Protein AF-A0AAP7DLH6-F1 (afdb_monomer)

Organism: Paenibacillus alvei (NCBI:txid44250)

Foldseek 3Di:
DDDDYDDDDDDDDDDDDDDDDDDDDDDDDDDDDPDPPPVQPEAEAEDADPADPLLRSLVQVVVVVLVCLQCPPFWDKHHWYKYKDPWDDDPWKTKIKIKIKIFIAGADQLCPALQVLLLVVLLVVDDDPVLNVLSVVVSVVLNVALVVRHRDTDTEIFIKMKMWTDPDPCCSVVSNPVPDPTPIWIWGWDCAAPVDIDTHGFDSHHFDCVCSSVNSNVVSVVRSVCVVPPDPQPPWQFQLLQLLVQLVVCLQPWALQAVVLPRFWRFLLSLLVSRVSRGPDADVVLQRAHAPDRSGDGRQQRRFQCQVVPHHVVVSCVVSVVKDWDPALLPDARNKKKAANVDRHIWTWNGGSRGWTFTGGTTNGRDPDGRYTDRDHRIIIMDD

Structure (mmCIF, N/CA/C/O backbone):
data_AF-A0AAP7DLH6-F1
#
_entry.id   AF-A0AAP7DLH6-F1
#
loop_
_atom_site.group_PDB
_atom_site.id
_atom_site.type_symbol
_atom_site.label_atom_id
_atom_site.label_alt_id
_atom_site.label_comp_id
_atom_site.label_asym_id
_atom_site.label_entity_id
_atom_site.label_seq_id
_atom_site.pdbx_PDB_ins_code
_atom_site.Cartn_x
_atom_site.Cartn_y
_atom_site.Cartn_z
_atom_site.occupancy
_atom_site.B_iso_or_equiv
_atom_site.auth_seq_id
_atom_site.auth_comp_id
_atom_site.auth_asym_id
_atom_site.auth_atom_id
_atom_site.pdbx_PDB_model_num
ATOM 1 N N . MET A 1 1 ? -0.389 -74.926 64.031 1.00 37.97 1 MET A N 1
ATOM 2 C CA . MET A 1 1 ? 0.833 -74.123 63.793 1.00 37.97 1 MET A CA 1
ATOM 3 C C . MET A 1 1 ? 0.392 -72.766 63.236 1.00 37.97 1 MET A C 1
ATOM 5 O O . MET A 1 1 ? -0.525 -72.752 62.433 1.00 37.97 1 MET A O 1
ATOM 9 N N . LYS A 1 2 ? 0.959 -71.676 63.780 1.00 36.75 2 LYS A N 1
ATOM 10 C CA . LYS A 1 2 ? 0.882 -70.221 63.450 1.00 36.75 2 LYS A CA 1
ATOM 11 C C . LYS A 1 2 ? 0.456 -69.878 61.999 1.00 36.75 2 LYS A C 1
ATOM 13 O O . LYS A 1 2 ? 0.835 -70.619 61.112 1.00 36.75 2 LYS A O 1
ATOM 18 N N . LYS A 1 3 ? -0.157 -68.747 61.613 1.00 36.59 3 LYS A N 1
ATOM 19 C CA . LYS A 1 3 ? -0.606 -67.446 62.181 1.00 36.59 3 LYS A CA 1
ATOM 20 C C . LYS A 1 3 ? -1.325 -66.735 60.990 1.00 36.59 3 LYS A C 1
ATOM 22 O O . LYS A 1 3 ? -0.835 -66.857 59.880 1.00 36.59 3 LYS A O 1
ATOM 27 N N . ARG A 1 4 ? -2.539 -66.182 61.157 1.00 38.84 4 ARG A N 1
ATOM 28 C CA . ARG A 1 4 ? -2.889 -64.732 61.249 1.00 38.84 4 ARG A CA 1
ATOM 29 C C . ARG A 1 4 ? -2.796 -63.921 59.920 1.00 38.84 4 ARG A C 1
ATOM 31 O O . ARG A 1 4 ? -1.717 -63.867 59.360 1.00 38.84 4 ARG A O 1
ATOM 38 N N . ILE A 1 5 ? -3.925 -63.387 59.392 1.00 40.34 5 ILE A N 1
ATOM 39 C CA . ILE A 1 5 ? -4.466 -61.982 59.537 1.00 40.34 5 ILE A CA 1
ATOM 40 C C . ILE A 1 5 ? -3.870 -61.038 58.456 1.00 40.34 5 ILE A C 1
ATOM 42 O O . ILE A 1 5 ? -2.679 -61.147 58.226 1.00 40.34 5 ILE A O 1
ATOM 46 N N . VAL A 1 6 ? -4.523 -60.077 57.776 1.00 38.41 6 VAL A N 1
ATOM 47 C CA . VAL A 1 6 ? -5.883 -59.486 57.721 1.00 38.41 6 VAL A CA 1
ATOM 48 C C . VAL A 1 6 ? -5.966 -58.563 56.479 1.00 38.41 6 VAL A C 1
ATOM 50 O O . VAL A 1 6 ? -4.964 -57.983 56.081 1.00 38.41 6 VAL A O 1
ATOM 53 N N . SER A 1 7 ? -7.180 -58.495 55.919 1.00 36.81 7 SER A N 1
ATOM 54 C CA . SER A 1 7 ? -7.983 -57.427 55.273 1.00 36.81 7 SER A CA 1
ATOM 55 C C . SER A 1 7 ? -7.402 -56.077 54.808 1.00 36.81 7 SER A C 1
ATOM 57 O O . SER A 1 7 ? -6.606 -55.470 55.511 1.00 36.81 7 SER A O 1
ATOM 59 N N . PHE A 1 8 ? -7.949 -55.537 53.701 1.00 34.91 8 PHE A N 1
ATOM 60 C CA . PHE A 1 8 ? -8.996 -54.472 53.606 1.00 34.91 8 PHE A CA 1
ATOM 61 C C . PHE A 1 8 ? -9.237 -54.166 52.087 1.00 34.91 8 PHE A C 1
ATOM 63 O O . PHE A 1 8 ? -8.260 -53.982 51.375 1.00 34.91 8 PHE A O 1
ATOM 70 N N . VAL A 1 9 ? -10.418 -54.347 51.451 1.00 35.88 9 VAL A N 1
ATOM 71 C CA . VAL A 1 9 ? -11.708 -53.594 51.539 1.00 35.88 9 VAL A CA 1
ATOM 72 C C . VAL A 1 9 ? -11.536 -52.156 50.981 1.00 35.88 9 VAL A C 1
ATOM 74 O O . VAL A 1 9 ? -10.610 -51.491 51.412 1.00 35.88 9 VAL A O 1
ATOM 77 N N . LEU A 1 10 ? -12.305 -51.572 50.043 1.00 31.75 10 LEU A N 1
ATOM 78 C CA . LEU A 1 10 ? -13.688 -51.735 49.563 1.00 31.75 10 LEU A CA 1
ATOM 79 C C . LEU A 1 10 ? -13.858 -51.068 48.165 1.00 31.75 10 LEU A C 1
ATOM 81 O O . LEU A 1 10 ? -13.037 -50.265 47.736 1.00 31.75 10 LEU A O 1
ATOM 85 N N . ALA A 1 11 ? -14.982 -51.398 47.532 1.00 33.66 11 ALA A N 1
ATOM 86 C CA . ALA A 1 11 ? -15.549 -51.016 46.238 1.00 33.66 11 ALA A CA 1
ATOM 87 C C . ALA A 1 11 ? -15.931 -49.533 45.989 1.00 33.66 11 ALA A C 1
ATOM 89 O O . ALA A 1 11 ? -16.233 -48.794 46.920 1.00 33.66 11 ALA A O 1
ATOM 90 N N . ALA A 1 12 ? -16.098 -49.183 44.704 1.00 31.64 12 ALA A N 1
ATOM 91 C CA . ALA A 1 12 ? -17.018 -48.151 44.187 1.00 31.64 12 ALA A CA 1
ATOM 92 C C . ALA A 1 12 ? -17.461 -48.587 42.767 1.00 31.64 12 ALA A C 1
ATOM 94 O O . ALA A 1 12 ? -16.627 -48.690 41.875 1.00 31.64 12 ALA A O 1
ATOM 95 N N . MET A 1 13 ? -18.613 -49.247 42.598 1.00 32.72 13 MET A N 1
ATOM 96 C CA . MET A 1 13 ? -19.979 -48.734 42.361 1.00 32.72 13 MET A CA 1
ATOM 97 C C . MET A 1 13 ? -20.207 -47.975 41.038 1.00 32.72 13 MET A C 1
ATOM 99 O O . MET A 1 13 ? -19.602 -46.945 40.766 1.00 32.72 13 MET A O 1
ATOM 103 N N . LEU A 1 14 ? -21.150 -48.537 40.268 1.00 33.28 14 LEU A N 1
ATOM 104 C CA . LEU A 1 14 ? -21.785 -48.057 39.040 1.00 33.28 14 LEU A CA 1
ATOM 105 C C . LEU A 1 14 ? -22.335 -46.628 39.146 1.00 33.28 14 LEU A C 1
ATOM 107 O O . LEU A 1 14 ? -22.957 -46.300 40.150 1.00 33.28 14 LEU A O 1
ATOM 111 N N . PHE A 1 15 ? -22.334 -45.909 38.019 1.00 32.03 15 PHE A N 1
ATOM 112 C CA . PHE A 1 15 ? -23.494 -45.117 37.595 1.00 32.03 15 PHE A CA 1
ATOM 113 C C . PHE A 1 15 ? -23.606 -45.092 36.059 1.00 32.03 15 PHE A C 1
ATOM 115 O O . PHE A 1 15 ? -22.730 -44.584 35.364 1.00 32.03 15 PHE A O 1
ATOM 122 N N . MET A 1 16 ? -24.698 -45.667 35.541 1.00 31.92 16 MET A N 1
ATOM 123 C CA . MET A 1 16 ? -25.233 -45.385 34.205 1.00 31.92 16 MET A CA 1
ATOM 124 C C . MET A 1 16 ? -25.856 -43.989 34.217 1.00 31.92 16 MET A C 1
ATOM 126 O O . MET A 1 16 ? -26.672 -43.716 35.097 1.00 31.92 16 MET A O 1
ATOM 130 N N . ILE A 1 17 ? -25.584 -43.166 33.203 1.00 34.69 17 ILE A N 1
ATOM 131 C CA . ILE A 1 17 ? -26.472 -42.060 32.827 1.00 34.69 17 ILE A CA 1
ATOM 132 C C . ILE A 1 17 ? -26.652 -42.060 31.306 1.00 34.69 17 ILE A C 1
ATOM 134 O O . ILE A 1 17 ? -25.694 -42.042 30.538 1.00 34.69 17 ILE A O 1
ATOM 138 N N . PHE A 1 18 ? -27.925 -42.121 30.919 1.00 33.03 18 PHE A N 1
ATOM 139 C CA . PHE A 1 18 ? -28.477 -41.951 29.581 1.00 33.03 18 PHE A CA 1
ATOM 140 C C . PHE A 1 18 ? -28.209 -40.547 29.029 1.00 33.03 18 PHE A C 1
ATOM 142 O O . PHE A 1 18 ? -28.460 -39.571 29.730 1.00 33.03 18 PHE A O 1
ATOM 149 N N . ILE A 1 19 ? -27.872 -40.438 27.740 1.00 34.25 19 ILE A N 1
ATOM 150 C CA . ILE A 1 19 ? -28.190 -39.247 26.939 1.00 34.25 19 ILE A CA 1
ATOM 151 C C . ILE A 1 19 ? -28.720 -39.721 25.577 1.00 34.25 19 ILE A C 1
ATOM 153 O O . ILE A 1 19 ? -27.986 -40.297 24.778 1.00 34.25 19 ILE A O 1
ATOM 157 N N . LEU A 1 20 ? -30.019 -39.510 25.350 1.00 31.75 20 LEU A N 1
ATOM 158 C CA . LEU A 1 20 ? -30.674 -39.561 24.037 1.00 31.75 20 LEU A CA 1
ATOM 159 C C . LEU A 1 20 ? -30.690 -38.148 23.411 1.00 31.75 20 LEU A C 1
ATOM 161 O O . LEU A 1 20 ? -30.557 -37.164 24.142 1.00 31.75 20 LEU A O 1
ATOM 165 N N . PRO A 1 21 ? -30.840 -38.033 22.077 1.00 41.50 21 PRO A N 1
ATOM 166 C CA . PRO A 1 21 ? -30.630 -36.799 21.329 1.00 41.50 21 PRO A CA 1
ATOM 167 C C . PRO A 1 21 ? -31.866 -35.893 21.370 1.00 41.50 21 PRO A C 1
ATOM 169 O O . PRO A 1 21 ? -32.996 -36.377 21.348 1.00 41.50 21 PRO A O 1
ATOM 172 N N . VAL A 1 22 ? -31.662 -34.574 21.351 1.00 32.25 22 VAL A N 1
ATOM 173 C CA . VAL A 1 22 ? -32.730 -33.604 21.071 1.00 32.25 22 VAL A CA 1
ATOM 174 C C . VAL A 1 22 ? -32.263 -32.664 19.969 1.00 32.25 22 VAL A C 1
ATOM 176 O O . VAL A 1 22 ? -31.418 -31.796 20.166 1.00 32.25 22 VAL A O 1
ATOM 179 N N . SER A 1 23 ? -32.844 -32.864 18.791 1.00 36.88 23 SER A N 1
ATOM 180 C CA . SER A 1 23 ? -32.992 -31.845 17.762 1.00 36.88 23 SER A CA 1
ATOM 181 C C . SER A 1 23 ? -34.054 -30.835 18.198 1.00 36.88 23 SER A C 1
ATOM 183 O O . SER A 1 23 ? -35.168 -31.238 18.532 1.00 36.88 23 SER A O 1
ATOM 185 N N . ALA A 1 24 ? -33.760 -29.542 18.095 1.00 29.50 24 ALA A N 1
ATOM 186 C CA . ALA A 1 24 ? -34.785 -28.509 18.004 1.00 29.50 24 ALA A CA 1
ATOM 187 C C . ALA A 1 24 ? -34.319 -27.418 17.031 1.00 29.50 24 ALA A C 1
ATOM 189 O O . ALA A 1 24 ? -33.497 -26.566 17.353 1.00 29.50 24 ALA A O 1
ATOM 190 N N . TYR A 1 25 ? -34.850 -27.500 15.813 1.00 30.62 25 TYR A N 1
ATOM 191 C CA . TYR A 1 25 ? -35.038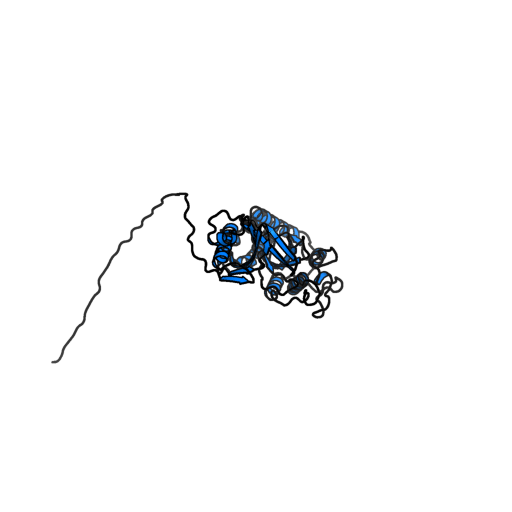 -26.367 14.916 1.00 30.62 25 TYR A CA 1
ATOM 192 C C . TYR A 1 25 ? -36.118 -25.459 15.528 1.00 30.62 25 TYR A C 1
ATOM 194 O O . TYR A 1 25 ? -37.226 -25.931 15.766 1.00 30.62 25 TYR A O 1
ATOM 202 N N . GLN A 1 26 ? -35.813 -24.180 15.741 1.00 27.98 26 GLN A N 1
ATOM 203 C CA . GLN A 1 26 ? -36.764 -23.065 15.895 1.00 27.98 26 GLN A CA 1
ATOM 204 C C . GLN A 1 26 ? -35.954 -21.786 15.638 1.00 27.98 26 GLN A C 1
ATOM 206 O O . GLN A 1 26 ? -34.995 -21.504 16.343 1.00 27.98 26 GLN A O 1
ATOM 211 N N . SER A 1 27 ? -36.039 -21.238 14.426 1.00 25.00 27 SER A N 1
ATOM 212 C CA . SER A 1 27 ? -36.970 -20.189 13.973 1.00 25.00 27 SER A CA 1
ATOM 213 C C . SER A 1 27 ? -36.260 -18.837 13.970 1.00 25.00 27 SER A C 1
ATOM 215 O O . SER A 1 27 ? -35.862 -18.348 15.023 1.00 25.00 27 SER A O 1
ATOM 217 N N . LEU A 1 28 ? -36.092 -18.271 12.768 1.00 35.00 28 LEU A N 1
ATOM 218 C CA . LEU A 1 28 ? -35.684 -16.885 12.558 1.00 35.00 28 LEU A CA 1
ATOM 219 C C . LEU A 1 28 ? -36.540 -15.976 13.441 1.00 35.00 28 LEU A C 1
ATOM 221 O O . LEU A 1 28 ? -37.755 -15.927 13.251 1.00 35.00 28 LEU A O 1
ATOM 225 N N . ASP A 1 29 ? -35.891 -15.223 14.321 1.00 24.08 29 ASP A N 1
ATOM 226 C CA . ASP A 1 29 ? -36.441 -13.967 14.796 1.00 24.08 29 ASP A CA 1
ATOM 227 C C . ASP A 1 29 ? -35.402 -12.865 14.604 1.00 24.08 29 ASP A C 1
ATOM 229 O O . ASP A 1 29 ? -34.219 -13.000 14.926 1.00 24.08 29 ASP A O 1
ATOM 233 N N . ASN A 1 30 ? -35.862 -11.810 13.952 1.00 37.06 30 ASN A N 1
ATOM 234 C CA . ASN A 1 30 ? -35.077 -10.732 13.393 1.00 37.06 30 ASN A CA 1
ATOM 235 C C . ASN A 1 30 ? -35.248 -9.534 14.329 1.00 37.06 30 ASN A C 1
ATOM 237 O O . ASN A 1 30 ? -36.068 -8.660 14.069 1.00 37.06 30 ASN A O 1
ATOM 241 N N . SER A 1 31 ? -34.510 -9.497 15.440 1.00 30.77 31 SER A N 1
ATOM 242 C CA . SER A 1 31 ? -34.380 -8.276 16.241 1.00 30.77 31 SER A CA 1
ATOM 243 C C . SER A 1 31 ? -33.124 -8.296 17.112 1.00 30.77 31 SER A C 1
ATOM 245 O O . SER A 1 31 ? -32.993 -9.128 18.007 1.00 30.77 31 SER A O 1
ATOM 247 N N . THR A 1 32 ? -32.226 -7.342 16.846 1.00 38.25 32 THR A N 1
ATOM 248 C CA . THR A 1 32 ? -31.373 -6.659 17.837 1.00 38.25 32 THR A CA 1
ATOM 249 C C . THR A 1 32 ? -30.845 -7.521 18.988 1.00 38.25 32 THR A C 1
ATOM 251 O O . THR A 1 32 ? -31.302 -7.403 20.124 1.00 38.25 32 THR A O 1
ATOM 254 N N . GLN A 1 33 ? -29.814 -8.323 18.722 1.00 28.09 33 GLN A N 1
ATOM 255 C CA . GLN A 1 33 ? -28.877 -8.704 19.776 1.00 28.09 33 GLN A CA 1
ATOM 256 C C . GLN A 1 33 ? -27.731 -7.683 19.808 1.00 28.09 33 GLN A C 1
ATOM 258 O O . GLN A 1 33 ? -27.094 -7.468 18.772 1.00 28.09 33 GLN A O 1
ATOM 263 N N . PRO A 1 34 ? -27.456 -7.029 20.952 1.00 31.12 34 PRO A N 1
ATOM 264 C CA . PRO A 1 34 ? -26.235 -6.256 21.116 1.00 31.12 34 PRO A CA 1
ATOM 265 C C . PRO A 1 34 ? -25.052 -7.207 20.942 1.00 31.12 34 PRO A C 1
ATOM 267 O O . PRO A 1 34 ? -25.011 -8.264 21.575 1.00 31.12 34 PRO A O 1
ATOM 270 N N . LEU A 1 35 ? -24.100 -6.840 20.083 1.00 33.75 35 LEU A N 1
ATOM 271 C CA . LEU A 1 35 ? -22.796 -7.500 20.037 1.00 33.75 35 LEU A CA 1
ATOM 272 C C . LEU A 1 35 ? -22.245 -7.580 21.472 1.00 33.75 35 LEU A C 1
ATOM 274 O O . LEU A 1 35 ? -22.352 -6.588 22.202 1.00 33.75 35 LEU A O 1
ATOM 278 N N . PRO A 1 36 ? -21.679 -8.721 21.904 1.00 34.12 36 PRO A N 1
ATOM 279 C CA . PRO A 1 36 ? -21.096 -8.816 23.230 1.00 34.12 36 PRO A CA 1
ATOM 280 C C . PRO A 1 36 ? -20.013 -7.743 23.352 1.00 34.12 36 PRO A C 1
ATOM 282 O O . PRO A 1 36 ? -19.057 -7.717 22.578 1.00 34.12 36 PRO A O 1
ATOM 285 N N . HIS A 1 37 ? -20.188 -6.840 24.316 1.00 36.75 37 HIS A N 1
ATOM 286 C CA . HIS A 1 37 ? -19.154 -5.925 24.776 1.00 36.75 37 HIS A CA 1
ATOM 287 C C . HIS A 1 37 ? -18.039 -6.751 25.436 1.00 36.75 37 HIS A C 1
ATOM 289 O O . HIS A 1 37 ? -17.923 -6.780 26.658 1.00 36.75 37 HIS A O 1
ATOM 295 N N . SER A 1 38 ? -17.223 -7.458 24.652 1.00 37.28 38 SER A N 1
ATOM 296 C CA . SER A 1 38 ? -15.858 -7.704 25.094 1.00 37.28 38 SER A CA 1
ATOM 297 C C . SER A 1 38 ? -15.161 -6.356 24.995 1.00 37.28 38 SER A C 1
ATOM 299 O O . SER A 1 38 ? -15.033 -5.811 23.898 1.00 37.28 38 SER A O 1
ATOM 301 N N . GLU A 1 39 ? -14.760 -5.785 26.128 1.00 45.56 39 GLU A N 1
ATOM 302 C CA . GLU A 1 39 ? -13.688 -4.795 26.137 1.00 45.56 39 GLU A CA 1
ATOM 303 C C . GLU A 1 39 ? -12.506 -5.432 25.401 1.00 45.56 39 GLU A C 1
ATOM 305 O O . GLU A 1 39 ? -11.796 -6.275 25.948 1.00 45.56 39 GLU A O 1
ATOM 310 N N . PHE A 1 40 ? -12.343 -5.118 24.116 1.00 52.12 40 PHE A N 1
ATOM 311 C CA . PHE A 1 40 ? -11.126 -5.466 23.407 1.00 52.12 40 PHE A CA 1
ATOM 312 C C . PHE A 1 40 ? -10.010 -4.768 24.173 1.00 52.12 40 PHE A C 1
ATOM 314 O O . PHE A 1 40 ? -10.038 -3.544 24.299 1.00 52.12 40 PHE A O 1
ATOM 321 N N . ALA A 1 41 ? -9.078 -5.533 24.743 1.00 55.03 41 ALA A N 1
ATOM 322 C CA . ALA A 1 41 ? -7.941 -4.974 25.455 1.00 55.03 41 ALA A CA 1
ATOM 323 C C . ALA A 1 41 ? -7.117 -4.143 24.462 1.00 55.03 41 ALA A C 1
ATOM 325 O O . ALA A 1 41 ? -6.308 -4.676 23.706 1.00 55.03 41 ALA A O 1
ATOM 326 N N . SER A 1 42 ? -7.388 -2.841 24.419 1.00 75.25 42 SER A N 1
ATOM 327 C CA . SER A 1 42 ? -6.723 -1.896 23.537 1.00 75.25 42 SER A CA 1
ATOM 328 C C . SER A 1 42 ? -5.689 -1.114 24.323 1.00 75.25 42 SER A C 1
ATOM 330 O O . SER A 1 42 ? -6.006 -0.545 25.369 1.00 75.25 42 SER A O 1
ATOM 332 N N . GLN A 1 43 ? -4.470 -1.030 23.805 1.00 89.94 43 GLN A N 1
ATOM 333 C CA . GLN A 1 43 ? -3.473 -0.116 24.354 1.00 89.94 43 GLN A CA 1
ATOM 334 C C . GLN A 1 43 ? -3.708 1.280 23.779 1.00 89.94 43 GLN A C 1
ATOM 336 O O . GLN A 1 43 ? -3.678 1.446 22.564 1.00 89.94 43 GLN A O 1
ATOM 341 N N . ILE A 1 44 ? -3.933 2.281 24.627 1.00 92.50 44 ILE A N 1
ATOM 342 C CA . ILE A 1 44 ? -4.160 3.665 24.195 1.00 92.50 44 ILE A CA 1
ATOM 343 C C . ILE A 1 44 ? -2.981 4.521 24.642 1.00 92.50 44 ILE A C 1
ATOM 345 O O . ILE A 1 44 ? -2.592 4.497 25.808 1.00 92.50 44 ILE A O 1
ATOM 349 N N . GLN A 1 45 ? -2.424 5.276 23.703 1.00 93.31 45 GLN A N 1
ATOM 350 C CA . GLN A 1 45 ? -1.350 6.230 23.926 1.00 93.31 45 GLN A CA 1
ATOM 351 C C . GLN A 1 45 ? -1.822 7.627 23.527 1.00 93.31 45 GLN A C 1
ATOM 353 O O . GLN A 1 45 ? -2.397 7.824 22.455 1.00 93.31 45 GLN A O 1
ATOM 358 N N . LEU A 1 46 ? -1.558 8.600 24.395 1.00 90.25 46 LEU A N 1
ATOM 359 C CA . LEU A 1 46 ? -1.920 10.001 24.208 1.00 90.25 46 LEU A CA 1
ATOM 360 C C . LEU A 1 46 ? -0.645 10.831 24.096 1.00 90.25 46 LEU A C 1
ATOM 362 O O . LEU A 1 46 ? 0.170 10.850 25.017 1.00 90.25 46 LEU A O 1
ATOM 366 N N . SER A 1 47 ? -0.472 11.519 22.971 1.00 89.81 47 SER A N 1
ATOM 367 C CA . SER A 1 47 ? 0.702 12.349 22.701 1.00 89.81 47 SER A CA 1
ATOM 368 C C . SER A 1 47 ? 0.288 13.794 22.452 1.00 89.81 47 SER A C 1
ATOM 370 O O . SER A 1 47 ? -0.273 14.109 21.406 1.00 89.81 47 SER A O 1
ATOM 372 N N . ASN A 1 48 ? 0.605 14.685 23.399 1.00 82.56 48 ASN A N 1
ATOM 373 C CA . ASN A 1 48 ? 0.354 16.131 23.298 1.00 82.56 48 ASN A CA 1
ATOM 374 C C . ASN A 1 48 ? -1.104 16.479 22.925 1.00 82.56 48 ASN A C 1
ATOM 376 O O . ASN A 1 48 ? -1.348 17.294 22.038 1.00 82.56 48 ASN A O 1
ATOM 380 N N . THR A 1 49 ? -2.067 15.844 23.591 1.00 86.12 49 THR A N 1
ATOM 381 C CA . THR A 1 49 ? -3.510 16.041 23.385 1.00 86.12 49 THR A CA 1
ATOM 382 C C . THR A 1 49 ? -4.195 16.381 24.708 1.00 86.12 49 THR A C 1
ATOM 384 O O . THR A 1 49 ? -3.716 15.999 25.777 1.00 86.12 49 THR A O 1
ATOM 387 N N . SER A 1 50 ? -5.306 17.115 24.633 1.00 86.31 50 SER A N 1
ATOM 388 C CA . SER A 1 50 ? -6.193 17.420 25.756 1.00 86.31 50 SER A CA 1
ATOM 389 C C . SER A 1 50 ? -7.229 16.322 26.033 1.00 86.31 50 SER A C 1
ATOM 391 O O . SER A 1 50 ? -7.984 16.430 27.002 1.00 86.31 50 SER A O 1
ATOM 393 N N . LEU A 1 51 ? -7.269 15.255 25.221 1.00 85.12 51 LEU A N 1
ATOM 394 C CA . LEU A 1 51 ? -8.159 14.122 25.453 1.00 85.12 51 LEU A CA 1
ATOM 395 C C . LEU A 1 51 ? -7.863 13.430 26.788 1.00 85.12 51 LEU A C 1
ATOM 397 O O . LEU A 1 51 ? -6.725 13.132 27.135 1.00 85.12 51 LEU A O 1
ATOM 401 N N . THR A 1 52 ? -8.930 13.095 27.502 1.00 86.69 52 THR A N 1
ATOM 402 C CA . THR A 1 52 ? -8.909 12.168 28.636 1.00 86.69 52 THR A CA 1
ATOM 403 C C . THR A 1 52 ? -8.927 10.720 28.149 1.00 86.69 52 THR A C 1
ATOM 405 O O . THR A 1 52 ? -9.471 10.422 27.081 1.00 86.69 52 THR A O 1
ATOM 408 N N . ASP A 1 53 ? -8.455 9.791 28.982 1.00 86.56 53 ASP A N 1
ATOM 409 C CA . ASP A 1 53 ? -8.479 8.350 28.684 1.00 86.56 53 ASP A CA 1
ATOM 410 C C . ASP A 1 53 ? -9.880 7.844 28.308 1.00 86.56 53 ASP A C 1
ATOM 412 O O . ASP A 1 53 ? -10.037 7.045 27.387 1.00 86.56 53 ASP A O 1
ATOM 416 N N . LYS A 1 54 ? -10.925 8.352 28.978 1.00 84.38 54 LYS A N 1
ATOM 417 C CA . LYS A 1 54 ? -12.320 7.996 28.675 1.00 84.38 54 LYS A CA 1
ATOM 418 C C . LYS A 1 54 ? -12.723 8.432 27.270 1.00 84.38 54 LYS A C 1
ATOM 420 O O . LYS A 1 54 ? -13.328 7.652 26.543 1.00 84.38 54 LYS A O 1
ATOM 425 N N . GLN A 1 55 ? -12.392 9.661 26.881 1.00 85.44 55 GLN A N 1
ATOM 426 C CA . GLN A 1 55 ? -12.708 10.170 25.545 1.00 85.44 55 GLN A CA 1
ATOM 427 C C . GLN A 1 55 ? -11.931 9.405 24.471 1.00 85.44 55 GLN A C 1
ATOM 429 O O . GLN A 1 55 ? -12.503 9.012 23.458 1.00 85.44 55 GLN A O 1
ATOM 434 N N . ALA A 1 56 ? -10.651 9.127 24.716 1.00 88.88 56 ALA A N 1
ATOM 435 C CA . ALA A 1 56 ? -9.827 8.349 23.802 1.00 88.88 56 ALA A CA 1
ATOM 436 C C . ALA A 1 56 ? -10.345 6.912 23.630 1.00 88.88 56 ALA A C 1
ATOM 438 O O . ALA A 1 56 ? -10.423 6.427 22.504 1.00 88.88 56 ALA A O 1
ATOM 439 N N . ALA A 1 57 ? -10.784 6.253 24.709 1.00 88.44 57 ALA A N 1
ATOM 440 C CA . ALA A 1 57 ? -11.396 4.922 24.646 1.00 88.44 57 ALA A CA 1
ATOM 441 C C . ALA A 1 57 ? -12.687 4.909 23.817 1.00 88.44 57 ALA A C 1
ATOM 443 O O . ALA A 1 57 ? -12.940 3.990 23.036 1.00 88.44 57 ALA A O 1
ATOM 444 N N . VAL A 1 58 ? -13.492 5.960 23.948 1.00 85.62 58 VAL A N 1
ATOM 445 C CA . VAL A 1 58 ? -14.717 6.141 23.175 1.00 85.62 58 VAL A CA 1
ATOM 446 C C . VAL A 1 58 ? -14.418 6.304 21.675 1.00 85.62 58 VAL A C 1
ATOM 448 O O . VAL A 1 58 ? -15.032 5.621 20.849 1.00 85.62 58 VAL A O 1
ATOM 451 N N . LEU A 1 59 ? -13.440 7.142 21.313 1.00 89.56 59 LEU A N 1
ATOM 452 C CA . LEU A 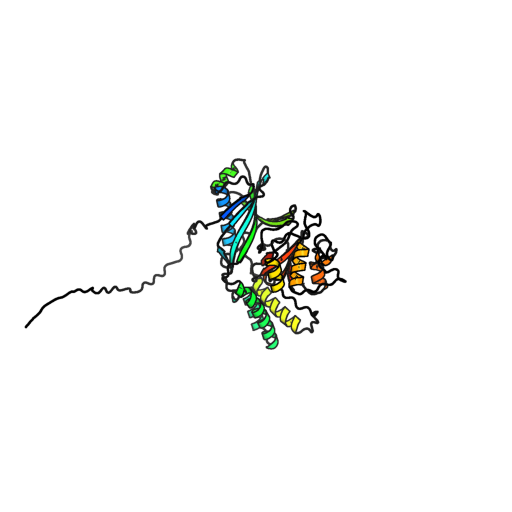1 59 ? -13.002 7.320 19.922 1.00 89.56 59 LEU A CA 1
ATOM 453 C C . LEU A 1 59 ? -12.356 6.047 19.352 1.00 89.56 59 LEU A C 1
ATOM 455 O O . LEU A 1 59 ? -12.637 5.668 18.216 1.00 89.56 59 LEU A O 1
ATOM 459 N N . ALA A 1 60 ? -11.551 5.342 20.148 1.00 92.38 60 ALA A N 1
ATOM 460 C CA . ALA A 1 60 ? -10.954 4.066 19.762 1.00 92.38 60 ALA A CA 1
ATOM 461 C C . ALA A 1 60 ? -12.034 3.025 19.423 1.00 92.38 60 ALA A C 1
ATOM 463 O O . ALA A 1 60 ? -11.985 2.408 18.360 1.00 92.38 60 ALA A O 1
ATOM 464 N N . ASN A 1 61 ? -13.061 2.888 20.269 1.00 89.19 61 ASN A N 1
ATOM 465 C CA . ASN A 1 61 ? -14.190 1.983 20.031 1.00 89.19 61 ASN A CA 1
ATOM 466 C C . ASN A 1 61 ? -14.951 2.342 18.743 1.00 89.19 61 ASN A C 1
ATOM 468 O O . ASN A 1 61 ? -15.300 1.459 17.956 1.00 89.19 61 ASN A O 1
ATOM 472 N N . TYR A 1 62 ? -15.164 3.637 18.480 1.00 89.00 62 TYR A N 1
ATOM 473 C CA . TYR A 1 62 ? -15.752 4.078 17.215 1.00 89.00 62 TYR A CA 1
ATOM 474 C C . TYR A 1 62 ? -14.943 3.564 16.014 1.00 89.00 62 TYR A C 1
ATOM 476 O O . TYR A 1 62 ? -15.511 2.927 15.125 1.00 89.00 62 TYR A O 1
ATOM 484 N N . VAL A 1 63 ? -13.621 3.764 16.010 1.00 92.12 63 VAL A N 1
ATOM 485 C CA . VAL A 1 63 ? -12.752 3.319 14.909 1.00 92.12 63 VAL A CA 1
ATOM 486 C C . VAL A 1 63 ? -12.728 1.790 14.787 1.00 92.12 63 VAL A C 1
ATOM 488 O O . VAL A 1 63 ? -12.827 1.274 13.674 1.00 92.12 63 VAL A O 1
ATOM 491 N N . GLN A 1 64 ? -12.690 1.050 15.902 1.00 92.88 64 GLN A N 1
ATOM 492 C CA . GLN A 1 64 ? -12.787 -0.418 15.891 1.00 92.88 64 GLN A CA 1
ATOM 493 C C . GLN A 1 64 ? -14.065 -0.895 15.203 1.00 92.88 64 GLN A C 1
ATOM 495 O O . GLN A 1 64 ? -14.005 -1.753 14.325 1.00 92.88 64 GLN A O 1
ATOM 500 N N . LYS A 1 65 ? -15.223 -0.322 15.553 1.00 90.06 65 LYS A N 1
ATOM 501 C CA . LYS A 1 65 ? -16.508 -0.681 14.935 1.00 90.06 65 LYS A CA 1
ATOM 502 C C . LYS A 1 65 ? -16.509 -0.437 13.427 1.00 90.06 65 LYS A C 1
ATOM 504 O O . LYS A 1 65 ? -17.012 -1.282 12.686 1.00 90.06 65 LYS A O 1
ATOM 509 N N . GLN A 1 66 ? -15.925 0.674 12.969 1.00 91.00 66 GLN A N 1
ATOM 510 C CA . GLN A 1 66 ? -15.795 0.953 11.534 1.00 91.00 66 GLN A CA 1
ATOM 511 C C . GLN A 1 66 ? -14.926 -0.102 10.835 1.00 91.00 66 GLN A C 1
ATOM 513 O O . GLN A 1 66 ? -15.327 -0.634 9.799 1.00 91.00 66 GLN A O 1
ATOM 518 N N . LEU A 1 67 ? -13.781 -0.465 11.423 1.00 94.06 67 LEU A N 1
ATOM 519 C CA . LEU A 1 67 ? -12.894 -1.499 10.882 1.00 94.06 67 LEU A CA 1
ATOM 520 C C . LEU A 1 67 ? -13.583 -2.871 10.827 1.00 94.06 67 LEU A C 1
ATOM 522 O O . LEU A 1 67 ? -13.602 -3.503 9.771 1.00 94.06 67 LEU A O 1
ATOM 526 N N . PHE A 1 68 ? -14.218 -3.307 11.917 1.00 93.38 68 PHE A N 1
ATOM 527 C CA . PHE A 1 68 ? -14.953 -4.574 11.940 1.00 93.38 68 PHE A CA 1
ATOM 528 C C . PHE A 1 68 ? -16.076 -4.614 10.902 1.00 93.38 68 PHE A C 1
ATOM 530 O O . PHE A 1 68 ? -16.258 -5.640 10.255 1.00 93.38 68 PHE A O 1
ATOM 537 N N . SER A 1 69 ? -16.804 -3.511 10.705 1.00 92.19 69 SER A N 1
ATOM 538 C CA . SER A 1 69 ? -17.860 -3.426 9.690 1.00 92.19 69 SER A CA 1
ATOM 539 C C . SER A 1 69 ? -17.301 -3.533 8.265 1.00 92.19 69 SER A C 1
ATOM 541 O O . SER A 1 69 ? -17.768 -4.359 7.472 1.00 92.19 69 SER A O 1
ATOM 543 N N . LYS A 1 70 ? -16.270 -2.733 7.956 1.00 93.44 70 LYS A N 1
ATOM 544 C CA . LYS A 1 70 ? -15.671 -2.605 6.618 1.00 93.44 70 LYS A CA 1
ATOM 545 C C . LYS A 1 70 ? -15.035 -3.902 6.119 1.00 93.44 70 LYS A C 1
ATOM 547 O O . LYS A 1 70 ? -15.195 -4.255 4.952 1.00 93.44 70 LYS A O 1
ATOM 552 N N . TYR A 1 71 ? -14.355 -4.619 7.012 1.00 95.00 71 TYR A N 1
ATOM 553 C CA . TYR A 1 71 ? -13.572 -5.821 6.701 1.00 95.00 71 TYR A CA 1
ATOM 554 C C . TYR A 1 71 ? -14.263 -7.133 7.127 1.00 95.00 71 TYR A C 1
ATOM 556 O O . TYR A 1 71 ? -13.655 -8.207 7.086 1.00 95.00 71 TYR A O 1
ATOM 564 N N . ALA A 1 72 ? -15.535 -7.058 7.532 1.00 92.81 72 ALA A N 1
ATOM 565 C CA . ALA A 1 72 ? -16.321 -8.190 8.016 1.00 92.81 72 ALA A CA 1
ATOM 566 C C . ALA A 1 72 ? -16.308 -9.387 7.049 1.00 92.81 72 ALA A C 1
ATOM 568 O O . ALA A 1 72 ? -16.591 -9.244 5.861 1.00 92.81 72 ALA A O 1
ATOM 569 N N . GLY A 1 73 ? -16.055 -10.584 7.586 1.00 92.69 73 GLY A N 1
ATOM 570 C CA . GLY A 1 73 ? -16.053 -11.842 6.827 1.00 92.69 73 GLY A CA 1
ATOM 571 C C . GLY A 1 73 ? -14.801 -12.075 5.975 1.00 92.69 73 GLY A C 1
ATOM 572 O O . GLY A 1 73 ? -14.660 -13.148 5.394 1.00 92.69 73 GLY A O 1
ATOM 573 N N . LEU A 1 74 ? -13.893 -11.100 5.919 1.00 95.81 74 LEU A N 1
ATOM 574 C CA . LEU A 1 74 ? -12.644 -11.175 5.163 1.00 95.81 74 LEU A CA 1
ATOM 575 C C . LEU A 1 74 ? -11.438 -11.256 6.096 1.00 95.81 74 LEU A C 1
ATOM 577 O O . LEU A 1 74 ? -10.543 -12.073 5.871 1.00 95.81 74 LEU A O 1
ATOM 581 N N . TYR A 1 75 ? -11.454 -10.460 7.168 1.00 97.56 75 TYR A N 1
ATOM 582 C CA . TYR A 1 75 ? -10.358 -10.375 8.127 1.00 97.56 75 TYR A CA 1
ATOM 583 C C . TYR A 1 75 ? -10.836 -10.506 9.573 1.00 97.56 75 TYR A C 1
ATOM 585 O O . TYR A 1 75 ? -11.952 -10.109 9.915 1.00 97.56 75 TYR A O 1
ATOM 593 N N . ALA A 1 76 ? -9.955 -11.039 10.414 1.00 97.19 76 ALA A N 1
ATOM 594 C CA . ALA A 1 76 ? -10.016 -10.913 11.864 1.00 97.19 76 ALA A CA 1
ATOM 595 C C . ALA A 1 76 ? -9.016 -9.847 12.333 1.00 97.19 76 ALA A C 1
ATOM 597 O O . ALA A 1 76 ? -8.002 -9.608 11.670 1.00 97.19 76 ALA A O 1
ATOM 598 N N . PHE A 1 77 ? -9.315 -9.216 13.468 1.00 96.94 77 PHE A N 1
ATOM 599 C CA . PHE A 1 77 ? -8.477 -8.187 14.073 1.00 96.94 77 PHE A CA 1
ATOM 600 C C . PHE A 1 77 ? -8.192 -8.507 15.534 1.00 96.94 77 PHE A C 1
ATOM 602 O O . PHE A 1 77 ? -9.134 -8.705 16.301 1.00 96.94 77 PHE A O 1
ATOM 609 N N . ASP A 1 78 ? -6.919 -8.456 15.913 1.00 95.31 78 ASP A N 1
ATOM 610 C CA . ASP A 1 78 ? -6.441 -8.706 17.273 1.00 95.31 78 ASP A CA 1
ATOM 611 C C . ASP A 1 78 ? -5.388 -7.664 17.693 1.00 95.31 78 ASP A C 1
ATOM 613 O O . ASP A 1 78 ? -4.830 -6.945 16.863 1.00 95.31 78 ASP A O 1
ATOM 617 N N . HIS A 1 79 ? -5.117 -7.567 19.000 1.00 94.56 79 HIS A N 1
ATOM 618 C CA . HIS A 1 79 ? -4.057 -6.720 19.579 1.00 94.56 79 HIS A CA 1
ATOM 619 C C . HIS A 1 79 ? -4.092 -5.239 19.159 1.00 94.56 79 HIS A C 1
ATOM 621 O O . HIS A 1 79 ? -3.070 -4.647 18.812 1.00 94.56 79 HIS A O 1
ATOM 627 N N . PHE A 1 80 ? -5.268 -4.613 19.214 1.00 96.69 80 PHE A N 1
ATOM 628 C CA . PHE A 1 80 ? -5.395 -3.191 18.902 1.00 96.69 80 PHE A CA 1
ATOM 629 C C . PHE A 1 80 ? -4.539 -2.297 19.814 1.00 96.69 80 PHE A C 1
ATOM 631 O O . PHE A 1 80 ? -4.581 -2.386 21.044 1.00 96.69 80 PHE A O 1
ATOM 638 N N . SER A 1 81 ? -3.864 -1.332 19.200 1.00 96.19 81 SER A N 1
ATOM 639 C CA . SER A 1 81 ? -3.254 -0.186 19.858 1.00 96.19 81 SER A CA 1
ATOM 640 C C . SER A 1 81 ? -3.587 1.104 19.106 1.00 96.19 81 SER A C 1
ATOM 642 O O . SER A 1 81 ? -3.592 1.136 17.876 1.00 96.19 81 SER A O 1
ATOM 644 N N . PHE A 1 82 ? -3.888 2.161 19.856 1.00 96.62 82 PHE A N 1
ATOM 645 C CA . PHE A 1 82 ? -4.258 3.474 19.343 1.00 96.62 82 PHE A CA 1
ATOM 646 C C . PHE A 1 82 ? -3.284 4.525 19.848 1.00 96.62 82 PHE A C 1
ATOM 648 O O . PHE A 1 82 ? -3.078 4.652 21.053 1.00 96.62 82 PHE A O 1
ATOM 655 N N . GLU A 1 83 ? -2.747 5.320 18.934 1.00 96.38 83 GLU A N 1
ATOM 656 C CA . GLU A 1 83 ? -1.930 6.486 19.255 1.00 96.38 83 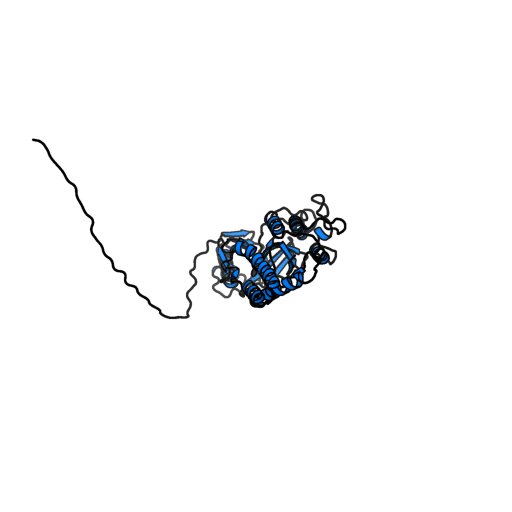GLU A CA 1
ATOM 657 C C . GLU A 1 83 ? -2.671 7.735 18.793 1.00 96.38 83 GLU A C 1
ATOM 659 O O . GLU A 1 83 ? -2.865 7.932 17.592 1.00 96.38 83 GLU A O 1
ATOM 664 N N . PHE A 1 84 ? -3.088 8.568 19.742 1.00 96.12 84 PHE A N 1
ATOM 665 C CA . PHE A 1 84 ? -3.751 9.838 19.465 1.00 96.12 84 PHE A CA 1
ATOM 666 C C . PHE A 1 84 ? -2.765 10.998 19.592 1.00 96.12 84 PHE A C 1
ATOM 668 O O . PHE A 1 84 ? -1.978 11.057 20.542 1.00 96.12 84 PHE A O 1
ATOM 675 N N . GLY A 1 85 ? -2.840 11.949 18.663 1.00 94.19 85 GLY A N 1
ATOM 676 C CA . GLY A 1 85 ? -2.004 13.146 18.691 1.00 94.19 85 GLY A CA 1
ATOM 677 C C . GLY A 1 85 ? -2.383 14.174 17.631 1.00 94.19 85 GLY A C 1
ATOM 678 O O . GLY A 1 85 ? -3.425 14.065 16.987 1.00 94.19 85 GLY A O 1
ATOM 679 N N . ASN A 1 86 ? -1.525 15.185 17.460 1.00 92.56 86 ASN A N 1
ATOM 680 C CA . ASN A 1 86 ? -1.713 16.296 16.513 1.00 92.56 86 ASN A CA 1
ATOM 681 C C . ASN A 1 86 ? -3.092 16.962 16.620 1.00 92.56 86 ASN A C 1
ATOM 683 O O . ASN A 1 86 ? -3.736 17.267 15.615 1.00 92.56 86 ASN A O 1
ATOM 687 N N . GLU A 1 87 ? -3.545 17.165 17.852 1.00 92.44 87 GLU A N 1
ATOM 688 C CA . GLU A 1 87 ? -4.812 17.820 18.130 1.00 92.44 87 GLU A CA 1
ATOM 689 C C . GLU A 1 87 ? -4.846 19.245 17.565 1.00 92.44 87 GLU A C 1
ATOM 691 O O . GLU A 1 87 ? -3.883 20.006 17.691 1.00 92.44 87 GLU A O 1
ATOM 696 N N . LYS A 1 88 ? -5.983 19.619 16.971 1.00 90.81 88 LYS A N 1
ATOM 697 C CA . LYS A 1 88 ? -6.276 20.999 16.579 1.00 90.81 88 LYS A CA 1
ATOM 698 C C . LYS A 1 88 ? -7.681 21.372 17.017 1.00 90.81 88 LYS A C 1
ATOM 700 O O . LYS A 1 88 ? -8.639 20.663 16.708 1.00 90.81 88 LYS A O 1
ATOM 705 N N . ILE A 1 89 ? -7.781 22.508 17.697 1.00 86.69 89 ILE A N 1
ATOM 706 C CA . ILE A 1 89 ? -9.042 23.109 18.119 1.00 86.69 89 ILE A CA 1
ATOM 707 C C . ILE A 1 89 ? -9.236 24.392 17.315 1.00 86.69 89 ILE A C 1
ATOM 709 O O . ILE A 1 89 ? -8.443 25.328 17.414 1.00 86.69 89 ILE A O 1
ATOM 713 N N . GLU A 1 90 ? -10.291 24.411 16.515 1.00 86.38 90 GLU A N 1
ATOM 714 C CA . GLU A 1 90 ? -10.775 25.556 15.751 1.00 86.38 90 GLU A CA 1
ATOM 715 C C . GLU A 1 90 ? -12.122 26.015 16.339 1.00 86.38 90 GLU A C 1
ATOM 717 O O . GLU A 1 90 ? -12.699 25.348 17.200 1.00 86.38 90 GLU A O 1
ATOM 722 N N . THR A 1 91 ? -12.627 27.172 15.903 1.00 79.62 91 THR A N 1
ATOM 723 C CA . THR A 1 91 ? -13.835 27.801 16.475 1.00 79.62 91 THR A CA 1
ATOM 724 C C . THR A 1 91 ? -15.063 26.884 16.460 1.00 79.62 91 THR A C 1
ATOM 726 O O . THR A 1 91 ? -15.881 26.945 17.374 1.00 79.62 91 THR A O 1
ATOM 729 N N . ASP A 1 92 ? -15.191 26.049 15.432 1.00 82.31 92 ASP A N 1
ATOM 730 C CA . ASP A 1 92 ? -16.343 25.193 15.151 1.00 82.31 92 ASP A CA 1
ATOM 731 C C . ASP A 1 92 ? -15.976 23.708 15.001 1.00 82.31 92 ASP A C 1
ATOM 733 O O . ASP A 1 92 ? -16.830 22.886 14.657 1.00 82.31 92 ASP A O 1
ATOM 737 N N . LYS A 1 93 ? -14.714 23.335 15.249 1.00 85.88 93 LYS A N 1
ATOM 738 C CA . LYS A 1 93 ? -14.215 21.990 14.958 1.00 85.88 93 LYS A CA 1
ATOM 739 C C . LYS A 1 93 ? -13.075 21.564 15.874 1.00 85.88 93 LYS A C 1
ATOM 741 O O . LYS A 1 93 ? -12.121 22.299 16.107 1.00 85.88 93 LYS A O 1
ATOM 746 N N . PHE A 1 94 ? -13.149 20.322 16.330 1.00 87.56 94 PHE A N 1
ATOM 747 C CA . PHE A 1 94 ? -12.052 19.590 16.948 1.00 87.56 94 PHE A CA 1
ATOM 748 C C . PHE A 1 94 ? -11.532 18.578 15.933 1.00 87.56 94 PHE A C 1
ATOM 750 O O . PHE A 1 94 ? -12.325 17.853 15.332 1.00 87.56 94 PHE A O 1
ATOM 757 N N . SER A 1 95 ? -10.218 18.487 15.753 1.00 92.31 95 SER A N 1
ATOM 758 C CA . SER A 1 95 ? -9.616 17.417 14.960 1.00 92.31 95 SER A CA 1
ATOM 759 C C . SER A 1 95 ? -8.476 16.745 15.704 1.00 92.31 95 SER A C 1
ATOM 761 O O . SER A 1 95 ? -7.727 17.399 16.430 1.00 92.31 95 SER A O 1
ATOM 763 N N . ILE A 1 96 ? -8.352 15.435 15.516 1.00 94.25 96 ILE A N 1
ATOM 764 C CA . ILE A 1 96 ? -7.279 14.647 16.108 1.00 94.25 96 ILE A CA 1
ATOM 765 C C . ILE A 1 96 ? -6.845 13.529 15.166 1.00 94.25 96 ILE A C 1
ATOM 767 O O . ILE A 1 96 ? -7.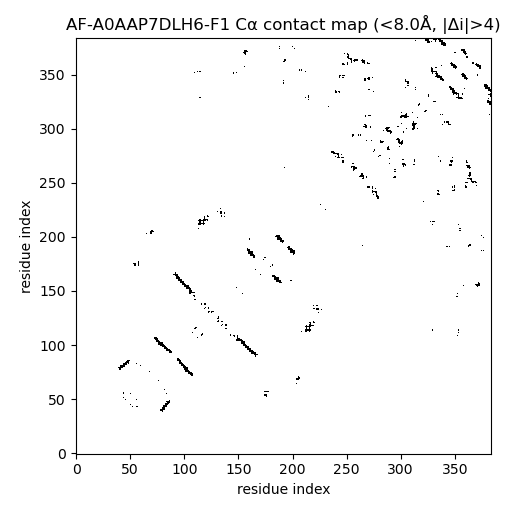668 12.880 14.514 1.00 94.25 96 ILE A O 1
ATOM 771 N N . ASP A 1 97 ? -5.539 13.307 15.099 1.00 95.94 97 ASP A N 1
ATOM 772 C CA . ASP A 1 97 ? -4.951 12.202 14.360 1.00 95.94 97 ASP A CA 1
ATOM 773 C C . ASP A 1 97 ? -4.946 10.942 15.222 1.00 95.94 97 ASP A C 1
ATOM 775 O O . ASP A 1 97 ? -4.660 10.994 16.419 1.00 95.94 97 ASP A O 1
ATOM 779 N N . VAL A 1 98 ? -5.236 9.799 14.600 1.00 96.00 98 VAL A N 1
ATOM 780 C CA . VAL A 1 98 ? -5.122 8.487 15.238 1.00 96.00 98 VAL A CA 1
ATOM 781 C C . VAL A 1 98 ? -4.360 7.517 14.343 1.00 96.00 98 VAL A C 1
ATOM 783 O O . VAL A 1 98 ? -4.689 7.342 13.166 1.00 96.00 98 VAL A O 1
ATOM 786 N N . ASN A 1 99 ? -3.327 6.888 14.901 1.00 96.31 99 ASN A N 1
ATOM 787 C CA . ASN A 1 99 ? -2.700 5.708 14.311 1.00 96.31 99 ASN A CA 1
ATOM 788 C C . ASN A 1 99 ? -3.312 4.479 14.976 1.00 96.31 99 ASN A C 1
ATOM 790 O O . ASN A 1 99 ? -3.316 4.381 16.202 1.00 96.31 99 ASN A O 1
ATOM 794 N N . VAL A 1 100 ? -3.824 3.549 14.176 1.00 97.12 100 VAL A N 1
ATOM 795 C CA . VAL A 1 100 ? -4.365 2.277 14.663 1.00 97.12 100 VAL A CA 1
ATOM 796 C C . VAL A 1 100 ? -3.406 1.172 14.267 1.00 97.12 100 VAL A C 1
ATOM 798 O O . VAL A 1 100 ? -3.324 0.828 13.090 1.00 97.12 100 VAL A O 1
ATOM 801 N N . ASN A 1 101 ? -2.697 0.618 15.239 1.00 97.44 101 ASN A N 1
ATOM 802 C CA . ASN A 1 101 ? -1.852 -0.553 15.062 1.00 97.44 101 ASN A CA 1
ATOM 803 C C . ASN A 1 101 ? -2.651 -1.795 15.465 1.00 97.44 101 ASN A C 1
ATOM 805 O O . ASN A 1 101 ? -3.276 -1.814 16.523 1.00 97.44 101 ASN A O 1
ATOM 809 N N . VAL A 1 102 ? -2.683 -2.811 14.609 1.00 97.25 102 VAL A N 1
ATOM 810 C CA . VAL A 1 102 ? -3.503 -4.011 14.817 1.00 97.25 102 VAL A CA 1
ATOM 811 C C . VAL A 1 102 ? -2.911 -5.199 14.069 1.00 97.25 102 VAL A C 1
ATOM 813 O O . VAL A 1 102 ? -2.321 -5.034 12.998 1.00 97.25 102 VAL A O 1
ATOM 816 N N . ASP A 1 103 ? -3.116 -6.404 14.587 1.00 97.31 103 ASP A N 1
ATOM 817 C CA . ASP A 1 103 ? -2.908 -7.622 13.814 1.00 97.31 103 ASP A CA 1
ATOM 818 C C . ASP A 1 103 ? -4.136 -7.869 12.936 1.00 97.31 103 ASP A C 1
ATOM 820 O O . ASP A 1 103 ? -5.226 -8.139 13.432 1.00 97.31 103 ASP A O 1
ATOM 824 N N . MET A 1 104 ? -3.967 -7.755 11.618 1.00 97.50 104 MET A N 1
ATOM 825 C CA . MET A 1 104 ? -5.022 -7.986 10.628 1.00 97.50 104 MET A CA 1
ATOM 826 C C . MET A 1 104 ? -4.779 -9.324 9.931 1.00 97.50 104 MET A C 1
ATOM 828 O O . MET A 1 104 ? -3.872 -9.439 9.104 1.00 97.50 104 MET A O 1
ATOM 832 N N . THR A 1 105 ? -5.594 -10.324 10.253 1.00 98.00 105 THR A N 1
ATOM 833 C CA . THR A 1 105 ? -5.446 -11.707 9.776 1.00 98.00 105 THR A CA 1
ATOM 834 C C . THR A 1 105 ? -6.444 -11.995 8.662 1.00 98.00 105 THR A C 1
ATOM 836 O O . THR A 1 105 ? -7.646 -11.839 8.869 1.00 98.00 105 THR A O 1
ATOM 839 N N . LEU A 1 106 ? -5.981 -12.443 7.491 1.00 97.75 106 LEU A N 1
ATOM 840 C CA . LEU A 1 106 ? -6.860 -12.903 6.410 1.00 97.75 106 LEU A CA 1
ATOM 841 C C . LEU A 1 106 ? -7.511 -14.237 6.810 1.00 97.75 106 LEU A C 1
ATOM 843 O O . LEU A 1 106 ? -6.811 -15.237 6.963 1.00 97.75 106 LEU A O 1
ATOM 847 N N . ILE A 1 107 ? -8.840 -14.253 6.959 1.00 97.62 107 ILE A N 1
ATOM 848 C CA . ILE A 1 107 ? -9.611 -15.445 7.378 1.00 97.62 107 ILE A CA 1
ATOM 849 C C . ILE A 1 107 ? -10.411 -16.082 6.242 1.00 97.62 107 ILE A C 1
ATOM 851 O O . ILE A 1 107 ? -10.871 -17.219 6.363 1.00 97.62 107 ILE A O 1
ATOM 855 N N . ARG A 1 108 ? -10.573 -15.379 5.118 1.00 95.94 108 ARG A N 1
ATOM 856 C CA . ARG A 1 108 ? -11.092 -15.985 3.892 1.00 95.94 108 ARG A CA 1
ATOM 857 C C . ARG A 1 108 ? -9.970 -16.754 3.205 1.00 95.94 108 ARG A C 1
ATOM 859 O O . ARG A 1 108 ? -8.906 -16.194 2.963 1.00 95.94 108 ARG A O 1
ATOM 866 N N . ASN A 1 109 ? -10.224 -18.012 2.850 1.00 96.38 109 ASN A N 1
ATOM 867 C CA . ASN A 1 109 ? -9.267 -18.797 2.077 1.00 96.38 109 ASN A CA 1
ATOM 868 C C . ASN A 1 109 ? -9.000 -18.104 0.719 1.00 96.38 109 ASN A C 1
ATOM 870 O O . ASN A 1 109 ? -9.966 -17.762 0.029 1.00 96.38 109 ASN A O 1
ATOM 874 N N . PRO A 1 110 ? -7.737 -17.877 0.311 1.00 95.94 110 PRO A N 1
ATOM 875 C CA . PRO A 1 110 ? -7.418 -17.220 -0.958 1.00 95.94 110 PRO A CA 1
ATOM 876 C C . PRO A 1 110 ? -8.079 -17.853 -2.189 1.00 95.94 110 PRO A C 1
ATOM 878 O O . PRO A 1 110 ? -8.516 -17.121 -3.084 1.00 95.94 110 PRO A O 1
ATOM 881 N N . ILE A 1 111 ? -8.244 -19.185 -2.205 1.00 96.19 111 ILE A N 1
ATOM 882 C CA . ILE A 1 111 ? -8.927 -19.911 -3.292 1.00 96.19 111 ILE A CA 1
ATOM 883 C C . ILE A 1 111 ? -10.391 -19.479 -3.454 1.00 96.19 111 ILE A C 1
ATOM 885 O O . ILE A 1 111 ? -10.953 -19.541 -4.546 1.00 96.19 111 ILE A O 1
ATOM 889 N N . ASP A 1 112 ? -11.007 -19.007 -2.367 1.00 95.75 112 ASP A N 1
ATOM 890 C CA . ASP A 1 112 ? -12.397 -18.571 -2.333 1.00 95.75 112 ASP A CA 1
ATOM 891 C C . ASP A 1 112 ? -12.587 -17.107 -2.724 1.00 95.75 112 ASP A C 1
ATOM 893 O O . ASP A 1 112 ? -13.738 -16.666 -2.852 1.00 95.75 112 ASP A O 1
ATOM 897 N N . SER A 1 113 ? -11.498 -16.359 -2.927 1.00 95.19 113 SER A N 1
ATOM 898 C CA . SER A 1 113 ? -11.573 -14.965 -3.354 1.00 95.19 113 SER A CA 1
ATOM 899 C C . SER A 1 113 ? -12.272 -14.843 -4.718 1.00 95.19 113 SER A C 1
ATOM 901 O O . SER A 1 113 ? -12.068 -15.680 -5.607 1.00 95.19 113 SER A O 1
ATOM 903 N N . PRO A 1 114 ? -13.089 -13.795 -4.937 1.00 95.75 114 PRO A N 1
ATOM 904 C CA . PRO A 1 114 ? -13.728 -13.574 -6.231 1.00 95.75 114 PRO A CA 1
ATOM 905 C C . PRO A 1 114 ? -12.715 -13.468 -7.378 1.00 95.75 114 PRO A C 1
ATOM 907 O O . PRO A 1 114 ? -12.976 -13.976 -8.466 1.00 95.75 114 PRO A O 1
ATOM 910 N N . TYR A 1 115 ? -11.539 -12.883 -7.123 1.00 95.88 115 TYR A N 1
ATOM 911 C CA . TYR A 1 115 ? -10.446 -12.792 -8.094 1.00 95.88 115 TYR A CA 1
ATOM 912 C C . TYR A 1 115 ? -9.960 -14.173 -8.557 1.00 95.88 115 TYR A C 1
ATOM 914 O O . TYR A 1 115 ? -9.942 -14.443 -9.759 1.00 95.88 115 TYR A O 1
ATOM 922 N N . VAL A 1 116 ? -9.654 -15.086 -7.626 1.00 96.69 116 VAL A N 1
ATOM 923 C CA . VAL A 1 116 ? -9.212 -16.449 -7.968 1.00 96.69 116 VAL A CA 1
ATOM 924 C C . VAL A 1 116 ? -10.316 -17.247 -8.656 1.00 96.69 116 VAL A C 1
ATOM 926 O O . VAL A 1 116 ? -10.053 -17.896 -9.667 1.00 96.69 116 VAL A O 1
ATOM 929 N N . LYS A 1 117 ? -11.570 -17.122 -8.209 1.00 97.69 117 LYS A N 1
ATOM 930 C CA . LYS A 1 117 ? -12.728 -17.729 -8.893 1.00 97.69 117 LYS A CA 1
ATOM 931 C C . LYS A 1 117 ? -12.867 -17.241 -10.337 1.00 97.69 117 LYS A C 1
ATOM 933 O O . LYS A 1 117 ? -13.164 -18.025 -11.242 1.00 97.69 117 LYS A O 1
ATOM 938 N N . GLY A 1 118 ? -12.605 -15.956 -10.571 1.00 97.62 118 GLY A N 1
ATOM 939 C CA . GLY A 1 118 ? -12.517 -15.367 -11.903 1.00 97.62 118 GLY A CA 1
ATOM 940 C C . GLY A 1 118 ? -11.428 -16.003 -12.765 1.00 97.62 118 GLY A C 1
ATOM 941 O O . GLY A 1 118 ? -11.699 -16.408 -13.896 1.00 97.62 118 GLY A O 1
ATOM 942 N N . MET A 1 119 ? -10.218 -16.148 -12.217 1.00 97.56 119 MET A N 1
ATOM 943 C CA . MET A 1 119 ? -9.102 -16.809 -12.904 1.00 97.56 119 MET A CA 1
ATOM 944 C C . MET A 1 119 ? -9.433 -18.266 -13.260 1.00 97.56 119 MET A C 1
ATOM 946 O O . MET A 1 119 ? -9.291 -18.667 -14.413 1.00 97.56 119 MET A O 1
ATOM 950 N N . GLN A 1 120 ? -9.948 -19.042 -12.303 1.00 98.31 120 GLN A N 1
ATOM 951 C CA . GLN A 1 120 ? -10.348 -20.440 -12.508 1.00 98.31 120 GLN A CA 1
ATOM 952 C C . GLN A 1 120 ? -11.419 -20.582 -13.594 1.00 98.31 120 GLN A C 1
ATOM 954 O O . GLN A 1 120 ? -11.334 -21.476 -14.437 1.00 98.31 120 GLN A O 1
ATOM 959 N N . THR A 1 121 ? -12.397 -19.670 -13.610 1.00 98.38 121 THR A N 1
ATOM 960 C CA . THR A 1 121 ? -13.430 -19.634 -14.653 1.00 98.38 121 THR A CA 1
ATOM 961 C C . THR A 1 121 ? -12.791 -19.462 -16.030 1.00 98.38 121 THR A C 1
ATOM 963 O O . THR A 1 121 ? -13.038 -20.281 -16.913 1.00 98.38 121 THR A O 1
ATOM 966 N N . ALA A 1 122 ? -11.906 -18.473 -16.200 1.00 97.88 122 ALA A N 1
ATOM 967 C CA . ALA A 1 122 ? -11.227 -18.253 -17.476 1.00 97.88 122 ALA A CA 1
ATOM 968 C C . ALA A 1 122 ? -10.380 -19.460 -17.907 1.00 97.88 122 ALA A C 1
ATOM 970 O O . ALA A 1 122 ? -10.453 -19.862 -19.064 1.00 97.88 122 ALA A O 1
ATOM 971 N N . VAL A 1 123 ? -9.640 -20.096 -16.990 1.00 97.88 123 VAL A N 1
ATOM 972 C CA . VAL A 1 123 ? -8.870 -21.315 -17.303 1.00 97.88 123 VAL A CA 1
ATOM 973 C C . VAL A 1 123 ? -9.777 -22.451 -17.783 1.00 97.88 123 VAL A C 1
ATOM 975 O O . VAL A 1 123 ? -9.435 -23.141 -18.743 1.00 97.88 123 VAL A O 1
ATOM 978 N N . SER A 1 124 ? -10.950 -22.630 -17.168 1.00 97.38 124 SER A N 1
ATOM 979 C CA . SER A 1 124 ? -11.908 -23.670 -17.572 1.00 97.38 124 SER A CA 1
ATOM 980 C C . SER A 1 124 ? -12.516 -23.443 -18.965 1.00 97.38 124 SER A C 1
ATOM 982 O O . SER A 1 124 ? -12.897 -24.404 -19.633 1.00 97.38 124 SER A O 1
ATOM 984 N N . GLU A 1 125 ? -12.572 -22.186 -19.418 1.00 96.75 125 GLU A N 1
ATOM 985 C CA . GLU A 1 125 ? -13.099 -21.785 -20.728 1.00 96.75 125 GLU A CA 1
ATOM 986 C C . GLU A 1 125 ? -12.056 -21.914 -21.858 1.00 96.75 125 GLU A C 1
ATOM 988 O O . GLU A 1 125 ? -12.423 -21.977 -23.039 1.00 96.75 125 GLU A O 1
ATOM 993 N N . LEU A 1 126 ? -10.761 -21.996 -21.524 1.00 95.44 126 LEU A N 1
ATOM 994 C CA . LEU A 1 126 ? -9.688 -22.220 -22.495 1.00 95.44 126 LEU A CA 1
ATOM 995 C C . LEU A 1 126 ? -9.798 -23.617 -23.119 1.00 95.44 126 LEU A C 1
ATOM 997 O O . LEU A 1 126 ? -10.053 -24.618 -22.450 1.00 95.44 126 LEU A O 1
ATOM 1001 N N . ARG A 1 127 ? -9.556 -23.704 -24.431 1.00 92.50 127 ARG A N 1
ATOM 1002 C CA . ARG A 1 127 ? -9.618 -24.975 -25.182 1.00 92.50 127 ARG A CA 1
ATOM 1003 C C . ARG A 1 127 ? -8.253 -25.617 -25.397 1.00 92.50 127 ARG A C 1
ATOM 1005 O O . ARG A 1 127 ? -8.176 -26.822 -25.609 1.00 92.50 127 ARG A O 1
ATOM 1012 N N . ASN A 1 128 ? -7.194 -24.816 -25.393 1.00 93.44 128 ASN A N 1
ATOM 1013 C CA . ASN A 1 128 ? -5.834 -25.264 -25.648 1.00 93.44 128 ASN A CA 1
ATOM 1014 C C . ASN A 1 128 ? -5.154 -25.660 -24.326 1.00 93.44 128 ASN A C 1
ATOM 1016 O O . ASN A 1 128 ? -5.090 -24.861 -23.395 1.00 93.44 128 ASN A O 1
ATOM 1020 N N . GLU A 1 129 ? -4.615 -26.879 -24.249 1.00 93.81 129 GLU A N 1
ATOM 1021 C CA . GLU A 1 129 ? -3.978 -27.403 -23.029 1.00 93.81 129 GLU A CA 1
ATOM 1022 C C . GLU A 1 129 ? -2.714 -26.629 -22.612 1.00 93.81 129 GLU A C 1
ATOM 1024 O O . GLU A 1 129 ? -2.452 -26.465 -21.423 1.00 93.81 129 GLU A O 1
ATOM 1029 N N . HIS A 1 130 ? -1.952 -26.084 -23.565 1.00 91.00 130 HIS A N 1
ATOM 1030 C CA . HIS A 1 130 ? -0.812 -25.217 -23.257 1.00 91.00 130 HIS A CA 1
ATOM 1031 C C . HIS A 1 130 ? -1.267 -23.877 -22.658 1.00 91.00 130 HIS A C 1
ATOM 1033 O O . HIS A 1 130 ? -0.651 -23.380 -21.718 1.00 91.00 130 HIS A O 1
ATOM 1039 N N . GLU A 1 131 ? -2.372 -23.307 -23.148 1.00 93.75 131 GLU A N 1
ATOM 1040 C CA . GLU A 1 131 ? -2.953 -22.083 -22.576 1.00 93.75 131 GLU A CA 1
ATOM 1041 C C . GLU A 1 131 ? -3.520 -22.330 -21.175 1.00 93.75 131 GLU A C 1
ATOM 1043 O O . GLU A 1 131 ? -3.299 -21.514 -20.281 1.00 93.75 131 GLU A O 1
ATOM 1048 N N . LYS A 1 132 ? -4.175 -23.479 -20.950 1.00 95.69 132 LYS A N 1
ATOM 1049 C CA . LYS A 1 132 ? -4.609 -23.897 -19.608 1.00 95.69 132 LYS A CA 1
ATOM 1050 C C . LYS A 1 132 ? -3.437 -24.004 -18.645 1.00 95.69 132 LYS A C 1
ATOM 1052 O O . LYS A 1 132 ? -3.531 -23.502 -17.533 1.00 95.69 132 LYS A O 1
ATOM 1057 N N . MET A 1 133 ? -2.327 -24.608 -19.073 1.00 94.25 133 MET A N 1
ATOM 1058 C CA . MET A 1 133 ? -1.111 -24.696 -18.263 1.00 94.25 133 MET A CA 1
ATOM 1059 C C . MET A 1 133 ? -0.547 -23.306 -17.929 1.00 94.25 133 MET A C 1
ATOM 1061 O O . MET A 1 133 ? -0.154 -23.074 -16.790 1.00 94.25 133 MET A O 1
ATOM 1065 N N . ILE A 1 134 ? -0.527 -22.367 -18.884 1.00 92.88 134 ILE A N 1
ATOM 1066 C CA . ILE A 1 134 ? -0.131 -20.974 -18.610 1.00 92.88 134 ILE A CA 1
ATOM 1067 C C . ILE A 1 134 ? -1.048 -20.363 -17.550 1.00 92.88 134 ILE A C 1
ATOM 1069 O O . ILE A 1 134 ? -0.554 -19.841 -16.557 1.00 92.88 134 ILE A O 1
ATOM 1073 N N . GLY A 1 135 ? -2.365 -20.451 -17.741 1.00 95.19 135 GLY A N 1
ATOM 1074 C CA . GLY A 1 135 ? -3.323 -19.878 -16.802 1.00 95.19 135 GLY A CA 1
ATOM 1075 C C . GLY A 1 135 ? -3.264 -20.517 -15.410 1.00 95.19 135 GLY A C 1
ATOM 1076 O O . GLY A 1 135 ? -3.352 -19.808 -14.413 1.00 95.19 135 GLY A O 1
ATOM 1077 N N . GLN A 1 136 ? -3.043 -21.831 -15.325 1.00 96.75 136 GLN A N 1
ATOM 1078 C CA . GLN A 1 136 ? -2.867 -22.524 -14.049 1.00 96.75 136 GLN A CA 1
ATOM 1079 C C . GLN A 1 136 ? -1.607 -22.048 -13.318 1.00 96.75 136 GLN A C 1
ATOM 1081 O O . GLN A 1 136 ? -1.678 -21.767 -12.128 1.00 96.75 136 GLN A O 1
ATOM 1086 N N . ASN A 1 137 ? -0.489 -21.857 -14.027 1.00 93.88 137 ASN A N 1
ATOM 1087 C CA . ASN A 1 137 ? 0.733 -21.322 -13.421 1.00 93.88 137 ASN A CA 1
ATOM 1088 C C . ASN A 1 137 ? 0.530 -19.914 -12.831 1.00 93.88 137 ASN A C 1
ATOM 1090 O O . ASN A 1 137 ? 1.130 -19.595 -11.808 1.00 93.88 137 ASN A O 1
ATOM 1094 N N . GLU A 1 138 ? -0.305 -19.071 -13.449 1.00 92.69 138 GLU A N 1
ATOM 1095 C CA . GLU A 1 138 ? -0.639 -17.745 -12.900 1.00 92.69 138 GLU A CA 1
ATOM 1096 C C . GLU A 1 138 ? -1.476 -17.850 -11.615 1.00 92.69 138 GLU A C 1
ATOM 1098 O O . GLU A 1 138 ? -1.227 -17.120 -10.654 1.00 92.69 138 GLU A O 1
ATOM 1103 N N . ILE A 1 139 ? -2.438 -18.782 -11.568 1.00 95.75 139 ILE A N 1
ATOM 1104 C CA . ILE A 1 139 ? -3.222 -19.067 -10.356 1.00 95.75 139 ILE A CA 1
ATOM 1105 C C . ILE A 1 139 ? -2.300 -19.565 -9.241 1.00 95.75 139 ILE A C 1
ATOM 1107 O O . ILE A 1 139 ? -2.345 -19.033 -8.133 1.00 95.75 139 ILE A O 1
ATOM 1111 N N . ASP A 1 140 ? -1.446 -20.542 -9.541 1.00 95.56 140 ASP A N 1
ATOM 1112 C CA . ASP A 1 140 ? -0.535 -21.147 -8.570 1.00 95.56 140 ASP A CA 1
ATOM 1113 C C . ASP A 1 140 ? 0.453 -20.110 -8.019 1.00 95.56 140 ASP A C 1
ATOM 1115 O O . ASP A 1 140 ? 0.686 -20.060 -6.814 1.00 95.56 140 ASP A O 1
ATOM 1119 N N . ALA A 1 141 ? 0.982 -19.226 -8.872 1.00 89.75 141 ALA A N 1
ATOM 1120 C CA . ALA A 1 141 ? 1.877 -18.150 -8.448 1.00 89.75 141 ALA A CA 1
ATOM 1121 C C . ALA A 1 141 ? 1.184 -17.129 -7.527 1.00 89.75 141 ALA A C 1
ATOM 1123 O O . ALA A 1 141 ? 1.785 -16.662 -6.556 1.00 89.75 141 ALA A O 1
ATOM 1124 N N . PHE A 1 142 ? -0.076 -16.783 -7.809 1.00 92.12 142 PHE A N 1
ATOM 1125 C CA . PHE A 1 142 ? -0.866 -15.903 -6.946 1.00 92.12 142 PHE A CA 1
ATOM 1126 C C . PHE A 1 142 ? -1.186 -16.569 -5.598 1.00 92.12 142 PHE A C 1
ATOM 1128 O O . PHE A 1 142 ? -1.037 -15.951 -4.539 1.00 92.12 142 PHE A O 1
ATOM 1135 N N . LEU A 1 143 ? -1.601 -17.837 -5.616 1.00 95.06 143 LEU A N 1
ATOM 1136 C CA . LEU A 1 143 ? -1.926 -18.591 -4.405 1.00 95.06 143 LEU A CA 1
ATOM 1137 C C . LEU A 1 143 ? -0.696 -18.831 -3.537 1.00 95.06 143 LEU A C 1
ATOM 1139 O O . LEU A 1 143 ? -0.772 -18.624 -2.335 1.00 95.06 143 LEU A O 1
ATOM 1143 N N . GLN A 1 144 ? 0.457 -19.151 -4.125 1.00 92.06 144 GLN A N 1
ATOM 1144 C CA . GLN A 1 144 ? 1.692 -19.373 -3.374 1.00 92.06 144 GLN A CA 1
ATOM 1145 C C . GLN A 1 144 ? 2.049 -18.190 -2.459 1.00 92.06 144 GLN A C 1
ATOM 1147 O O . GLN A 1 144 ? 2.499 -18.390 -1.331 1.00 92.06 144 GLN A O 1
ATOM 1152 N N . GLU A 1 145 ? 1.854 -16.953 -2.921 1.00 89.06 145 GLU A N 1
ATOM 1153 C CA . GLU A 1 145 ? 2.041 -15.780 -2.066 1.00 89.06 145 GLU A CA 1
ATOM 1154 C C . GLU A 1 145 ? 0.876 -15.605 -1.090 1.00 89.06 145 GLU A C 1
ATOM 1156 O O . GLU A 1 145 ? 1.098 -15.439 0.108 1.00 89.06 145 GLU A O 1
ATOM 1161 N N . THR A 1 146 ? -0.362 -15.627 -1.578 1.00 93.44 146 THR A N 1
ATOM 1162 C CA . THR A 1 146 ? -1.525 -15.259 -0.757 1.00 93.44 146 THR A CA 1
ATOM 1163 C C . THR A 1 146 ? -1.871 -16.287 0.319 1.00 93.44 146 THR A C 1
ATOM 1165 O O . THR A 1 146 ? -2.325 -15.913 1.400 1.00 93.44 146 THR A O 1
ATOM 1168 N N . GLU A 1 147 ? -1.578 -17.568 0.100 1.00 94.88 147 GLU A N 1
ATOM 1169 C CA . GLU A 1 147 ? -1.684 -18.624 1.111 1.00 94.88 147 GLU A CA 1
ATOM 1170 C C . GLU A 1 147 ? -0.715 -18.406 2.272 1.00 94.88 147 GLU A C 1
ATOM 1172 O O . GLU A 1 147 ? -1.054 -18.732 3.407 1.00 94.88 147 GLU A O 1
ATOM 1177 N N . SER A 1 148 ? 0.440 -17.767 2.040 1.00 93.75 148 SER A N 1
ATOM 1178 C CA . SER A 1 148 ? 1.352 -17.392 3.131 1.00 93.75 148 SER A CA 1
ATOM 1179 C C . SER A 1 148 ? 0.761 -16.337 4.077 1.00 93.75 148 SER A C 1
ATOM 1181 O O . SER A 1 148 ? 1.251 -16.160 5.190 1.00 93.75 148 SER A O 1
ATOM 1183 N N . TYR A 1 149 ? -0.302 -15.643 3.655 1.00 94.75 149 TYR A N 1
ATOM 1184 C CA . TYR A 1 149 ? -1.027 -14.671 4.474 1.00 94.75 149 TYR A CA 1
ATOM 1185 C C . TYR A 1 149 ? -2.232 -15.275 5.194 1.00 94.75 149 TYR A C 1
ATOM 1187 O O . TYR A 1 149 ? -2.730 -14.698 6.164 1.00 94.75 149 TYR A O 1
ATOM 1195 N N . TYR A 1 150 ? -2.735 -16.405 4.704 1.00 97.06 150 TYR A N 1
ATOM 1196 C CA . TYR A 1 150 ? -3.953 -17.016 5.205 1.00 97.06 150 TYR A CA 1
ATOM 1197 C C . TYR A 1 150 ? -3.760 -17.511 6.642 1.00 97.06 150 TYR A C 1
ATOM 1199 O O . TYR A 1 150 ? -2.787 -18.200 6.947 1.00 97.06 150 TYR A O 1
ATOM 1207 N N . ASN A 1 151 ? -4.673 -17.127 7.541 1.00 97.38 151 ASN A N 1
ATOM 1208 C CA . ASN A 1 151 ? -4.617 -17.420 8.980 1.00 97.38 151 ASN A CA 1
ATOM 1209 C C . ASN A 1 151 ? -3.292 -17.037 9.665 1.00 97.38 151 ASN A C 1
ATOM 1211 O O . ASN A 1 151 ? -2.956 -17.575 10.720 1.00 97.38 151 ASN A O 1
ATOM 1215 N N . THR A 1 152 ? -2.549 -16.094 9.083 1.00 96.94 152 THR A N 1
ATOM 1216 C CA . THR A 1 152 ? -1.288 -15.598 9.631 1.00 96.94 152 THR A CA 1
ATOM 1217 C C . THR A 1 152 ? -1.466 -14.144 10.069 1.00 96.94 152 THR A C 1
ATOM 1219 O O . THR A 1 152 ? -1.743 -13.290 9.219 1.00 96.94 152 THR A O 1
ATOM 1222 N N . PRO A 1 153 ? -1.316 -13.831 11.372 1.00 96.62 153 PRO A N 1
ATOM 1223 C CA . PRO A 1 153 ? -1.380 -12.459 11.859 1.00 96.62 153 PRO A CA 1
ATOM 1224 C C . PRO A 1 153 ? -0.392 -11.547 11.135 1.00 96.62 153 PRO A C 1
ATOM 1226 O O . PRO A 1 153 ? 0.797 -11.848 11.023 1.00 96.62 153 PRO A O 1
ATOM 1229 N N . SER A 1 154 ? -0.896 -10.423 10.630 1.00 95.81 154 SER A N 1
ATOM 1230 C CA . SER A 1 154 ? -0.100 -9.441 9.901 1.00 95.81 154 SER A CA 1
ATOM 1231 C C . SER A 1 154 ? -0.200 -8.078 10.590 1.00 95.81 154 SER A C 1
ATOM 1233 O O . SER A 1 154 ? -1.255 -7.434 10.493 1.00 95.81 154 SER A O 1
ATOM 1235 N N . PRO A 1 155 ? 0.885 -7.605 11.236 1.00 96.19 155 PRO A N 1
ATOM 1236 C CA . PRO A 1 155 ? 0.928 -6.273 11.825 1.00 96.19 155 PRO A CA 1
ATOM 1237 C C . PRO A 1 155 ? 0.617 -5.220 10.769 1.00 96.19 155 PRO A C 1
ATOM 1239 O O . PRO A 1 155 ? 1.234 -5.206 9.697 1.00 96.19 155 PRO A O 1
ATOM 1242 N N . SER A 1 156 ? -0.367 -4.380 11.063 1.00 97.88 156 SER A N 1
ATOM 1243 C CA . SER A 1 156 ? -0.954 -3.422 10.132 1.00 97.88 156 SER A CA 1
ATOM 1244 C C . SER A 1 156 ? -1.197 -2.091 10.819 1.00 97.88 156 SER A C 1
ATOM 1246 O O . SER A 1 156 ? -1.628 -2.054 11.971 1.00 97.88 156 SER A O 1
ATOM 1248 N N . THR A 1 157 ? -0.977 -1.003 10.085 1.00 97.75 157 THR A N 1
ATOM 1249 C CA . THR A 1 157 ? -1.250 0.348 10.577 1.00 97.75 157 THR A CA 1
ATOM 1250 C C . THR A 1 157 ? -2.311 1.018 9.710 1.00 97.75 157 THR A C 1
ATOM 1252 O O . THR A 1 157 ? -2.146 1.136 8.496 1.00 97.75 157 THR A O 1
ATOM 1255 N N . PHE A 1 158 ? -3.384 1.507 10.327 1.00 97.06 158 PHE A N 1
ATOM 1256 C CA . PHE A 1 158 ? -4.318 2.441 9.700 1.00 97.06 158 PHE A CA 1
ATOM 1257 C C . PHE A 1 158 ? -4.030 3.855 10.186 1.00 97.06 158 PHE A C 1
ATOM 1259 O O . PHE A 1 158 ? -3.751 4.068 11.367 1.00 97.06 158 PHE A O 1
ATOM 1266 N N . LEU A 1 159 ? -4.118 4.823 9.280 1.00 95.81 159 LEU A N 1
ATOM 1267 C CA . LEU A 1 159 ? -3.893 6.229 9.584 1.00 95.81 159 LEU A CA 1
ATOM 1268 C C . LEU A 1 159 ? -5.186 6.987 9.334 1.00 95.81 159 LEU A C 1
ATOM 1270 O O . LEU A 1 159 ? -5.661 7.046 8.200 1.00 95.81 159 LEU A O 1
ATOM 1274 N N . TYR A 1 160 ? -5.729 7.582 10.390 1.00 95.94 160 TYR A N 1
ATOM 1275 C CA . TYR A 1 160 ? -6.938 8.382 10.293 1.00 95.94 160 TYR A CA 1
ATOM 1276 C C . TYR A 1 160 ? -6.754 9.768 10.909 1.00 95.94 160 TYR A C 1
ATOM 1278 O O . TYR A 1 160 ? -5.883 9.999 11.755 1.00 95.94 160 TYR A O 1
ATOM 1286 N N . ARG A 1 161 ? -7.625 10.682 10.486 1.00 95.56 161 ARG A N 1
ATOM 1287 C CA . ARG A 1 161 ? -7.977 11.908 11.200 1.00 95.56 161 ARG A CA 1
ATOM 1288 C C . ARG A 1 161 ? -9.462 11.857 11.527 1.00 95.56 161 ARG A C 1
ATOM 1290 O O . ARG A 1 161 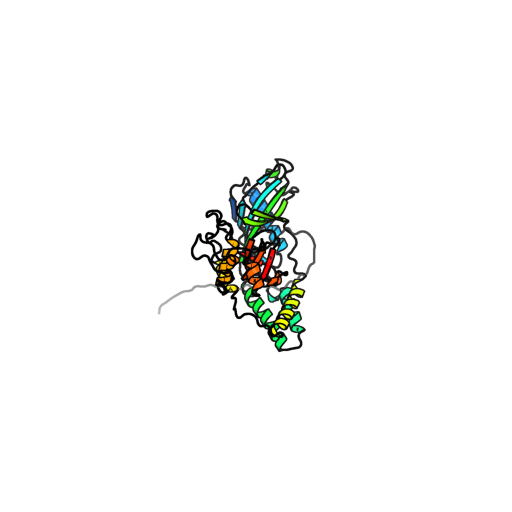? -10.278 11.556 10.660 1.00 95.56 161 ARG A O 1
ATOM 1297 N N . MET A 1 162 ? -9.809 12.145 12.771 1.00 93.25 162 MET A N 1
ATOM 1298 C CA . MET A 1 162 ? -11.193 12.340 13.190 1.00 93.25 162 MET A CA 1
ATOM 1299 C C . MET A 1 162 ? -11.466 13.832 13.288 1.00 93.25 162 MET A C 1
ATOM 1301 O O . MET A 1 162 ? -10.659 14.565 13.857 1.00 93.25 162 MET A O 1
ATOM 1305 N N . GLU A 1 163 ? -12.603 14.264 12.759 1.00 91.88 163 GLU A N 1
ATOM 1306 C CA . GLU A 1 163 ? -13.118 15.617 12.936 1.00 91.88 163 GLU A CA 1
ATOM 1307 C C . GLU A 1 163 ? -14.468 15.564 13.643 1.00 91.88 163 GLU A C 1
ATOM 1309 O O . GLU A 1 163 ? -15.333 14.762 13.293 1.00 91.88 163 GLU A O 1
ATOM 1314 N N . ILE A 1 164 ? -14.635 16.415 14.648 1.00 86.12 164 ILE A N 1
ATOM 1315 C CA . ILE A 1 164 ? -15.833 16.519 15.472 1.00 86.12 164 ILE A CA 1
ATOM 1316 C C . ILE A 1 164 ? -16.301 17.971 15.416 1.00 86.12 164 ILE A C 1
ATOM 1318 O O . ILE A 1 164 ? -15.558 18.876 15.798 1.00 86.12 164 ILE A O 1
ATOM 1322 N N . GLY A 1 165 ? -17.528 18.200 14.945 1.00 78.44 165 GLY A N 1
ATOM 1323 C CA . GLY A 1 165 ? -18.123 19.539 14.941 1.00 78.44 165 GLY A CA 1
ATOM 1324 C C . GLY A 1 165 ? -18.355 20.060 16.364 1.00 78.44 165 GLY A C 1
ATOM 1325 O O . GLY A 1 165 ? -18.994 19.388 17.173 1.00 78.44 165 GLY A O 1
ATOM 1326 N N . ILE A 1 166 ? -17.859 21.261 16.667 1.00 69.69 166 ILE A N 1
ATOM 1327 C CA . ILE A 1 166 ? -18.046 21.955 17.945 1.00 69.69 166 ILE A CA 1
ATOM 1328 C C . ILE A 1 166 ? -19.061 23.084 17.741 1.00 69.69 166 ILE A C 1
ATOM 1330 O O . ILE A 1 166 ? -18.717 24.173 17.300 1.00 69.69 166 ILE A O 1
ATOM 1334 N N . SER A 1 167 ? -20.324 22.869 18.098 1.00 59.47 167 SER A N 1
ATOM 1335 C CA . SER A 1 167 ? -21.327 23.947 18.120 1.00 59.47 167 SER A CA 1
ATOM 1336 C C . SER A 1 167 ? -21.361 24.721 19.452 1.00 59.47 167 SER A C 1
ATOM 1338 O O . SER A 1 167 ? -22.049 25.733 19.557 1.00 59.47 167 SER A O 1
ATOM 1340 N N . SER A 1 168 ? -20.607 24.283 20.473 1.00 52.06 168 SER A N 1
ATOM 1341 C CA . SER A 1 168 ? -20.433 24.962 21.769 1.00 52.06 168 SER A CA 1
ATOM 1342 C C . SER A 1 168 ? -19.221 24.391 22.534 1.00 52.06 168 SER A C 1
ATOM 1344 O O . SER A 1 168 ? -18.990 23.184 22.445 1.00 52.06 168 SER A O 1
ATOM 1346 N N . PRO A 1 169 ? -18.476 25.178 23.345 1.00 52.72 169 PRO A N 1
ATOM 1347 C CA . PRO A 1 169 ? -17.332 24.701 24.145 1.00 52.72 169 PRO A CA 1
ATOM 1348 C C . PRO A 1 169 ? -17.645 23.566 25.148 1.00 52.72 169 PRO A C 1
ATOM 1350 O O . PRO A 1 169 ? -16.729 22.973 25.707 1.00 52.72 169 PRO A O 1
ATOM 1353 N N . ILE A 1 170 ? -18.921 23.217 25.343 1.00 52.56 170 ILE A N 1
ATOM 1354 C CA . ILE A 1 170 ? -19.402 22.116 26.200 1.00 52.56 170 ILE A CA 1
ATOM 1355 C C . ILE A 1 170 ? -19.190 20.725 25.540 1.00 52.56 170 ILE A C 1
ATOM 1357 O O . ILE A 1 170 ? -19.326 19.687 26.186 1.00 52.56 170 ILE A O 1
ATOM 1361 N N . LEU A 1 171 ? -18.814 20.657 24.254 1.00 54.78 171 LEU A N 1
ATOM 1362 C CA . LEU A 1 171 ? -18.770 19.393 23.500 1.00 54.78 171 LEU A CA 1
ATOM 1363 C C . LEU A 1 171 ? -17.622 18.441 23.876 1.00 54.78 171 LEU A C 1
ATOM 1365 O O . LEU A 1 171 ? -17.780 17.232 23.718 1.00 54.78 171 LEU A O 1
ATOM 1369 N N . LEU A 1 172 ? -16.505 18.919 24.431 1.00 56.94 172 LEU A N 1
ATOM 1370 C CA . LEU A 1 172 ? -15.451 18.011 24.908 1.00 56.94 172 LEU A CA 1
ATOM 1371 C C . LEU A 1 172 ? -15.994 17.096 26.021 1.00 56.94 172 LEU A C 1
ATOM 1373 O O . LEU A 1 172 ? -15.793 15.884 25.970 1.00 56.94 172 LEU A O 1
ATOM 1377 N N . GLU A 1 173 ? -16.798 17.616 26.951 1.00 57.78 173 GLU A N 1
ATOM 1378 C CA . GLU A 1 173 ? -17.468 16.792 27.970 1.00 57.78 173 GLU A CA 1
ATOM 1379 C C . GLU A 1 173 ? -18.453 15.781 27.351 1.00 57.78 173 GLU A C 1
ATOM 1381 O O . GLU A 1 173 ? -18.600 14.670 27.859 1.00 57.78 173 GLU A O 1
ATOM 1386 N N . SER A 1 174 ? -19.061 16.098 26.202 1.00 55.50 174 SER A N 1
ATOM 1387 C CA . SER A 1 174 ? -20.026 15.218 25.521 1.00 55.50 174 SER A CA 1
ATOM 1388 C C . SER A 1 174 ? -19.407 13.966 24.878 1.00 55.50 174 SER A C 1
ATOM 1390 O O . SER A 1 174 ? -20.080 12.933 24.783 1.00 55.50 174 SER A O 1
ATOM 1392 N N . ILE A 1 175 ? -18.106 13.994 24.541 1.00 60.62 175 ILE A N 1
ATOM 1393 C CA . ILE A 1 175 ? -17.374 12.811 24.048 1.00 60.62 175 ILE A CA 1
ATOM 1394 C C . ILE A 1 175 ? -17.405 11.680 25.095 1.00 60.62 175 ILE A C 1
ATOM 1396 O O . ILE A 1 175 ? -17.345 10.511 24.736 1.00 60.62 175 ILE A O 1
ATOM 1400 N N . GLN A 1 176 ? -17.585 11.986 26.386 1.00 57.09 176 GLN A N 1
ATOM 1401 C CA . GLN A 1 176 ? -17.577 10.987 27.462 1.00 57.09 176 GLN A CA 1
ATOM 1402 C C . GLN A 1 176 ? -18.711 9.951 27.391 1.00 57.09 176 GLN A C 1
ATOM 1404 O O . GLN A 1 176 ? -18.609 8.921 28.054 1.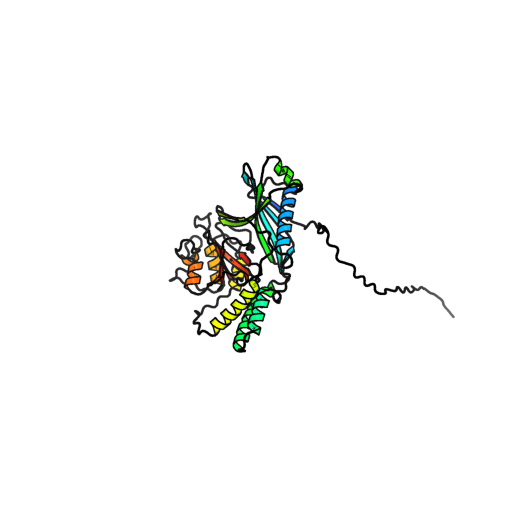00 57.09 176 GLN A O 1
ATOM 1409 N N . SER A 1 177 ? -19.782 10.195 26.625 1.00 53.97 177 SER A N 1
ATOM 1410 C CA . SER A 1 177 ? -20.929 9.275 26.565 1.00 53.97 177 SER A CA 1
ATOM 1411 C C . SER A 1 177 ? -21.279 8.754 25.170 1.00 53.97 177 SER A C 1
ATOM 1413 O O . SER A 1 177 ? -22.024 7.781 25.096 1.00 53.97 177 SER A O 1
ATOM 1415 N N . LEU A 1 178 ? -20.797 9.381 24.083 1.00 54.78 178 LEU A N 1
ATOM 1416 C CA . LEU A 1 178 ? -21.272 9.171 22.695 1.00 54.78 178 LEU A CA 1
ATOM 1417 C C . LEU A 1 178 ? -22.806 9.006 22.560 1.00 54.78 178 LEU A C 1
ATOM 1419 O O . LEU A 1 178 ? -23.289 8.446 21.580 1.00 54.78 178 LEU A O 1
ATOM 1423 N N . ASN A 1 179 ? -23.586 9.498 23.528 1.00 49.53 179 ASN A N 1
ATOM 1424 C CA . ASN A 1 179 ? -25.022 9.231 23.622 1.00 49.53 179 ASN A CA 1
ATOM 1425 C C . ASN A 1 179 ? -25.874 10.368 23.041 1.00 49.53 179 ASN A C 1
ATOM 1427 O O . ASN A 1 179 ? -27.082 10.400 23.245 1.00 49.53 179 ASN A O 1
ATOM 1431 N N . TYR A 1 180 ? -25.249 11.297 22.318 1.00 41.78 180 TYR A N 1
ATOM 1432 C CA . TYR A 1 180 ? -25.911 12.386 21.611 1.00 41.78 180 TYR A CA 1
ATOM 1433 C C . TYR A 1 180 ? -25.143 12.673 20.329 1.00 41.78 180 TYR A C 1
ATOM 1435 O O . TYR A 1 180 ? -23.994 13.078 20.436 1.00 41.78 180 TYR A O 1
ATOM 1443 N N . ASP A 1 181 ? -25.761 12.425 19.170 1.00 51.97 181 ASP A N 1
ATOM 1444 C CA . ASP A 1 181 ? -25.498 12.985 17.828 1.00 51.97 181 ASP A CA 1
ATOM 1445 C C . ASP A 1 181 ? -24.160 13.731 17.611 1.00 51.97 181 ASP A C 1
ATOM 1447 O O . ASP A 1 181 ? -24.130 14.866 17.128 1.00 51.97 181 ASP A O 1
ATOM 1451 N N . ILE A 1 182 ? -23.022 13.111 17.945 1.00 59.56 182 ILE A N 1
ATOM 1452 C CA . ILE A 1 182 ? -21.714 13.687 17.642 1.00 59.56 182 ILE A CA 1
ATOM 1453 C C . ILE A 1 182 ? -21.534 13.526 16.136 1.00 59.56 182 ILE A C 1
ATOM 1455 O O . ILE A 1 182 ? -21.421 12.405 15.637 1.00 59.56 182 ILE A O 1
ATOM 1459 N N . GLN A 1 183 ? -21.499 14.646 15.411 1.00 70.94 183 GLN A N 1
ATOM 1460 C CA . GLN A 1 183 ? -21.088 14.677 14.008 1.00 70.94 183 GLN A CA 1
ATOM 1461 C C . GLN A 1 183 ? -19.581 14.408 13.933 1.00 70.94 183 GLN A C 1
ATOM 1463 O O . GLN A 1 183 ? -18.772 15.324 13.796 1.00 70.94 183 GLN A O 1
ATOM 1468 N N . LEU A 1 184 ? -19.212 13.139 14.107 1.00 83.81 184 LEU A N 1
ATOM 1469 C CA . LEU A 1 184 ? -17.858 12.640 13.934 1.00 83.81 184 LEU A CA 1
ATOM 1470 C C . LEU A 1 184 ? -17.700 12.195 12.483 1.00 83.81 184 LEU A C 1
ATOM 1472 O O . LEU A 1 184 ? -18.406 11.301 12.015 1.00 83.81 184 LEU A O 1
ATOM 1476 N N . THR A 1 185 ? -16.748 12.809 11.789 1.00 89.00 185 THR A N 1
ATOM 1477 C CA . THR A 1 185 ? -16.338 12.411 10.442 1.00 89.00 185 THR A CA 1
ATOM 1478 C C . THR A 1 185 ? -14.939 11.811 10.496 1.00 89.00 185 THR A C 1
ATOM 1480 O O . THR A 1 185 ? -14.029 12.385 11.095 1.00 89.00 185 THR A O 1
ATOM 1483 N N . LEU A 1 186 ? -14.770 10.640 9.885 1.00 91.75 186 LEU A N 1
ATOM 1484 C CA . LEU A 1 186 ? -13.484 9.961 9.776 1.00 91.75 186 LEU A CA 1
ATOM 1485 C C . LEU A 1 186 ? -12.865 10.258 8.407 1.00 91.75 186 LEU A C 1
ATOM 1487 O O . LEU A 1 186 ? -13.547 10.198 7.385 1.00 91.75 186 LEU A O 1
ATOM 1491 N N . PHE A 1 187 ? -11.570 10.544 8.386 1.00 93.94 187 PHE A N 1
ATOM 1492 C CA . PHE A 1 187 ? -10.789 10.768 7.177 1.00 93.94 187 PHE A CA 1
ATOM 1493 C C . PHE A 1 187 ? -9.609 9.805 7.141 1.00 93.94 187 PHE A C 1
ATOM 1495 O O . PHE A 1 187 ? -8.882 9.685 8.125 1.00 93.94 187 PHE A O 1
ATOM 1502 N N . ASP A 1 188 ? -9.389 9.167 5.998 1.00 93.62 188 ASP A N 1
ATOM 1503 C CA . ASP A 1 188 ? -8.136 8.498 5.674 1.00 93.62 188 ASP A CA 1
ATOM 1504 C C . ASP A 1 188 ? -7.009 9.523 5.631 1.00 93.62 188 ASP A C 1
ATOM 1506 O O . ASP A 1 188 ? -7.157 10.594 5.034 1.00 93.62 188 ASP A O 1
ATOM 1510 N N . ARG A 1 189 ? -5.879 9.190 6.253 1.00 93.38 189 ARG A N 1
ATOM 1511 C CA . ARG A 1 189 ? -4.728 10.082 6.384 1.00 93.38 189 ARG A CA 1
ATOM 1512 C C . ARG A 1 189 ? -3.504 9.497 5.687 1.00 93.38 189 ARG A C 1
ATOM 1514 O O . ARG A 1 189 ? -3.243 8.299 5.756 1.00 93.38 189 ARG A O 1
ATOM 1521 N N . ALA A 1 190 ? -2.722 10.350 5.039 1.00 92.50 190 ALA A N 1
ATOM 1522 C CA . ALA A 1 190 ? -1.397 10.008 4.538 1.00 92.50 190 ALA A CA 1
ATOM 1523 C C . ALA A 1 190 ? -0.401 11.096 4.936 1.00 92.50 190 ALA A C 1
ATOM 1525 O O . ALA A 1 190 ? -0.571 12.248 4.534 1.00 92.50 190 ALA A O 1
ATOM 1526 N N . ASP A 1 191 ? 0.634 10.732 5.694 1.00 92.00 191 ASP A N 1
ATOM 1527 C CA . ASP A 1 191 ? 1.676 11.679 6.101 1.00 92.00 191 ASP A CA 1
ATOM 1528 C C . ASP A 1 191 ? 2.829 11.595 5.101 1.00 92.00 191 ASP A C 1
ATOM 1530 O O . ASP A 1 191 ? 3.564 10.609 5.065 1.00 92.00 191 ASP A O 1
ATOM 1534 N N . ILE A 1 192 ? 2.949 12.617 4.257 1.00 91.94 192 ILE A N 1
ATOM 1535 C CA . ILE A 1 192 ? 3.893 12.640 3.137 1.00 91.94 192 ILE A CA 1
ATOM 1536 C C . ILE A 1 192 ? 5.238 13.181 3.596 1.00 91.94 192 ILE A C 1
ATOM 1538 O O . ILE A 1 192 ? 6.288 12.588 3.340 1.00 91.94 192 ILE A O 1
ATOM 1542 N N . THR A 1 193 ? 5.189 14.301 4.311 1.00 91.88 193 THR A N 1
ATOM 1543 C CA . THR A 1 193 ? 6.322 14.959 4.960 1.00 91.88 193 THR A CA 1
ATOM 1544 C C . THR A 1 193 ? 5.896 15.473 6.332 1.00 91.88 193 THR A C 1
ATOM 1546 O O . THR A 1 193 ? 4.723 15.405 6.694 1.00 91.88 193 THR A O 1
ATOM 1549 N N . THR A 1 194 ? 6.834 16.038 7.089 1.00 88.44 194 THR A N 1
ATOM 1550 C CA . THR A 1 194 ? 6.539 16.787 8.324 1.00 88.44 194 THR A CA 1
ATOM 1551 C C . THR A 1 194 ? 5.532 17.930 8.145 1.00 88.44 194 THR A C 1
ATOM 1553 O O . THR A 1 194 ? 4.928 18.356 9.124 1.00 88.44 194 THR A O 1
ATOM 1556 N N . GLU A 1 195 ? 5.367 18.452 6.926 1.00 88.31 195 GLU A N 1
ATOM 1557 C CA . GLU A 1 195 ? 4.539 19.632 6.628 1.00 88.31 195 GLU A CA 1
ATOM 1558 C C . GLU A 1 195 ? 3.325 19.304 5.746 1.00 88.31 195 GLU A C 1
ATOM 1560 O O . GLU A 1 195 ? 2.392 20.100 5.649 1.00 88.31 195 GLU A O 1
ATOM 1565 N N . GLU A 1 196 ? 3.320 18.135 5.107 1.00 90.75 196 GLU A N 1
ATOM 1566 C CA . GLU A 1 196 ? 2.315 17.747 4.124 1.00 90.75 196 GLU A CA 1
ATOM 1567 C C . GLU A 1 196 ? 1.591 16.474 4.566 1.00 90.75 196 GLU A C 1
ATOM 1569 O O . GLU A 1 196 ? 2.158 15.377 4.600 1.00 90.75 196 GLU A O 1
ATOM 1574 N N . THR A 1 197 ? 0.302 16.629 4.859 1.00 91.62 197 THR A N 1
ATOM 1575 C CA . THR A 1 197 ? -0.619 15.536 5.171 1.00 91.62 197 THR A CA 1
ATOM 1576 C C . THR A 1 197 ? -1.816 15.618 4.240 1.00 91.62 197 THR A C 1
ATOM 1578 O O . THR A 1 197 ? -2.450 16.669 4.130 1.00 91.62 197 THR A O 1
ATOM 1581 N N . ILE A 1 198 ? -2.170 14.498 3.618 1.00 90.88 198 ILE A N 1
ATOM 1582 C CA . ILE A 1 198 ? -3.395 14.378 2.828 1.00 90.88 198 ILE A CA 1
ATOM 1583 C C . ILE A 1 198 ? -4.466 13.746 3.704 1.00 90.88 198 ILE A C 1
ATOM 1585 O O . ILE A 1 198 ? -4.227 12.717 4.336 1.00 90.88 198 ILE A O 1
ATOM 1589 N N . VAL A 1 199 ? -5.652 14.352 3.711 1.00 91.88 199 VAL A N 1
ATOM 1590 C CA . VAL A 1 199 ? -6.854 13.792 4.330 1.00 91.88 199 VAL A CA 1
ATOM 1591 C C . VAL A 1 199 ? -7.930 13.602 3.270 1.00 91.88 199 VAL A C 1
ATOM 1593 O O . VAL A 1 199 ? -8.149 14.470 2.428 1.00 91.88 199 VAL A O 1
ATOM 1596 N N . THR A 1 200 ? -8.573 12.441 3.260 1.00 91.38 200 THR A N 1
ATOM 1597 C CA . THR A 1 200 ? -9.662 12.105 2.330 1.00 91.38 200 THR A CA 1
ATOM 1598 C C . THR A 1 200 ? -10.805 11.493 3.132 1.00 91.38 200 THR A C 1
ATOM 1600 O O . THR A 1 200 ? -10.511 10.699 4.018 1.00 91.38 200 THR A O 1
ATOM 1603 N N . PRO A 1 201 ? -12.081 11.844 2.888 1.00 91.06 201 PRO A N 1
ATOM 1604 C CA . PRO A 1 201 ? -13.194 11.247 3.624 1.00 91.06 201 PRO A CA 1
ATOM 1605 C C . PRO A 1 201 ? -13.122 9.718 3.595 1.00 91.06 201 PRO A C 1
ATOM 1607 O O . PRO A 1 201 ? -13.031 9.129 2.517 1.00 91.06 201 PRO A O 1
ATOM 1610 N N . ALA A 1 202 ? -13.141 9.093 4.772 1.00 89.44 202 ALA A N 1
ATOM 1611 C CA . ALA A 1 202 ? -13.102 7.645 4.879 1.00 89.44 202 ALA A CA 1
ATOM 1612 C C . ALA A 1 202 ? -14.474 7.068 4.523 1.00 89.44 202 ALA A C 1
ATOM 1614 O O . ALA A 1 202 ? -15.515 7.592 4.925 1.00 89.44 202 ALA A O 1
ATOM 1615 N N . THR A 1 203 ? -14.482 5.950 3.804 1.00 82.50 203 THR A N 1
ATOM 1616 C CA . THR A 1 203 ? -15.714 5.203 3.535 1.00 82.50 203 THR A CA 1
ATOM 1617 C C . THR A 1 203 ? -15.942 4.156 4.623 1.00 82.50 203 THR A C 1
ATOM 1619 O O . THR A 1 203 ? -15.042 3.369 4.938 1.00 82.50 203 THR A O 1
ATOM 1622 N N . SER A 1 204 ? -17.153 4.132 5.184 1.00 71.56 204 SER A N 1
ATOM 1623 C CA . SER A 1 204 ? -17.636 3.067 6.080 1.00 71.56 204 SER A CA 1
ATOM 1624 C C . SER A 1 204 ? -18.223 1.875 5.317 1.00 71.56 204 SER A C 1
ATOM 1626 O O . SER A 1 204 ? -18.609 0.870 5.918 1.00 71.56 204 SER A O 1
ATOM 1628 N N . GLU A 1 205 ? -18.294 1.985 3.989 1.00 83.00 205 GLU A N 1
ATOM 1629 C CA . GLU A 1 205 ? -18.747 0.923 3.105 1.00 83.00 205 GLU A CA 1
ATOM 1630 C C . GLU A 1 205 ? -17.830 -0.293 3.205 1.00 83.00 205 GLU A C 1
ATOM 1632 O O . GLU A 1 205 ? -16.613 -0.184 3.395 1.00 83.00 205 GLU A O 1
ATOM 1637 N N . ARG A 1 206 ? -18.441 -1.471 3.065 1.00 87.31 206 ARG A N 1
ATOM 1638 C CA . ARG A 1 206 ? -17.701 -2.720 2.922 1.00 87.31 206 ARG A CA 1
ATOM 1639 C C . ARG A 1 206 ? -16.782 -2.650 1.713 1.00 87.31 206 ARG A C 1
ATOM 1641 O O . ARG A 1 206 ? -17.072 -1.954 0.744 1.00 87.31 206 ARG A O 1
ATOM 1648 N N . LEU A 1 207 ? -15.691 -3.407 1.778 1.00 88.38 207 LEU A N 1
ATOM 1649 C CA . LEU A 1 207 ? -14.806 -3.572 0.632 1.00 88.38 207 LEU A CA 1
ATOM 1650 C C . LEU A 1 207 ? -15.602 -4.046 -0.592 1.00 88.38 207 LEU A C 1
ATOM 1652 O O . LEU A 1 207 ? -16.319 -5.046 -0.529 1.00 88.38 207 LEU A O 1
ATOM 1656 N N . ASP A 1 208 ? -15.475 -3.304 -1.689 1.00 86.31 208 ASP A N 1
ATOM 1657 C CA . ASP A 1 208 ? -16.119 -3.625 -2.957 1.00 86.31 208 ASP A CA 1
ATOM 1658 C C . ASP A 1 208 ? -15.224 -4.558 -3.782 1.00 86.31 208 ASP A C 1
ATOM 1660 O O . ASP A 1 208 ? -14.176 -4.166 -4.294 1.00 86.31 208 ASP A O 1
ATOM 1664 N N . GLU A 1 209 ? -15.663 -5.808 -3.916 1.00 89.62 209 GLU A N 1
ATOM 1665 C CA . GLU A 1 209 ? -15.023 -6.829 -4.749 1.00 89.62 209 GLU A CA 1
ATOM 1666 C C . GLU A 1 209 ? -15.870 -7.197 -5.978 1.00 89.62 209 GLU A C 1
ATOM 1668 O O . GLU A 1 209 ? -15.623 -8.221 -6.618 1.00 89.62 209 GLU A O 1
ATOM 1673 N N . SER A 1 210 ? -16.871 -6.382 -6.330 1.00 90.00 210 SER A N 1
ATOM 1674 C CA . SER A 1 210 ? -17.818 -6.676 -7.417 1.00 90.00 210 SER A CA 1
ATOM 1675 C C . SER A 1 210 ? -17.130 -6.953 -8.758 1.00 90.00 210 SER A C 1
ATOM 1677 O O . SER A 1 210 ? -17.538 -7.849 -9.494 1.00 90.00 210 SER A O 1
ATOM 1679 N N . MET A 1 211 ? -16.034 -6.246 -9.041 1.00 91.31 211 MET A N 1
ATOM 1680 C CA . MET A 1 211 ? -15.258 -6.385 -10.277 1.00 91.31 211 MET A CA 1
ATOM 1681 C C . MET A 1 211 ? -14.125 -7.419 -10.193 1.00 91.31 211 MET A C 1
ATOM 1683 O O . MET A 1 211 ? -13.502 -7.736 -11.209 1.00 91.31 211 MET A O 1
ATOM 1687 N N . ALA A 1 212 ? -13.824 -7.957 -9.006 1.00 93.44 212 ALA A N 1
ATOM 1688 C CA . ALA A 1 212 ? -12.642 -8.792 -8.793 1.00 93.44 212 ALA A CA 1
ATOM 1689 C C . ALA A 1 212 ? -12.655 -10.066 -9.656 1.00 93.44 212 ALA A C 1
ATOM 1691 O O . ALA A 1 212 ? -11.626 -10.422 -10.230 1.00 93.44 212 ALA A O 1
ATOM 1692 N N . ALA A 1 213 ? -13.815 -10.704 -9.843 1.00 95.81 213 ALA A N 1
ATOM 1693 C CA . ALA A 1 213 ? -13.934 -11.881 -10.707 1.00 95.81 213 ALA A CA 1
ATOM 1694 C C . ALA A 1 213 ? -13.640 -11.575 -12.187 1.00 95.81 213 ALA A C 1
ATOM 1696 O O . ALA A 1 213 ? -12.900 -12.314 -12.840 1.00 95.81 213 ALA A O 1
ATOM 1697 N N . ASP A 1 214 ? -14.151 -10.464 -12.716 1.00 95.12 214 ASP A N 1
ATOM 1698 C CA . ASP A 1 214 ? -13.876 -10.056 -14.099 1.00 95.12 214 ASP A CA 1
ATOM 1699 C C . ASP A 1 214 ? -12.399 -9.718 -14.299 1.00 95.12 214 ASP A C 1
ATOM 1701 O O . ASP A 1 214 ? -11.802 -10.038 -15.333 1.00 95.12 214 ASP A O 1
ATOM 1705 N N . TYR A 1 215 ? -11.767 -9.139 -13.282 1.00 92.88 215 TYR A N 1
ATOM 1706 C CA . TYR A 1 215 ? -10.334 -8.907 -13.312 1.00 92.88 215 TYR A CA 1
ATOM 1707 C C . TYR A 1 215 ? -9.511 -10.193 -13.273 1.00 92.88 215 TYR A C 1
ATOM 1709 O O . TYR A 1 215 ? -8.504 -10.268 -13.978 1.00 92.88 215 TYR A O 1
ATOM 1717 N N . GLY A 1 216 ? -9.943 -11.201 -12.512 1.00 95.19 216 GLY A N 1
ATOM 1718 C CA . GLY A 1 216 ? -9.332 -12.529 -12.530 1.00 95.19 216 GLY A CA 1
ATOM 1719 C C . GLY A 1 216 ? -9.375 -13.140 -13.929 1.00 95.19 216 GLY A C 1
ATOM 1720 O O . GLY A 1 216 ? -8.352 -13.575 -14.457 1.00 95.19 216 GLY A O 1
ATOM 1721 N N . LYS A 1 217 ? -10.530 -13.064 -14.601 1.00 96.06 217 LYS A N 1
ATOM 1722 C CA . LYS A 1 217 ? -10.654 -13.523 -15.994 1.00 96.06 217 LYS A CA 1
ATOM 1723 C C . LYS A 1 217 ? -9.696 -12.784 -16.928 1.00 96.06 217 LYS A C 1
ATOM 1725 O O . LYS A 1 217 ? -9.012 -13.395 -17.749 1.00 96.06 217 LYS A O 1
ATOM 1730 N N . LYS A 1 218 ? -9.628 -11.456 -16.795 1.00 93.31 218 LYS A N 1
ATOM 1731 C CA . LYS A 1 218 ? -8.757 -10.614 -17.621 1.00 93.31 218 LYS A CA 1
ATOM 1732 C C . LYS A 1 218 ? -7.277 -10.953 -17.431 1.00 93.31 218 LYS A C 1
ATOM 1734 O O . LYS A 1 218 ? -6.555 -10.996 -18.423 1.00 93.31 218 LYS A O 1
ATOM 1739 N N . ALA A 1 219 ? -6.838 -11.219 -16.200 1.00 92.19 219 ALA A N 1
ATOM 1740 C CA . ALA A 1 219 ? -5.450 -11.568 -15.903 1.00 92.19 219 ALA A CA 1
ATOM 1741 C C . ALA A 1 219 ? -4.994 -12.831 -16.655 1.00 92.19 219 ALA A C 1
ATOM 1743 O O . ALA A 1 219 ? -3.932 -12.821 -17.276 1.00 92.19 219 ALA A O 1
ATOM 1744 N N . ILE A 1 220 ? -5.832 -13.873 -16.695 1.00 94.94 220 ILE A N 1
ATOM 1745 C CA . ILE A 1 220 ? -5.540 -15.109 -17.440 1.00 94.94 220 ILE A CA 1
ATOM 1746 C C . ILE A 1 220 ? -5.446 -14.848 -18.946 1.00 94.94 220 ILE A C 1
ATOM 1748 O O . ILE A 1 220 ? -4.483 -15.265 -19.591 1.00 94.94 220 ILE A O 1
ATOM 1752 N N . ASN A 1 221 ? -6.396 -14.098 -19.506 1.00 92.19 221 ASN A N 1
ATOM 1753 C CA . ASN A 1 221 ? -6.380 -13.752 -20.930 1.00 92.19 221 ASN A CA 1
ATOM 1754 C C . ASN A 1 221 ? -5.130 -12.939 -21.318 1.00 92.19 221 ASN A C 1
ATOM 1756 O O . ASN A 1 221 ? -4.533 -13.172 -22.374 1.00 92.19 221 ASN A O 1
ATOM 1760 N N . GLU A 1 222 ? -4.710 -12.000 -20.462 1.00 89.12 222 GLU A N 1
ATOM 1761 C CA . GLU A 1 222 ? -3.484 -11.214 -20.642 1.00 89.12 222 GLU A CA 1
ATOM 1762 C C . GLU A 1 222 ? -2.231 -12.105 -20.601 1.00 89.12 222 GLU A C 1
ATOM 1764 O O . GLU A 1 222 ? -1.375 -11.985 -21.481 1.00 89.12 222 GLU A O 1
ATOM 1769 N N . ALA A 1 223 ? -2.136 -13.029 -19.640 1.00 88.38 223 ALA A N 1
ATOM 1770 C CA . ALA A 1 223 ? -0.999 -13.939 -19.501 1.00 88.38 223 ALA A CA 1
ATOM 1771 C C . ALA A 1 223 ? -0.842 -14.875 -20.711 1.00 88.38 223 ALA A C 1
ATOM 1773 O O . ALA A 1 223 ? 0.255 -15.004 -21.266 1.00 88.38 223 ALA A O 1
ATOM 1774 N N . VAL A 1 224 ? -1.947 -15.466 -21.177 1.00 89.62 224 VAL A N 1
ATOM 1775 C CA . VAL A 1 224 ? -1.973 -16.319 -22.375 1.00 89.62 224 VAL A CA 1
ATOM 1776 C C . VAL A 1 224 ? -1.560 -15.528 -23.619 1.00 89.62 224 VAL A C 1
ATOM 1778 O O . VAL A 1 224 ? -0.689 -15.963 -24.373 1.00 89.62 224 VAL A O 1
ATOM 1781 N N . THR A 1 225 ? -2.106 -14.322 -23.804 1.00 86.88 225 THR A N 1
ATOM 1782 C CA . THR A 1 225 ? -1.770 -13.461 -24.952 1.00 86.88 225 THR A CA 1
ATOM 1783 C C . THR A 1 225 ? -0.291 -13.066 -24.950 1.00 86.88 225 THR A C 1
ATOM 1785 O O . THR A 1 225 ? 0.372 -13.143 -25.985 1.00 86.88 225 THR A O 1
ATOM 1788 N N . LYS A 1 226 ? 0.251 -12.682 -23.786 1.00 80.19 226 LYS A N 1
ATOM 1789 C CA . LYS A 1 226 ? 1.655 -12.273 -23.624 1.00 80.19 226 LYS A CA 1
ATOM 1790 C C . LYS A 1 226 ? 2.631 -13.412 -23.927 1.00 80.19 226 LYS A C 1
ATOM 1792 O O . LYS A 1 226 ? 3.686 -13.158 -24.495 1.00 80.19 226 LYS A O 1
ATOM 1797 N N . ARG A 1 227 ? 2.285 -14.649 -23.555 1.00 74.06 227 ARG A N 1
ATOM 1798 C CA . ARG A 1 227 ? 3.088 -15.858 -23.816 1.00 74.06 227 ARG A CA 1
ATOM 1799 C C . ARG A 1 227 ? 3.002 -16.337 -25.268 1.00 74.06 227 ARG A C 1
ATOM 1801 O O . ARG A 1 227 ? 3.981 -16.879 -25.770 1.00 74.06 227 ARG A O 1
ATOM 1808 N N . ASN A 1 228 ? 1.855 -16.150 -25.924 1.00 68.38 228 ASN A N 1
ATOM 1809 C CA . ASN A 1 228 ? 1.650 -16.536 -27.325 1.00 68.38 228 ASN A CA 1
ATOM 1810 C C . ASN A 1 228 ? 2.227 -15.505 -28.314 1.00 68.38 228 ASN A C 1
ATOM 1812 O O . ASN A 1 228 ? 2.631 -15.865 -29.420 1.00 68.38 228 ASN A O 1
ATOM 1816 N N . GLY A 1 229 ? 2.295 -14.227 -27.933 1.00 58.88 229 GLY A N 1
ATOM 1817 C CA . GLY A 1 229 ? 3.119 -13.243 -28.631 1.00 58.88 229 GLY A CA 1
ATOM 1818 C C . GLY A 1 229 ? 4.599 -13.499 -28.344 1.00 58.88 229 GLY A C 1
ATOM 1819 O O . GLY A 1 229 ? 4.968 -13.739 -27.200 1.00 58.88 229 GLY A O 1
ATOM 1820 N N . ILE A 1 230 ? 5.472 -13.436 -29.357 1.00 51.88 230 ILE A N 1
ATOM 1821 C CA . ILE A 1 230 ? 6.934 -13.449 -29.163 1.00 51.88 230 ILE A CA 1
ATOM 1822 C C . ILE A 1 230 ? 7.315 -12.152 -28.437 1.00 51.88 230 ILE A C 1
ATOM 1824 O O . ILE A 1 230 ? 7.696 -11.157 -29.051 1.00 51.88 230 ILE A O 1
ATOM 1828 N N . ALA A 1 231 ? 7.141 -12.116 -27.123 1.00 47.09 231 ALA A N 1
ATOM 1829 C CA . ALA A 1 231 ? 7.490 -10.963 -26.328 1.00 47.09 231 ALA A CA 1
ATOM 1830 C C . ALA A 1 231 ? 8.972 -11.075 -25.963 1.00 47.09 231 ALA A C 1
ATOM 1832 O O . ALA A 1 231 ? 9.351 -11.754 -25.010 1.00 47.09 231 ALA A O 1
ATOM 1833 N N . ASN A 1 232 ? 9.810 -10.385 -26.742 1.00 44.00 232 ASN A N 1
ATOM 1834 C CA . ASN A 1 232 ? 11.134 -9.940 -26.311 1.00 44.00 232 ASN A CA 1
ATOM 1835 C C . ASN A 1 232 ? 10.962 -9.047 -25.070 1.00 44.00 232 ASN A C 1
ATOM 1837 O O . ASN A 1 232 ? 10.970 -7.821 -25.169 1.00 44.00 232 ASN A O 1
ATOM 1841 N N . HIS A 1 233 ? 10.771 -9.646 -23.898 1.00 48.12 233 HIS A N 1
ATOM 1842 C CA . HIS A 1 233 ? 10.953 -8.934 -22.645 1.00 48.12 233 HIS A CA 1
ATOM 1843 C C . HIS A 1 233 ? 12.443 -8.913 -22.323 1.00 48.12 233 HIS A C 1
ATOM 1845 O O . HIS A 1 233 ? 13.131 -9.931 -22.382 1.00 48.12 233 HIS A O 1
ATOM 1851 N N . LEU A 1 234 ? 12.941 -7.710 -22.042 1.00 51.78 234 LEU A N 1
ATOM 1852 C CA . LEU A 1 234 ? 14.305 -7.468 -21.590 1.00 51.78 234 LEU A CA 1
ATOM 1853 C C . LEU A 1 234 ? 14.655 -8.434 -20.447 1.00 51.78 234 LEU A C 1
ATOM 1855 O O . LEU A 1 234 ? 13.866 -8.626 -19.526 1.00 51.78 234 LEU A O 1
ATOM 1859 N N . ALA A 1 235 ? 15.842 -9.033 -20.538 1.00 55.25 235 ALA A N 1
ATOM 1860 C CA . ALA A 1 235 ? 16.353 -10.115 -19.698 1.00 55.25 235 ALA A CA 1
ATOM 1861 C C . ALA A 1 235 ? 16.705 -9.676 -18.261 1.00 55.25 235 ALA A C 1
ATOM 1863 O O . ALA A 1 235 ? 17.849 -9.815 -17.830 1.00 55.25 235 ALA A O 1
ATOM 1864 N N . ILE A 1 236 ? 15.754 -9.107 -17.521 1.00 68.00 236 ILE A N 1
ATOM 1865 C CA . ILE A 1 236 ? 15.933 -8.802 -16.099 1.00 68.00 236 ILE A CA 1
ATOM 1866 C C . ILE A 1 236 ? 14.910 -9.601 -15.303 1.00 68.00 236 ILE A C 1
ATOM 1868 O O . ILE A 1 236 ? 13.704 -9.438 -15.468 1.00 68.00 236 ILE A O 1
ATOM 1872 N N . SER A 1 237 ? 15.424 -10.475 -14.441 1.00 82.62 237 SER A N 1
ATOM 1873 C CA . SER A 1 237 ? 14.639 -11.175 -13.431 1.00 82.62 237 SER A CA 1
ATOM 1874 C C . SER A 1 237 ? 14.469 -10.242 -12.237 1.00 82.62 237 SER A C 1
ATOM 1876 O O . SER A 1 237 ? 15.454 -9.922 -11.575 1.00 82.62 237 SER A O 1
ATOM 1878 N N . TYR A 1 238 ? 13.243 -9.787 -11.987 1.00 92.31 238 TYR A N 1
ATOM 1879 C CA . TYR A 1 238 ? 12.903 -8.999 -10.805 1.00 92.31 238 TYR A CA 1
ATOM 1880 C C . TYR A 1 238 ? 12.296 -9.908 -9.730 1.00 92.31 238 TYR A C 1
ATOM 1882 O O . TYR A 1 238 ? 11.212 -10.462 -9.914 1.00 92.31 238 TYR A O 1
ATOM 1890 N N . ASP A 1 239 ? 13.000 -10.059 -8.612 1.00 94.50 239 ASP A N 1
ATOM 1891 C CA . ASP A 1 239 ? 12.509 -10.723 -7.410 1.00 94.50 239 ASP A CA 1
ATOM 1892 C C . ASP A 1 239 ? 11.751 -9.718 -6.533 1.00 94.50 239 ASP A C 1
ATOM 1894 O O . ASP A 1 239 ? 12.301 -8.964 -5.724 1.00 94.50 239 ASP A O 1
ATOM 1898 N N . ARG A 1 240 ? 10.435 -9.718 -6.715 1.00 93.81 240 ARG A N 1
ATOM 1899 C CA . ARG A 1 240 ? 9.512 -8.845 -5.990 1.00 93.81 240 ARG A CA 1
ATOM 1900 C C . ARG A 1 240 ? 9.454 -9.132 -4.482 1.00 93.81 240 ARG A C 1
ATOM 1902 O O . ARG A 1 240 ? 9.154 -8.221 -3.709 1.00 93.81 240 ARG A O 1
ATOM 1909 N N . LEU A 1 241 ? 9.745 -10.364 -4.052 1.00 94.25 241 LEU A N 1
ATOM 1910 C CA . LEU A 1 241 ? 9.732 -10.735 -2.636 1.00 94.25 241 LEU A CA 1
ATOM 1911 C C . LEU A 1 241 ? 11.011 -10.258 -1.947 1.00 94.25 241 LEU A C 1
ATOM 1913 O O . LEU A 1 241 ? 10.927 -9.700 -0.858 1.00 94.25 241 LEU A O 1
ATOM 1917 N N . ALA A 1 242 ? 12.162 -10.338 -2.618 1.00 97.50 242 ALA A N 1
ATOM 1918 C CA . ALA A 1 242 ? 13.393 -9.720 -2.126 1.00 97.50 242 ALA A CA 1
ATOM 1919 C C . ALA A 1 242 ? 13.249 -8.192 -1.971 1.00 97.50 242 ALA A C 1
ATOM 1921 O O . ALA A 1 242 ? 13.707 -7.619 -0.980 1.00 97.50 242 ALA A O 1
ATOM 1922 N N . ALA A 1 243 ? 12.553 -7.523 -2.899 1.00 98.38 243 ALA A N 1
ATOM 1923 C CA . ALA A 1 243 ? 12.241 -6.099 -2.763 1.00 98.38 243 ALA A CA 1
ATOM 1924 C C . ALA A 1 243 ? 11.321 -5.802 -1.564 1.00 98.38 243 ALA A C 1
ATOM 1926 O O . ALA A 1 243 ? 11.577 -4.861 -0.810 1.00 98.38 243 ALA A O 1
ATOM 1927 N N . ARG A 1 244 ? 10.269 -6.610 -1.362 1.00 97.38 244 ARG A N 1
ATOM 1928 C CA . ARG A 1 244 ? 9.397 -6.532 -0.177 1.00 97.38 244 ARG A CA 1
ATOM 1929 C C . ARG A 1 244 ? 10.206 -6.680 1.107 1.00 97.38 244 ARG A C 1
ATOM 1931 O O . ARG A 1 244 ? 10.058 -5.864 2.014 1.00 97.38 244 ARG A O 1
ATOM 1938 N N . ASP A 1 245 ? 11.035 -7.713 1.185 1.00 98.00 245 ASP A N 1
ATOM 1939 C CA . ASP A 1 245 ? 11.795 -8.046 2.388 1.00 98.00 245 ASP A CA 1
ATOM 1940 C C . ASP A 1 245 ? 12.792 -6.936 2.725 1.00 98.00 245 ASP A C 1
ATOM 1942 O O . ASP A 1 245 ? 12.897 -6.540 3.887 1.00 98.00 245 ASP A O 1
ATOM 1946 N N . TYR A 1 246 ? 13.426 -6.345 1.706 1.00 98.62 246 TYR A N 1
ATOM 1947 C CA . TYR A 1 246 ? 14.229 -5.137 1.871 1.00 98.62 246 TYR A CA 1
ATOM 1948 C C . TYR A 1 246 ? 13.409 -3.995 2.485 1.00 98.62 246 TYR A C 1
ATOM 1950 O O . TYR A 1 246 ? 13.802 -3.431 3.505 1.00 98.62 246 TYR A O 1
ATOM 1958 N N . ALA A 1 247 ? 12.248 -3.665 1.911 1.00 98.50 247 ALA A N 1
ATOM 1959 C CA . ALA A 1 247 ? 11.420 -2.579 2.430 1.00 98.50 247 ALA A CA 1
ATOM 1960 C C . ALA A 1 247 ? 10.970 -2.823 3.879 1.00 98.50 247 ALA A C 1
ATOM 1962 O O . ALA A 1 247 ? 10.982 -1.903 4.691 1.00 98.50 247 ALA A O 1
ATOM 1963 N N . LEU A 1 248 ? 10.617 -4.060 4.236 1.00 97.75 248 LEU A N 1
ATOM 1964 C CA . LEU A 1 248 ? 10.209 -4.410 5.598 1.00 97.75 248 LEU A CA 1
ATOM 1965 C C . LEU A 1 248 ? 11.357 -4.346 6.612 1.00 97.75 248 LEU A C 1
ATOM 1967 O O . LEU A 1 248 ? 11.106 -4.002 7.774 1.00 97.75 248 LEU A O 1
ATOM 1971 N N . ALA A 1 249 ? 12.573 -4.708 6.195 1.00 98.31 249 ALA A N 1
ATOM 1972 C CA . ALA A 1 249 ? 13.773 -4.680 7.027 1.00 98.31 249 ALA A CA 1
ATOM 1973 C C . ALA A 1 249 ? 14.279 -3.252 7.263 1.00 98.31 249 ALA A C 1
ATOM 1975 O O . ALA A 1 249 ? 14.727 -2.941 8.363 1.00 98.31 249 ALA A O 1
ATOM 1976 N N . HIS A 1 250 ? 14.149 -2.388 6.256 1.00 97.81 250 HIS A N 1
ATOM 1977 C CA . HIS A 1 250 ? 14.672 -1.022 6.264 1.00 97.81 250 HIS A CA 1
ATOM 1978 C C . HIS A 1 250 ? 13.614 0.048 6.564 1.00 97.81 250 HIS A C 1
ATOM 1980 O O . HIS A 1 250 ? 13.913 1.229 6.483 1.00 97.81 250 HIS A O 1
ATOM 1986 N N . ALA A 1 251 ? 12.388 -0.343 6.927 1.00 97.19 251 ALA A N 1
ATOM 1987 C CA . ALA A 1 251 ? 11.249 0.564 7.103 1.00 97.19 251 ALA A CA 1
ATOM 1988 C C . ALA A 1 251 ? 11.471 1.716 8.100 1.00 97.19 251 ALA A C 1
ATOM 1990 O O . ALA A 1 251 ? 10.813 2.745 8.003 1.00 97.19 251 ALA A O 1
ATOM 1991 N N . PHE A 1 252 ? 12.335 1.510 9.097 1.00 97.31 252 PHE A N 1
ATOM 1992 C CA . PHE A 1 252 ? 12.590 2.460 10.187 1.00 97.31 252 PHE A CA 1
ATOM 1993 C C . PHE A 1 252 ? 13.985 3.080 10.107 1.00 97.31 252 PHE A C 1
ATOM 1995 O O . PHE A 1 252 ? 14.444 3.709 11.065 1.00 97.31 252 PHE A O 1
ATOM 2002 N N . ASP A 1 253 ? 14.685 2.875 8.992 1.00 96.12 253 ASP A N 1
ATOM 2003 C CA . ASP A 1 253 ? 16.002 3.454 8.802 1.00 96.12 253 ASP A CA 1
ATOM 2004 C C . ASP A 1 253 ? 15.909 4.980 8.786 1.00 96.12 253 ASP A C 1
ATOM 2006 O O . ASP A 1 253 ? 14.938 5.586 8.326 1.00 96.12 253 ASP A O 1
ATOM 2010 N N . VAL A 1 254 ? 16.963 5.630 9.277 1.00 94.06 254 VAL A N 1
ATOM 2011 C CA . VAL A 1 254 ? 17.050 7.086 9.191 1.00 94.06 254 VAL A CA 1
ATOM 2012 C C . VAL A 1 254 ? 17.134 7.479 7.710 1.00 94.06 254 VAL A C 1
ATOM 2014 O O . VAL A 1 254 ? 18.062 7.022 7.035 1.00 94.06 254 VAL A O 1
ATOM 2017 N N . PRO A 1 255 ? 16.247 8.363 7.215 1.00 93.69 255 PRO A N 1
ATOM 2018 C CA . PRO A 1 255 ? 16.246 8.767 5.816 1.00 93.69 255 PRO A CA 1
ATOM 2019 C C . PRO A 1 255 ? 17.608 9.321 5.378 1.00 93.69 255 PRO A C 1
ATOM 2021 O O . PRO A 1 255 ? 18.242 10.114 6.091 1.00 93.69 255 PRO A O 1
ATOM 2024 N N . GLU A 1 256 ? 18.077 8.918 4.196 1.00 93.38 256 GLU A N 1
ATOM 2025 C CA . GLU A 1 256 ? 19.293 9.497 3.615 1.00 93.38 256 GLU A CA 1
ATOM 2026 C C . GLU A 1 256 ? 19.030 10.891 3.056 1.00 93.38 256 GLU A C 1
ATOM 2028 O O . GLU A 1 256 ? 19.900 11.757 3.162 1.00 93.38 256 GLU A O 1
ATOM 2033 N N . PHE A 1 257 ? 17.827 11.112 2.523 1.00 92.12 257 PHE A N 1
ATOM 2034 C CA . PHE A 1 257 ? 17.325 12.415 2.104 1.00 92.12 257 PHE A CA 1
ATOM 2035 C C . PHE A 1 257 ? 16.246 12.897 3.083 1.00 92.12 257 PHE A C 1
ATOM 2037 O O . PHE A 1 257 ? 15.176 12.311 3.190 1.00 92.12 257 PHE A O 1
ATOM 2044 N N . SER A 1 258 ? 16.529 13.949 3.847 1.00 92.62 258 SER A N 1
ATOM 2045 C CA . SER A 1 258 ? 15.672 14.370 4.961 1.00 92.62 258 SER A CA 1
ATOM 2046 C C . SER A 1 258 ? 15.540 15.887 5.052 1.00 92.62 258 SER A C 1
ATOM 2048 O O . SER A 1 258 ? 16.331 16.638 4.472 1.00 92.62 258 SER A O 1
ATOM 2050 N N . ALA A 1 259 ? 14.589 16.352 5.863 1.00 91.19 259 ALA A N 1
ATOM 2051 C CA . ALA A 1 259 ? 14.538 17.755 6.262 1.00 91.19 259 ALA A CA 1
ATOM 2052 C C . ALA A 1 259 ? 15.798 18.151 7.050 1.00 91.19 259 ALA A C 1
ATOM 2054 O O . ALA A 1 259 ? 16.371 19.211 6.813 1.00 91.19 259 ALA A O 1
ATOM 2055 N N . ALA A 1 260 ? 16.281 17.265 7.930 1.00 89.62 260 ALA A N 1
ATOM 2056 C CA . ALA A 1 260 ? 17.417 17.526 8.814 1.00 89.62 260 ALA A CA 1
ATOM 2057 C C . ALA A 1 260 ? 18.739 17.789 8.070 1.00 89.62 260 ALA A C 1
ATOM 2059 O O . ALA A 1 260 ? 19.593 18.510 8.579 1.00 89.62 260 ALA A O 1
ATOM 2060 N N . ASN A 1 261 ? 18.912 17.225 6.872 1.00 89.12 261 ASN A N 1
ATOM 2061 C CA . ASN A 1 261 ? 20.074 17.481 6.016 1.00 89.12 261 ASN A CA 1
ATOM 2062 C C . ASN A 1 261 ? 19.756 18.344 4.783 1.00 89.12 261 ASN A C 1
ATOM 2064 O O . ASN A 1 261 ? 20.613 18.488 3.914 1.00 89.12 261 ASN A O 1
ATOM 2068 N N . GLY A 1 262 ? 18.553 18.925 4.705 1.00 87.88 262 GLY A N 1
ATOM 2069 C CA . GLY A 1 262 ? 18.154 19.840 3.634 1.00 87.88 262 GLY A CA 1
ATOM 2070 C C . GLY A 1 262 ? 18.025 19.198 2.249 1.00 87.88 262 GLY A C 1
ATOM 2071 O O . GLY A 1 262 ? 18.075 19.912 1.251 1.00 87.88 262 GLY A O 1
ATOM 2072 N N . MET A 1 263 ? 17.878 17.870 2.162 1.00 86.88 263 MET A N 1
ATOM 2073 C CA . MET A 1 263 ? 17.850 17.147 0.881 1.00 86.88 263 MET A CA 1
ATOM 2074 C C . MET A 1 263 ? 16.453 16.672 0.450 1.00 86.88 263 MET A C 1
ATOM 2076 O O . MET A 1 263 ? 16.328 15.925 -0.519 1.00 86.88 263 MET A O 1
ATOM 2080 N N . GLY A 1 264 ? 15.397 17.106 1.140 1.00 87.50 264 GLY A N 1
ATOM 2081 C CA . GLY A 1 264 ? 14.015 16.768 0.797 1.00 87.50 264 GLY A CA 1
ATOM 2082 C C . GLY A 1 264 ? 13.536 15.476 1.460 1.00 87.50 264 GLY A C 1
ATOM 2083 O O . GLY A 1 264 ? 13.705 15.315 2.664 1.00 87.50 264 GLY A O 1
ATOM 2084 N N . SER A 1 265 ? 12.892 14.593 0.689 1.00 91.75 265 SER A N 1
ATOM 2085 C CA . SER A 1 265 ? 12.258 13.355 1.172 1.00 91.75 265 SER A CA 1
ATOM 2086 C C . SER A 1 265 ? 12.906 12.110 0.563 1.00 91.75 265 SER A C 1
ATOM 2088 O O . SER A 1 265 ? 13.290 12.111 -0.608 1.00 91.75 265 SER A O 1
ATOM 2090 N N . ASP A 1 266 ? 12.996 11.036 1.345 1.00 95.25 266 ASP A N 1
ATOM 2091 C CA . ASP A 1 266 ? 13.681 9.791 0.980 1.00 95.25 266 ASP A CA 1
ATOM 2092 C C . ASP A 1 266 ? 12.777 8.768 0.287 1.00 95.25 266 ASP A C 1
ATOM 2094 O O . ASP A 1 266 ? 13.253 7.706 -0.106 1.00 95.25 266 ASP A O 1
ATOM 2098 N N . CYS A 1 267 ? 11.491 9.077 0.090 1.00 97.06 267 CYS A N 1
ATOM 2099 C CA . CYS A 1 267 ? 10.499 8.137 -0.440 1.00 97.06 267 CYS A CA 1
ATOM 2100 C C . CYS A 1 267 ? 10.961 7.426 -1.728 1.00 97.06 267 CYS A C 1
ATOM 2102 O O . CYS A 1 267 ? 10.947 6.197 -1.815 1.00 97.06 267 CYS A O 1
ATOM 2104 N N . ALA A 1 268 ? 11.468 8.179 -2.709 1.00 97.50 268 ALA A N 1
ATOM 2105 C CA . ALA A 1 268 ? 11.971 7.617 -3.961 1.00 97.50 268 ALA A CA 1
ATOM 2106 C C . ALA A 1 268 ? 13.279 6.833 -3.789 1.00 97.50 268 ALA A C 1
ATOM 2108 O O . ALA A 1 268 ? 13.453 5.805 -4.440 1.00 97.50 268 ALA A O 1
ATOM 2109 N N . ASN A 1 269 ? 14.181 7.273 -2.908 1.00 97.25 269 ASN A N 1
ATOM 2110 C CA . ASN A 1 269 ? 15.427 6.556 -2.627 1.00 97.25 269 ASN A CA 1
ATOM 2111 C C . ASN A 1 269 ? 15.153 5.200 -1.978 1.00 97.25 269 ASN A C 1
ATOM 2113 O O . ASN A 1 269 ? 15.714 4.193 -2.407 1.00 97.25 269 ASN A O 1
ATOM 2117 N N . PHE A 1 270 ? 14.251 5.173 -0.997 1.00 98.06 270 PHE A N 1
ATOM 2118 C CA . PHE A 1 270 ? 13.805 3.961 -0.325 1.00 98.06 270 PHE A CA 1
ATOM 2119 C C . PHE A 1 270 ? 13.215 2.950 -1.313 1.00 98.06 270 PHE A C 1
ATOM 2121 O O . PHE A 1 270 ? 13.686 1.814 -1.390 1.00 98.06 270 PHE A O 1
ATOM 2128 N N . VAL A 1 271 ? 12.255 3.380 -2.142 1.00 98.62 271 VAL A N 1
ATOM 2129 C CA . VAL A 1 271 ? 11.675 2.517 -3.183 1.00 98.62 271 VAL A CA 1
ATOM 2130 C C . VAL A 1 271 ? 12.757 2.047 -4.155 1.00 98.62 271 VAL A C 1
ATOM 2132 O O . VAL A 1 271 ? 12.834 0.861 -4.454 1.00 98.62 271 VAL A O 1
ATOM 2135 N N . SER A 1 272 ? 13.648 2.928 -4.607 1.00 98.56 272 SER A N 1
ATOM 2136 C CA . SER A 1 272 ? 14.706 2.566 -5.558 1.00 98.56 272 SER A CA 1
ATOM 2137 C C . SER A 1 272 ? 15.692 1.538 -5.014 1.00 98.56 272 SER A C 1
ATOM 2139 O O . SER A 1 272 ? 16.070 0.614 -5.737 1.00 98.56 272 SER A O 1
ATOM 2141 N N . LYS A 1 273 ? 16.061 1.648 -3.735 1.00 98.25 273 LYS A N 1
ATOM 2142 C CA . LYS A 1 273 ? 16.879 0.650 -3.042 1.00 98.25 273 LYS A CA 1
ATOM 2143 C C . LYS A 1 273 ? 16.166 -0.693 -2.942 1.00 98.25 273 LYS A C 1
ATOM 2145 O O . LYS A 1 273 ? 16.780 -1.710 -3.251 1.00 98.25 273 LYS A O 1
ATOM 2150 N N . ALA A 1 274 ? 14.877 -0.696 -2.610 1.00 98.69 274 ALA A N 1
ATOM 2151 C CA . ALA A 1 274 ? 14.089 -1.922 -2.572 1.00 98.69 274 ALA A CA 1
ATOM 2152 C C . ALA A 1 274 ? 13.990 -2.588 -3.954 1.00 98.69 274 ALA A C 1
ATOM 2154 O O . ALA A 1 274 ? 14.228 -3.786 -4.090 1.00 98.69 274 ALA A O 1
ATOM 2155 N N . LEU A 1 275 ? 13.723 -1.814 -5.011 1.00 98.56 275 LEU A N 1
ATOM 2156 C CA . LEU A 1 275 ? 13.690 -2.327 -6.385 1.00 98.56 275 LEU A CA 1
ATOM 2157 C C . LEU A 1 275 ? 15.055 -2.878 -6.828 1.00 98.56 275 LEU A C 1
ATOM 2159 O O . LEU A 1 275 ? 15.119 -3.900 -7.512 1.00 98.56 275 LEU A O 1
ATOM 2163 N N . ASN A 1 276 ? 16.153 -2.231 -6.428 1.00 98.06 276 ASN A N 1
ATOM 2164 C CA . ASN A 1 276 ? 17.502 -2.718 -6.701 1.00 98.06 276 ASN A CA 1
ATOM 2165 C C . ASN A 1 276 ? 17.838 -3.997 -5.918 1.00 98.06 276 ASN A C 1
ATOM 2167 O O . ASN A 1 276 ? 18.448 -4.895 -6.494 1.00 98.06 276 ASN A O 1
ATOM 2171 N N . ALA A 1 277 ? 17.396 -4.116 -4.662 1.00 98.19 277 ALA A N 1
ATOM 2172 C CA . ALA A 1 277 ? 17.504 -5.346 -3.876 1.00 98.19 277 ALA A CA 1
ATOM 2173 C C . ALA A 1 277 ? 16.710 -6.503 -4.506 1.00 98.19 277 ALA A C 1
ATOM 2175 O O . ALA A 1 277 ? 17.167 -7.640 -4.490 1.00 98.19 277 ALA A O 1
ATOM 2176 N N . GLY A 1 278 ? 15.582 -6.195 -5.155 1.00 97.31 278 GLY A N 1
ATOM 2177 C CA . GLY A 1 278 ? 14.848 -7.132 -6.009 1.00 97.31 278 GLY A CA 1
ATOM 2178 C C . GLY A 1 278 ? 15.503 -7.423 -7.364 1.00 97.31 278 GLY A C 1
ATOM 2179 O O . GLY A 1 278 ? 14.916 -8.114 -8.187 1.00 97.31 278 GLY A O 1
ATOM 2180 N N . GLY A 1 279 ? 16.699 -6.902 -7.647 1.00 96.00 279 GLY A N 1
ATOM 2181 C CA . GLY A 1 279 ? 17.474 -7.264 -8.836 1.00 96.00 279 GLY A CA 1
ATOM 2182 C C . GLY A 1 279 ? 17.371 -6.307 -10.026 1.00 96.00 279 GLY A C 1
ATOM 2183 O O . GLY A 1 279 ? 17.983 -6.580 -11.059 1.00 96.00 279 GLY A O 1
ATOM 2184 N N . ILE A 1 280 ? 16.681 -5.160 -9.918 1.00 95.81 280 ILE A N 1
ATOM 2185 C CA . ILE A 1 280 ? 16.742 -4.134 -10.976 1.00 95.81 280 ILE A CA 1
ATOM 2186 C C . ILE A 1 280 ? 18.155 -3.522 -11.008 1.00 95.81 280 ILE A C 1
ATOM 2188 O O . ILE A 1 280 ? 18.556 -2.868 -10.039 1.00 95.81 280 ILE A O 1
ATOM 2192 N N . PRO A 1 281 ? 18.932 -3.674 -12.099 1.00 94.19 281 PRO A N 1
ATOM 2193 C CA . PRO A 1 281 ? 20.338 -3.296 -12.111 1.00 94.19 281 PRO A CA 1
ATOM 2194 C C . PRO A 1 281 ? 20.534 -1.778 -12.129 1.00 94.19 281 PRO A C 1
ATOM 2196 O O . PRO A 1 281 ? 19.779 -1.023 -12.751 1.00 94.19 281 PRO A O 1
ATOM 2199 N N . VAL A 1 282 ? 21.622 -1.338 -11.498 1.00 96.25 282 VAL A N 1
ATOM 2200 C CA . VAL A 1 282 ? 22.112 0.038 -11.598 1.00 96.25 282 VAL A CA 1
ATOM 2201 C C . VAL A 1 282 ? 22.424 0.378 -13.059 1.00 96.25 282 VAL A C 1
ATOM 2203 O O . VAL A 1 282 ? 23.078 -0.378 -13.773 1.00 96.25 282 VAL A O 1
ATOM 2206 N N . ASN A 1 283 ? 22.001 1.560 -13.494 1.00 95.50 283 ASN A N 1
ATOM 2207 C CA . ASN A 1 283 ? 22.233 2.089 -14.828 1.00 95.50 283 ASN A CA 1
ATOM 2208 C C . ASN A 1 283 ? 22.678 3.555 -14.745 1.00 95.50 283 ASN A C 1
ATOM 2210 O O . ASN A 1 283 ? 21.865 4.482 -14.681 1.00 95.50 283 ASN A O 1
ATOM 2214 N N . ARG A 1 284 ? 23.997 3.767 -14.800 1.00 95.19 284 ARG A N 1
ATOM 2215 C CA . ARG A 1 284 ? 24.600 5.107 -14.739 1.00 95.19 284 ARG A CA 1
ATOM 2216 C C . ARG A 1 284 ? 24.199 5.995 -15.916 1.00 95.19 284 ARG A C 1
ATOM 2218 O O . ARG A 1 284 ? 23.841 7.148 -15.697 1.00 95.19 284 ARG A O 1
ATOM 2225 N N . ALA A 1 285 ? 24.179 5.452 -17.134 1.00 94.94 285 ALA A N 1
ATOM 2226 C CA . ALA A 1 285 ? 23.787 6.199 -18.333 1.00 94.94 285 ALA A CA 1
ATOM 2227 C C . ALA A 1 285 ? 22.318 6.655 -18.275 1.00 94.94 285 ALA A C 1
ATOM 2229 O O . ALA A 1 285 ? 21.989 7.767 -18.670 1.00 94.94 285 ALA A O 1
ATOM 2230 N N . GLY A 1 286 ? 21.441 5.815 -17.720 1.00 95.44 286 GLY A N 1
ATOM 2231 C CA . GLY A 1 286 ? 20.033 6.132 -17.482 1.00 95.44 286 GLY A CA 1
ATOM 2232 C C . GLY A 1 286 ? 19.768 6.916 -16.200 1.00 95.44 286 GLY A C 1
ATOM 2233 O O . GLY A 1 286 ? 18.609 7.031 -15.818 1.00 95.44 286 GLY A O 1
ATOM 2234 N N . LYS A 1 287 ? 20.803 7.415 -15.511 1.00 97.31 287 LYS A N 1
ATOM 2235 C CA . LYS A 1 287 ? 20.691 8.143 -14.236 1.00 97.31 287 LYS A CA 1
ATOM 2236 C C . LYS A 1 287 ? 19.900 7.392 -13.150 1.00 97.31 287 LYS A C 1
ATOM 2238 O O . LYS A 1 287 ? 19.225 8.015 -12.335 1.00 97.31 287 LYS A O 1
ATOM 2243 N N . TRP A 1 288 ? 19.985 6.064 -13.146 1.00 97.56 288 TRP A N 1
ATOM 2244 C CA . TRP A 1 288 ? 19.401 5.171 -12.144 1.00 97.56 288 TRP A CA 1
ATOM 2245 C C .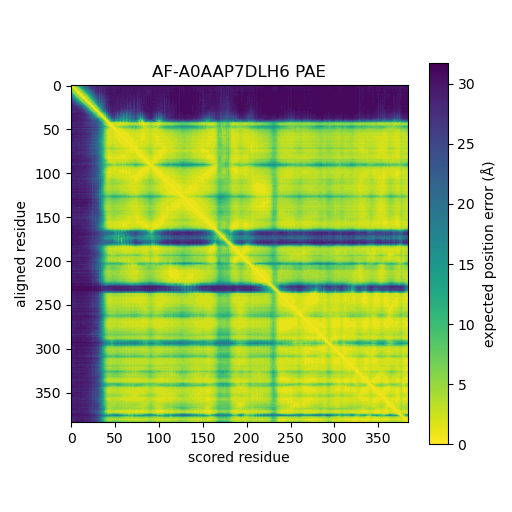 TRP A 1 288 ? 20.531 4.515 -11.348 1.00 97.56 288 TRP A C 1
ATOM 2247 O O . TRP A 1 288 ? 21.066 3.482 -11.742 1.00 97.56 288 TRP A O 1
ATOM 2257 N N . TYR A 1 289 ? 20.976 5.159 -10.275 1.00 97.19 289 TYR A N 1
ATOM 2258 C CA . TYR A 1 289 ? 22.052 4.656 -9.419 1.00 97.19 289 TYR A CA 1
ATOM 2259 C C . TYR A 1 289 ? 21.955 5.285 -8.025 1.00 97.19 289 TYR A C 1
ATOM 2261 O O . TYR A 1 289 ? 21.543 6.446 -7.941 1.00 97.19 289 TYR A O 1
ATOM 2269 N N . PRO A 1 290 ? 22.347 4.566 -6.958 1.00 95.69 290 PRO A N 1
ATOM 2270 C CA . PRO A 1 290 ? 22.333 5.100 -5.603 1.00 95.69 290 PRO A CA 1
ATOM 2271 C C . PRO A 1 290 ? 23.358 6.217 -5.438 1.00 95.69 290 PRO A C 1
ATOM 2273 O O . PRO A 1 290 ? 24.327 6.323 -6.196 1.00 95.69 290 PRO A O 1
ATOM 2276 N N . SER A 1 291 ? 23.173 7.024 -4.400 1.00 90.69 291 SER A N 1
ATOM 2277 C CA . SER A 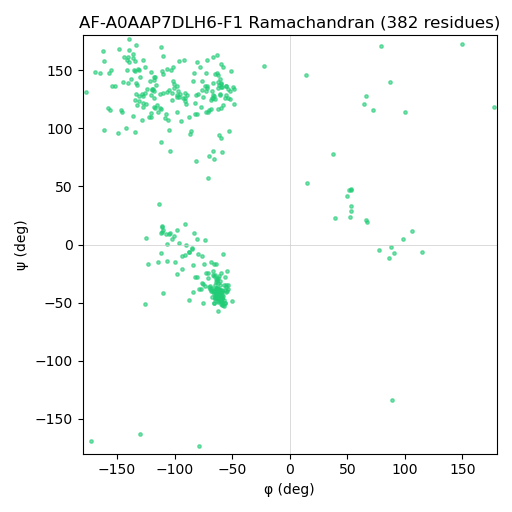1 291 ? 24.198 7.971 -3.981 1.00 90.69 291 SER A CA 1
ATOM 2278 C C . SER A 1 291 ? 25.498 7.238 -3.604 1.00 90.69 291 SER A C 1
ATOM 2280 O O . SER A 1 291 ? 25.432 6.183 -2.972 1.00 90.69 291 SER A O 1
ATOM 2282 N N . PRO A 1 292 ? 26.688 7.751 -3.976 1.00 84.88 292 PRO A N 1
ATOM 2283 C CA . PRO A 1 292 ? 27.958 7.114 -3.621 1.00 84.88 292 PRO A CA 1
ATOM 2284 C C . PRO A 1 292 ? 28.247 7.150 -2.114 1.00 84.88 292 PRO A C 1
ATOM 2286 O O . PRO A 1 292 ? 29.030 6.340 -1.624 1.00 84.88 292 PRO A O 1
ATOM 2289 N N . SER A 1 293 ? 27.644 8.089 -1.384 1.00 80.50 293 SER A N 1
ATOM 2290 C CA . SER A 1 293 ? 27.707 8.172 0.073 1.00 80.50 293 SER A CA 1
ATOM 2291 C C . SER A 1 293 ? 26.579 9.052 0.613 1.00 80.50 293 SER A C 1
ATOM 2293 O O . SER A 1 293 ? 26.038 9.903 -0.093 1.00 80.50 293 SER A O 1
ATOM 2295 N N . ARG A 1 294 ? 26.227 8.869 1.888 1.00 75.19 294 ARG A N 1
ATOM 2296 C CA . ARG A 1 294 ? 25.193 9.668 2.558 1.00 75.19 294 ARG A CA 1
ATOM 2297 C C . ARG A 1 294 ? 25.491 11.169 2.431 1.00 75.19 294 ARG A C 1
ATOM 2299 O O . ARG A 1 294 ? 26.618 11.593 2.668 1.00 75.19 294 ARG A O 1
ATOM 2306 N N . GLY A 1 295 ? 24.479 11.961 2.076 1.00 71.19 295 GLY A N 1
ATOM 2307 C CA . GLY A 1 295 ? 24.614 13.408 1.862 1.00 71.19 295 GLY A CA 1
ATOM 2308 C C . GLY A 1 295 ? 24.953 13.821 0.424 1.00 71.19 295 GLY A C 1
ATOM 2309 O O . GLY A 1 295 ? 24.914 15.008 0.113 1.00 71.19 295 GLY A O 1
ATOM 2310 N N . ASN A 1 296 ? 25.251 12.872 -0.471 1.00 81.69 296 ASN A N 1
ATOM 2311 C CA . ASN A 1 296 ? 25.414 13.142 -1.900 1.00 81.69 296 ASN A CA 1
ATOM 2312 C C . ASN A 1 296 ? 24.133 12.852 -2.686 1.00 81.69 296 ASN A C 1
ATOM 2314 O O . ASN A 1 296 ? 23.291 12.053 -2.273 1.00 81.69 296 ASN A O 1
ATOM 2318 N N . TYR A 1 297 ? 24.017 13.466 -3.859 1.00 83.38 297 TYR A N 1
ATOM 2319 C CA . TYR A 1 297 ? 22.930 13.192 -4.791 1.00 83.38 297 TYR A CA 1
ATOM 2320 C C . TYR A 1 297 ? 23.105 11.827 -5.476 1.00 83.38 297 TYR A C 1
ATOM 2322 O O . TYR A 1 297 ? 24.191 11.469 -5.937 1.00 83.38 297 TYR A O 1
ATOM 2330 N N . ALA A 1 298 ? 22.007 11.078 -5.563 1.00 93.25 298 ALA A N 1
ATOM 2331 C CA . ALA A 1 298 ? 21.893 9.875 -6.379 1.00 93.25 298 ALA A CA 1
ATOM 2332 C C . ALA A 1 298 ? 21.671 10.238 -7.863 1.00 93.25 298 ALA A C 1
ATOM 2334 O O . ALA A 1 298 ? 21.720 11.404 -8.261 1.00 93.25 298 ALA A O 1
ATOM 2335 N N . GLY A 1 299 ? 21.417 9.247 -8.716 1.00 96.12 299 GLY A N 1
ATOM 2336 C CA . GLY A 1 299 ? 20.905 9.511 -10.060 1.00 96.12 299 GLY A CA 1
ATOM 2337 C C . GLY A 1 299 ? 19.499 10.130 -10.016 1.00 96.12 299 GLY A C 1
ATOM 2338 O O . GLY A 1 299 ? 18.700 9.809 -9.140 1.00 96.12 299 GLY A O 1
ATOM 2339 N N . GLU A 1 300 ? 19.162 11.010 -10.964 1.00 95.94 300 GLU A N 1
ATOM 2340 C CA . GLU A 1 300 ? 17.859 11.702 -10.977 1.00 95.94 300 GLU A CA 1
ATOM 2341 C C . GLU A 1 300 ? 16.667 10.740 -10.972 1.00 95.94 300 GLU A C 1
ATOM 2343 O O . GLU A 1 300 ? 15.689 10.982 -10.271 1.00 95.94 300 GLU A O 1
ATOM 2348 N N . ASN A 1 301 ? 16.764 9.628 -11.706 1.00 97.69 301 ASN A N 1
ATOM 2349 C CA . ASN A 1 301 ? 15.696 8.637 -11.746 1.00 97.69 301 ASN A CA 1
ATOM 2350 C C . ASN A 1 301 ? 15.617 7.805 -10.463 1.00 97.69 301 ASN A C 1
ATOM 2352 O O . ASN A 1 301 ? 14.591 7.188 -10.240 1.00 97.69 301 ASN A O 1
ATOM 2356 N N . TRP A 1 302 ? 16.657 7.799 -9.625 1.00 97.56 302 TRP A N 1
ATOM 2357 C CA . TRP A 1 302 ? 16.704 7.059 -8.360 1.00 97.56 302 TRP A CA 1
ATOM 2358 C C . TRP A 1 302 ? 16.047 7.820 -7.200 1.00 97.56 302 TRP A C 1
ATOM 2360 O O . TRP A 1 302 ? 15.359 7.247 -6.368 1.00 97.56 302 TRP A O 1
ATOM 2370 N N . MET A 1 303 ? 16.260 9.132 -7.117 1.00 94.88 303 MET A N 1
ATOM 2371 C CA . MET A 1 303 ? 15.824 9.932 -5.958 1.00 94.88 303 MET A CA 1
ATOM 2372 C C . MET A 1 303 ? 14.615 10.832 -6.227 1.00 94.88 303 MET A C 1
ATOM 2374 O O . MET A 1 303 ? 14.186 11.553 -5.333 1.00 94.88 303 MET A O 1
ATOM 2378 N N . ARG A 1 304 ? 14.059 10.825 -7.443 1.00 95.62 304 ARG A N 1
ATOM 2379 C CA . ARG A 1 304 ? 12.816 11.543 -7.768 1.00 95.62 304 ARG A CA 1
ATOM 2380 C C . ARG A 1 304 ? 11.666 10.562 -7.936 1.00 95.62 304 ARG A C 1
ATOM 2382 O O . ARG A 1 304 ? 11.861 9.436 -8.381 1.00 95.62 304 ARG A O 1
ATOM 2389 N N . THR A 1 305 ? 10.452 11.009 -7.643 1.00 95.88 305 THR A N 1
ATOM 2390 C CA . THR A 1 305 ? 9.229 10.211 -7.822 1.00 95.88 305 THR A CA 1
ATOM 2391 C C . THR A 1 305 ? 8.793 10.140 -9.287 1.00 95.88 305 THR A C 1
ATOM 2393 O O . THR A 1 305 ? 8.376 9.087 -9.762 1.00 95.88 305 THR A O 1
ATOM 2396 N N . GLY A 1 306 ? 8.944 11.252 -10.016 1.00 94.44 306 GLY A N 1
ATOM 2397 C CA . GLY A 1 306 ? 8.363 11.470 -11.345 1.00 94.44 306 GLY A CA 1
ATOM 2398 C C . GLY A 1 306 ? 7.313 12.585 -11.394 1.00 94.44 306 GLY A C 1
ATOM 2399 O O . GLY A 1 306 ? 6.901 12.962 -12.485 1.00 94.44 306 GLY A O 1
ATOM 2400 N N . TYR A 1 307 ? 6.924 13.150 -10.243 1.00 94.06 307 TYR A N 1
ATOM 2401 C CA . TYR A 1 307 ? 5.812 14.105 -10.114 1.00 94.06 307 TYR A CA 1
ATOM 2402 C C . TYR A 1 307 ? 5.909 15.348 -11.003 1.00 94.06 307 TYR A C 1
ATOM 2404 O O . TYR A 1 307 ? 4.927 15.738 -11.627 1.00 94.06 307 TYR A O 1
ATOM 2412 N N . TYR A 1 308 ? 7.098 15.932 -11.142 1.00 90.94 308 TYR A N 1
ATOM 2413 C CA . TYR A 1 308 ? 7.303 17.137 -11.953 1.00 90.94 308 TYR A CA 1
ATOM 2414 C C . TYR A 1 308 ? 7.686 16.844 -13.413 1.00 90.94 308 TYR A C 1
ATOM 2416 O O . TYR A 1 308 ? 8.236 17.714 -14.085 1.00 90.94 308 TYR A O 1
ATOM 2424 N N . ASN A 1 309 ? 7.452 15.622 -13.910 1.00 89.25 309 ASN A N 1
ATOM 2425 C CA . ASN A 1 309 ? 7.843 15.186 -15.259 1.00 89.25 309 ASN A CA 1
ATOM 2426 C C . ASN A 1 309 ? 9.341 15.401 -15.579 1.00 89.25 309 ASN A C 1
ATOM 2428 O O . ASN A 1 309 ? 9.729 15.576 -16.732 1.00 89.25 309 ASN A O 1
ATOM 2432 N N . ASN A 1 310 ? 10.204 15.371 -14.563 1.00 90.50 310 ASN A N 1
ATOM 2433 C CA . ASN A 1 310 ? 11.640 15.656 -14.651 1.00 90.50 310 ASN A CA 1
ATOM 2434 C C . ASN A 1 310 ? 12.503 14.413 -14.357 1.00 90.50 310 ASN A C 1
ATOM 2436 O O . ASN A 1 310 ? 13.578 14.507 -13.755 1.00 90.50 310 ASN A O 1
ATOM 2440 N N . GLY A 1 311 ? 12.011 13.244 -14.774 1.00 93.75 311 GLY A N 1
ATOM 2441 C CA . GLY A 1 311 ? 12.566 11.942 -14.405 1.00 93.75 311 GLY A CA 1
ATOM 2442 C C . GLY A 1 311 ? 12.134 11.486 -13.008 1.00 93.75 311 GLY A C 1
ATOM 2443 O O . GLY A 1 311 ? 11.512 12.227 -12.250 1.00 93.75 311 GLY A O 1
ATOM 2444 N N . GLY A 1 312 ? 12.439 10.236 -12.680 1.00 97.00 312 GLY A N 1
ATOM 2445 C CA . GLY A 1 312 ? 12.080 9.612 -11.411 1.00 97.00 312 GLY A CA 1
ATOM 2446 C C . GLY A 1 312 ? 11.864 8.111 -11.524 1.00 97.00 312 GLY A C 1
ATOM 2447 O O . GLY A 1 312 ? 11.849 7.558 -12.625 1.00 97.00 312 GLY A O 1
ATOM 2448 N N . VAL A 1 313 ? 11.679 7.464 -10.378 1.00 97.88 313 VAL A N 1
ATOM 2449 C CA . VAL A 1 313 ? 11.590 6.007 -10.282 1.00 97.88 313 VAL A CA 1
ATOM 2450 C C . VAL A 1 313 ? 10.427 5.469 -11.103 1.00 97.88 313 VAL A C 1
ATOM 2452 O O . VAL A 1 313 ? 10.629 4.589 -11.934 1.00 97.88 313 VAL A O 1
ATOM 2455 N N . VAL A 1 314 ? 9.235 6.058 -10.976 1.00 97.25 314 VAL A N 1
ATOM 2456 C CA . VAL A 1 314 ? 8.042 5.605 -11.707 1.00 97.25 314 VAL A CA 1
ATOM 2457 C C . VAL A 1 314 ? 8.215 5.736 -13.226 1.00 97.25 314 VAL A C 1
ATOM 2459 O O . VAL A 1 314 ? 8.133 4.712 -13.911 1.00 97.25 314 VAL A O 1
ATOM 2462 N N . PRO A 1 315 ? 8.501 6.926 -13.803 1.00 96.81 315 PRO A N 1
ATOM 2463 C CA . PRO A 1 315 ? 8.674 7.038 -15.249 1.00 96.81 315 PRO A CA 1
ATOM 2464 C C . PRO A 1 315 ? 9.863 6.218 -15.764 1.00 96.81 315 PRO A C 1
ATOM 2466 O O . PRO A 1 315 ? 9.795 5.699 -16.875 1.00 96.81 315 PRO A O 1
ATOM 2469 N N . TYR A 1 316 ? 10.932 6.042 -14.981 1.00 97.12 316 TYR A N 1
ATOM 2470 C CA . TYR A 1 316 ? 12.052 5.188 -15.377 1.00 97.12 316 TYR A CA 1
ATOM 2471 C C . TYR A 1 316 ? 11.641 3.715 -15.503 1.00 97.12 316 TYR A C 1
ATOM 2473 O O . TYR A 1 316 ? 11.941 3.095 -16.525 1.00 97.12 316 TYR A O 1
ATOM 2481 N N . MET A 1 317 ? 10.920 3.171 -14.515 1.00 96.62 317 MET A N 1
ATOM 2482 C CA . MET A 1 317 ? 10.444 1.782 -14.547 1.00 96.62 317 MET A CA 1
ATOM 2483 C C . MET A 1 317 ? 9.466 1.529 -15.701 1.00 96.62 317 MET A C 1
ATOM 2485 O O . MET A 1 317 ? 9.559 0.499 -16.372 1.00 96.62 317 MET A O 1
ATOM 2489 N N . LEU A 1 318 ? 8.590 2.497 -15.988 1.00 94.38 318 LEU A N 1
ATOM 2490 C CA . LEU A 1 318 ? 7.677 2.450 -17.133 1.00 94.38 318 LEU A CA 1
ATOM 2491 C C . LEU A 1 318 ? 8.424 2.491 -18.471 1.00 94.38 318 LEU A C 1
ATOM 2493 O O . LEU A 1 318 ? 8.211 1.638 -19.328 1.00 94.38 318 LEU A O 1
ATOM 2497 N N . ASN A 1 319 ? 9.333 3.454 -18.651 1.00 93.88 319 ASN A N 1
ATOM 2498 C CA . ASN A 1 319 ? 10.062 3.645 -19.911 1.00 93.88 319 ASN A CA 1
ATOM 2499 C C . ASN A 1 319 ? 10.994 2.474 -20.236 1.00 93.88 319 ASN A C 1
ATOM 2501 O O . ASN A 1 319 ? 11.298 2.220 -21.400 1.00 93.88 319 ASN A O 1
ATOM 2505 N N . LYS A 1 320 ? 11.465 1.760 -19.211 1.00 91.56 320 LYS A N 1
ATOM 2506 C CA . LYS A 1 320 ? 12.230 0.523 -19.373 1.00 91.56 320 LYS A CA 1
ATOM 2507 C C . LYS A 1 320 ? 11.362 -0.703 -19.655 1.00 91.56 320 LYS A C 1
ATOM 2509 O O . LYS A 1 320 ? 11.914 -1.753 -19.964 1.00 91.56 320 LYS A O 1
ATOM 2514 N N . GLY A 1 321 ? 10.038 -0.578 -19.567 1.00 90.19 321 GLY A N 1
ATOM 2515 C CA . GLY A 1 321 ? 9.111 -1.698 -19.691 1.00 90.19 321 GLY A CA 1
ATOM 2516 C C . GLY A 1 321 ? 9.236 -2.704 -18.547 1.00 90.19 321 GLY A C 1
ATOM 2517 O O . GLY A 1 321 ? 8.867 -3.859 -18.729 1.00 90.19 321 GLY A O 1
ATOM 2518 N N . TYR A 1 322 ? 9.797 -2.286 -17.406 1.00 92.31 322 TYR A N 1
ATOM 2519 C CA . TYR A 1 322 ? 9.936 -3.136 -16.223 1.00 92.31 322 TYR A CA 1
ATOM 2520 C C . TYR A 1 322 ? 8.657 -3.179 -15.408 1.00 92.31 322 TYR A C 1
ATOM 2522 O O . TYR A 1 322 ? 8.456 -4.145 -14.699 1.00 92.31 322 TYR A O 1
ATOM 2530 N N . PHE A 1 323 ? 7.855 -2.114 -15.462 1.00 94.31 323 PHE A N 1
ATOM 2531 C CA . PHE A 1 323 ? 6.597 -2.002 -14.740 1.00 94.31 323 PHE A CA 1
ATOM 2532 C C . PHE A 1 323 ? 5.506 -1.466 -15.666 1.00 94.31 323 PHE A C 1
ATOM 2534 O O . PHE A 1 323 ? 5.776 -0.775 -16.652 1.00 94.31 323 PHE A O 1
ATOM 2541 N N . SER A 1 324 ? 4.256 -1.732 -15.306 1.00 93.00 324 SER A N 1
ATOM 2542 C CA . SER A 1 324 ? 3.058 -1.226 -15.968 1.00 93.00 324 SER A CA 1
ATOM 2543 C C . SER A 1 324 ? 2.052 -0.708 -14.942 1.00 93.00 324 SER A C 1
ATOM 2545 O O . SER A 1 324 ? 1.993 -1.181 -13.808 1.00 93.00 324 SER A O 1
ATOM 2547 N N . ARG A 1 325 ? 1.266 0.305 -15.322 1.00 93.94 325 ARG A N 1
ATOM 2548 C CA . ARG A 1 325 ? 0.231 0.868 -14.445 1.00 93.94 325 ARG A CA 1
ATOM 2549 C C . ARG A 1 325 ? -0.890 -0.151 -14.229 1.00 93.94 325 ARG A C 1
ATOM 2551 O O . ARG A 1 325 ? -1.437 -0.665 -15.203 1.00 93.94 325 ARG A O 1
ATOM 2558 N N . GLN A 1 326 ? -1.289 -0.355 -12.977 1.00 90.06 326 GLN A N 1
ATOM 2559 C CA . GLN A 1 326 ? -2.477 -1.118 -12.609 1.00 90.06 326 GLN A CA 1
ATOM 2560 C C . GLN A 1 326 ? -3.589 -0.197 -12.121 1.00 90.06 326 GLN A C 1
ATOM 2562 O O . GLN A 1 326 ? -3.390 0.650 -11.253 1.00 90.06 326 GLN A O 1
ATOM 2567 N N . ASN A 1 327 ? -4.781 -0.415 -12.670 1.00 84.38 327 ASN A N 1
ATOM 2568 C CA . ASN A 1 327 ? -6.014 0.252 -12.244 1.00 84.38 327 ASN A CA 1
ATOM 2569 C C . ASN A 1 327 ? -6.886 -0.651 -11.366 1.00 84.38 327 ASN A C 1
ATOM 2571 O O . ASN A 1 327 ? -8.011 -0.288 -11.049 1.00 84.38 327 ASN A O 1
ATOM 2575 N N . ASN A 1 328 ? -6.396 -1.843 -11.031 1.00 85.88 328 ASN A N 1
ATOM 2576 C CA . ASN A 1 328 ? -7.131 -2.814 -10.246 1.00 85.88 328 ASN A CA 1
ATOM 2577 C C . ASN A 1 328 ? -6.293 -3.263 -9.054 1.00 85.88 328 ASN A C 1
ATOM 2579 O O . ASN A 1 328 ? -5.223 -3.842 -9.243 1.00 85.88 328 ASN A O 1
ATOM 2583 N N . ILE A 1 329 ? -6.835 -3.056 -7.857 1.00 87.75 329 ILE A N 1
ATOM 2584 C CA . ILE A 1 329 ? -6.206 -3.441 -6.599 1.00 87.75 329 ILE A CA 1
ATOM 2585 C C . ILE A 1 329 ? -5.975 -4.954 -6.506 1.00 87.75 329 ILE A C 1
ATOM 2587 O O . ILE A 1 329 ? -4.952 -5.367 -5.974 1.00 87.75 329 ILE A O 1
ATOM 2591 N N . SER A 1 330 ? -6.834 -5.788 -7.113 1.00 88.88 330 SER A N 1
ATOM 2592 C CA . SER A 1 330 ? -6.664 -7.245 -7.043 1.00 88.88 330 SER A CA 1
ATOM 2593 C C . SER A 1 330 ? -5.447 -7.765 -7.808 1.00 88.88 330 SER A C 1
ATOM 2595 O O . SER A 1 330 ? -5.029 -8.899 -7.605 1.00 88.88 330 SER A O 1
ATOM 2597 N N . LYS A 1 331 ? -4.873 -6.937 -8.689 1.00 88.12 331 LYS A N 1
ATOM 2598 C CA . LYS A 1 331 ? -3.635 -7.234 -9.421 1.00 88.12 331 LYS A CA 1
ATOM 2599 C C . LYS A 1 331 ? -2.397 -6.632 -8.759 1.00 88.12 331 LYS A C 1
ATOM 2601 O O . LYS A 1 331 ? -1.312 -6.742 -9.316 1.00 88.12 331 LYS A O 1
ATOM 2606 N N . VAL A 1 332 ? -2.545 -5.958 -7.622 1.00 93.06 332 VAL A N 1
ATOM 2607 C CA . VAL A 1 332 ? -1.436 -5.334 -6.901 1.00 93.06 332 VAL A CA 1
ATOM 2608 C C . VAL A 1 332 ? -0.902 -6.320 -5.869 1.00 93.06 332 VAL A C 1
ATOM 2610 O O . VAL A 1 332 ? -1.648 -6.816 -5.031 1.00 93.06 332 VAL A O 1
ATOM 2613 N N . TYR A 1 333 ? 0.399 -6.582 -5.924 1.00 91.75 333 TYR A N 1
ATOM 2614 C CA . TYR A 1 333 ? 1.090 -7.555 -5.073 1.00 91.75 333 TYR A CA 1
ATOM 2615 C C . TYR A 1 333 ? 2.387 -6.979 -4.498 1.00 91.75 333 TYR A C 1
ATOM 2617 O O . TYR A 1 333 ? 2.834 -5.894 -4.888 1.00 91.75 333 TYR A O 1
ATOM 2625 N N . SER A 1 334 ? 3.014 -7.706 -3.574 1.00 95.56 334 SER A N 1
ATOM 2626 C CA . SER A 1 334 ? 4.277 -7.292 -2.955 1.00 95.56 334 SER A CA 1
ATOM 2627 C C . SER A 1 334 ? 5.360 -7.013 -4.001 1.00 95.56 334 SER A C 1
ATOM 2629 O O . SER A 1 334 ? 5.506 -7.780 -4.954 1.00 95.56 334 SER A O 1
ATOM 2631 N N . GLY A 1 335 ? 6.110 -5.922 -3.822 1.00 96.88 335 GLY A N 1
ATOM 2632 C CA . GLY A 1 335 ? 7.102 -5.411 -4.778 1.00 96.88 335 GLY A CA 1
ATOM 2633 C C . GLY A 1 335 ? 6.535 -4.445 -5.829 1.00 96.88 335 GLY A C 1
ATOM 2634 O O . GLY A 1 335 ? 7.284 -3.887 -6.626 1.00 96.88 335 GLY A O 1
ATOM 2635 N N . SER A 1 336 ? 5.224 -4.195 -5.822 1.00 97.81 336 SER A N 1
ATOM 2636 C CA . SER A 1 336 ? 4.624 -3.119 -6.621 1.00 97.81 336 SER A CA 1
ATOM 2637 C C . SER A 1 336 ? 4.969 -1.742 -6.049 1.00 97.81 336 SER A C 1
ATOM 2639 O O . SER A 1 336 ? 5.262 -1.596 -4.862 1.00 97.81 336 SER A O 1
ATOM 2641 N N . ILE A 1 337 ? 4.877 -0.705 -6.878 1.00 98.44 337 ILE A N 1
ATOM 2642 C CA . ILE A 1 337 ? 5.040 0.689 -6.452 1.00 98.44 337 ILE A CA 1
ATOM 2643 C C . ILE A 1 337 ? 3.655 1.298 -6.246 1.00 98.44 337 ILE A C 1
ATOM 2645 O O . ILE A 1 337 ? 2.827 1.276 -7.158 1.00 98.44 337 ILE A O 1
ATOM 2649 N N . LEU A 1 338 ? 3.424 1.887 -5.074 1.00 97.50 338 LEU A N 1
ATOM 2650 C CA . LEU A 1 338 ? 2.349 2.851 -4.856 1.00 97.50 338 LEU A CA 1
ATOM 2651 C C . LEU A 1 338 ? 2.905 4.240 -5.167 1.00 97.50 338 LEU A C 1
ATOM 2653 O O . LEU A 1 338 ? 3.947 4.628 -4.646 1.00 97.50 338 LEU A O 1
ATOM 2657 N N . TYR A 1 339 ? 2.209 5.001 -6.002 1.00 96.12 339 TYR A N 1
ATOM 2658 C CA . TYR A 1 339 ? 2.574 6.368 -6.356 1.00 96.12 339 TYR A CA 1
ATOM 2659 C C . TYR A 1 339 ? 1.389 7.298 -6.139 1.00 96.12 339 TYR A C 1
ATOM 2661 O O . TYR A 1 339 ? 0.352 7.154 -6.788 1.00 96.12 339 TYR A O 1
ATOM 2669 N N . ARG A 1 340 ? 1.538 8.268 -5.241 1.00 91.19 340 ARG A N 1
ATOM 2670 C CA . ARG A 1 340 ? 0.525 9.306 -5.056 1.00 91.19 340 ARG A CA 1
ATOM 2671 C C . ARG A 1 340 ? 0.624 10.301 -6.201 1.00 91.19 340 ARG A C 1
ATOM 2673 O O . ARG A 1 340 ? 1.714 10.708 -6.580 1.00 91.19 340 ARG A O 1
ATOM 2680 N N . THR A 1 341 ? -0.510 10.642 -6.798 1.00 81.94 341 THR A N 1
ATOM 2681 C CA . THR A 1 341 ? -0.540 11.492 -8.003 1.00 81.94 341 THR A CA 1
ATOM 2682 C C . THR A 1 341 ? -0.870 12.944 -7.713 1.00 81.94 341 THR A C 1
ATOM 2684 O O . THR A 1 341 ? -0.703 13.791 -8.580 1.00 81.94 341 THR A O 1
ATOM 2687 N N . ASP A 1 342 ? -1.384 13.224 -6.522 1.00 84.88 342 ASP A N 1
ATOM 2688 C CA . ASP A 1 342 ? -1.696 14.556 -6.008 1.00 84.88 342 ASP A CA 1
ATOM 2689 C C . ASP A 1 342 ? -0.551 15.162 -5.185 1.00 84.88 342 ASP A C 1
ATOM 2691 O O . ASP A 1 342 ? -0.577 16.350 -4.884 1.00 84.88 342 ASP A O 1
ATOM 2695 N N . THR A 1 343 ? 0.472 14.364 -4.876 1.00 87.94 343 THR A N 1
ATOM 2696 C CA . THR A 1 343 ? 1.690 14.782 -4.181 1.00 87.94 343 THR A CA 1
ATOM 2697 C C . THR A 1 343 ? 2.908 14.026 -4.715 1.00 87.94 343 THR A C 1
ATOM 2699 O O . THR A 1 343 ? 2.789 12.965 -5.327 1.00 87.94 343 THR A O 1
ATOM 2702 N N . SER A 1 344 ? 4.115 14.539 -4.477 1.00 92.56 344 SER A N 1
ATOM 2703 C CA . SER A 1 344 ? 5.357 13.880 -4.885 1.00 92.56 344 SER A CA 1
ATOM 2704 C C . SER A 1 344 ? 5.764 12.780 -3.895 1.00 92.56 344 SER A C 1
ATOM 2706 O O . SER A 1 344 ? 6.771 12.919 -3.197 1.00 92.56 344 SER A O 1
ATOM 2708 N N . HIS A 1 345 ? 5.039 11.654 -3.886 1.00 95.50 345 HIS A N 1
ATOM 2709 C CA . HIS A 1 345 ? 5.310 10.549 -2.956 1.00 95.50 345 HIS A CA 1
ATOM 2710 C C . HIS A 1 345 ? 5.173 9.154 -3.561 1.00 95.50 345 HIS A C 1
ATOM 2712 O O . HIS A 1 345 ? 4.226 8.875 -4.295 1.00 95.50 345 HIS A O 1
ATOM 2718 N N . VAL A 1 346 ? 6.095 8.259 -3.207 1.00 97.44 346 VAL A N 1
ATOM 2719 C CA . VAL A 1 346 ? 6.074 6.841 -3.595 1.00 97.44 346 VAL A CA 1
ATOM 2720 C C . VAL A 1 346 ? 6.320 5.943 -2.389 1.00 97.44 346 VAL A C 1
ATOM 2722 O O . VAL A 1 346 ? 7.038 6.312 -1.464 1.00 97.44 346 VAL A O 1
ATOM 2725 N N . ALA A 1 347 ? 5.762 4.741 -2.434 1.00 97.81 347 ALA A N 1
ATOM 2726 C CA . ALA A 1 347 ? 5.947 3.704 -1.432 1.00 97.81 347 ALA A CA 1
ATOM 2727 C C . ALA A 1 347 ? 6.075 2.333 -2.105 1.00 97.81 347 ALA A C 1
ATOM 2729 O O . ALA A 1 347 ? 5.668 2.159 -3.259 1.00 97.81 347 ALA A O 1
ATOM 2730 N N . LEU A 1 348 ? 6.622 1.351 -1.386 1.00 98.62 348 LEU A N 1
ATOM 2731 C CA . LEU A 1 348 ? 6.659 -0.029 -1.861 1.00 98.62 348 LEU A CA 1
ATOM 2732 C C . LEU A 1 348 ? 5.504 -0.817 -1.244 1.00 98.62 348 LEU A C 1
ATOM 2734 O O . LEU A 1 348 ? 5.334 -0.835 -0.025 1.00 98.62 348 LEU A O 1
ATOM 2738 N N . VAL A 1 349 ? 4.735 -1.503 -2.082 1.00 98.38 349 VAL A N 1
ATOM 2739 C CA . VAL A 1 349 ? 3.727 -2.465 -1.639 1.00 98.38 349 VAL A CA 1
ATOM 2740 C C . VAL A 1 349 ? 4.426 -3.663 -1.004 1.00 98.38 349 VAL A C 1
ATOM 2742 O O . VAL A 1 349 ? 5.285 -4.292 -1.623 1.00 98.38 349 VAL A O 1
ATOM 2745 N N . THR A 1 350 ? 4.043 -3.991 0.228 1.00 97.50 350 THR A N 1
ATOM 2746 C CA . THR A 1 350 ? 4.608 -5.103 1.005 1.00 97.50 350 THR A CA 1
ATOM 2747 C C . THR A 1 350 ? 3.627 -6.247 1.237 1.00 97.50 350 THR A C 1
ATOM 2749 O O . THR A 1 350 ? 4.018 -7.291 1.756 1.00 97.50 350 THR A O 1
ATOM 2752 N N . TYR A 1 351 ? 2.366 -6.048 0.859 1.00 96.94 351 TYR A N 1
ATOM 2753 C CA . TYR A 1 351 ? 1.291 -7.020 0.990 1.00 96.94 351 TYR A CA 1
ATOM 2754 C C . TYR A 1 351 ? 0.225 -6.739 -0.068 1.00 96.94 351 TYR A C 1
ATOM 2756 O O . TYR A 1 351 ? -0.177 -5.585 -0.239 1.00 96.94 351 TYR A O 1
ATOM 2764 N N . GLY A 1 352 ? -0.270 -7.784 -0.724 1.00 95.06 352 GLY A N 1
ATOM 2765 C CA . GLY A 1 352 ? -1.427 -7.713 -1.610 1.00 95.06 352 GLY A CA 1
ATOM 2766 C C . GLY A 1 352 ? -2.077 -9.083 -1.735 1.00 95.06 352 GLY A C 1
ATOM 2767 O O . GLY A 1 352 ? -1.445 -10.011 -2.227 1.00 95.06 352 GLY A O 1
ATOM 2768 N N . ASP A 1 353 ? -3.320 -9.220 -1.276 1.00 93.75 353 ASP A N 1
ATOM 2769 C CA . ASP A 1 353 ? -4.050 -10.500 -1.243 1.00 93.75 353 ASP A CA 1
ATOM 2770 C C . ASP A 1 353 ? -5.225 -10.563 -2.233 1.00 93.75 353 ASP A C 1
ATOM 2772 O O . ASP A 1 353 ? -6.129 -11.391 -2.117 1.00 93.75 353 ASP A O 1
ATOM 2776 N N . GLY A 1 354 ? -5.245 -9.647 -3.201 1.00 90.00 354 GLY A N 1
ATOM 2777 C CA . GLY A 1 354 ? -6.357 -9.484 -4.133 1.00 90.00 354 GLY A CA 1
ATOM 2778 C C . GLY A 1 354 ? -7.478 -8.569 -3.621 1.00 90.00 354 GLY A C 1
ATOM 2779 O O . GLY A 1 354 ? -8.334 -8.168 -4.410 1.00 90.00 354 GLY A O 1
ATOM 2780 N N . THR A 1 355 ? -7.466 -8.214 -2.334 1.00 91.12 355 THR A N 1
ATOM 2781 C CA . THR A 1 355 ? -8.536 -7.457 -1.664 1.00 91.12 355 THR A CA 1
ATOM 2782 C C . THR A 1 355 ? -7.992 -6.203 -0.984 1.00 91.12 355 THR A C 1
ATOM 2784 O O . THR A 1 355 ? -8.479 -5.098 -1.213 1.00 91.12 355 THR A O 1
ATOM 2787 N N . THR A 1 356 ? -6.949 -6.372 -0.175 1.00 93.81 356 THR A N 1
ATOM 2788 C CA . THR A 1 356 ? -6.281 -5.318 0.582 1.00 93.81 356 THR A CA 1
ATOM 2789 C C . THR A 1 356 ? -4.832 -5.205 0.137 1.00 93.81 356 THR A C 1
ATOM 2791 O O . THR A 1 356 ? -4.156 -6.198 -0.133 1.00 93.81 356 THR A O 1
ATOM 2794 N N . VAL A 1 357 ? -4.333 -3.972 0.119 1.00 95.88 357 VAL A N 1
ATOM 2795 C CA . VAL A 1 357 ? -2.924 -3.661 -0.113 1.00 95.88 357 VAL A CA 1
ATOM 2796 C C . VAL A 1 357 ? -2.346 -3.003 1.128 1.00 95.88 357 VAL A C 1
ATOM 2798 O O . VAL A 1 357 ? -2.972 -2.118 1.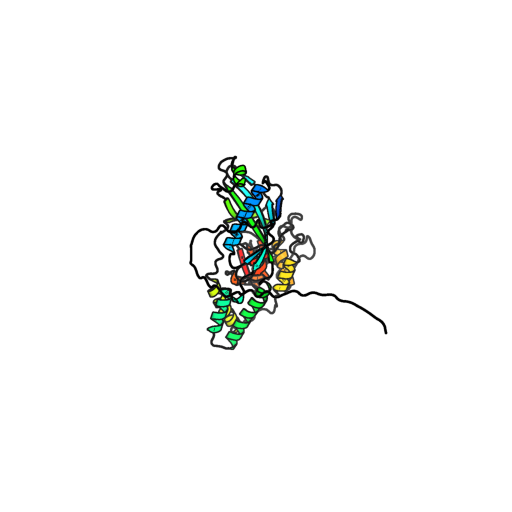714 1.00 95.88 357 VAL A O 1
ATOM 2801 N N . LYS A 1 358 ? -1.133 -3.407 1.507 1.00 97.62 358 LYS A N 1
ATOM 2802 C CA . LYS A 1 358 ? -0.335 -2.710 2.523 1.00 97.62 358 LYS A CA 1
ATOM 2803 C C . LYS A 1 358 ? 0.982 -2.266 1.915 1.00 97.62 358 LYS A C 1
ATOM 2805 O O . LYS A 1 358 ? 1.517 -2.923 1.020 1.00 97.62 358 LYS A O 1
ATOM 2810 N N . PHE A 1 359 ? 1.505 -1.149 2.392 1.00 97.94 359 PHE A N 1
ATOM 2811 C CA . PHE A 1 359 ? 2.745 -0.583 1.884 1.00 97.94 359 PHE A CA 1
ATOM 2812 C C . PHE A 1 359 ? 3.656 -0.106 3.009 1.00 97.94 359 PHE A C 1
ATOM 2814 O O . PHE A 1 359 ? 3.239 0.122 4.144 1.00 97.94 359 PHE A O 1
ATOM 2821 N N . THR A 1 360 ? 4.929 0.035 2.670 1.00 97.81 360 THR A N 1
ATOM 2822 C CA . THR A 1 360 ? 5.947 0.655 3.513 1.00 97.81 360 THR A CA 1
ATOM 2823 C C . THR A 1 360 ? 6.553 1.827 2.758 1.00 97.81 360 THR A C 1
ATOM 2825 O O . THR A 1 360 ? 6.751 1.766 1.542 1.00 97.81 360 THR A O 1
ATOM 2828 N N . GLU A 1 361 ? 6.821 2.910 3.474 1.00 96.69 361 GLU A N 1
ATOM 2829 C CA . GLU A 1 361 ? 7.267 4.176 2.908 1.00 96.69 361 GLU A CA 1
ATOM 2830 C C . GLU A 1 361 ? 8.350 4.803 3.777 1.00 96.69 361 GLU A C 1
ATOM 2832 O O . GLU A 1 361 ? 8.411 4.552 4.976 1.00 96.69 361 GLU A O 1
ATOM 2837 N N . HIS A 1 362 ? 9.155 5.667 3.170 1.00 96.94 362 HIS A N 1
ATOM 2838 C CA . HIS A 1 362 ? 9.980 6.638 3.880 1.00 96.94 362 HIS A CA 1
ATOM 2839 C C . HIS A 1 362 ? 9.447 8.045 3.635 1.00 96.94 362 HIS A C 1
ATOM 2841 O O . HIS A 1 362 ? 8.734 8.284 2.662 1.00 96.94 362 HIS A O 1
ATOM 2847 N N . SER A 1 363 ? 9.847 8.982 4.489 1.00 95.38 363 SER A N 1
ATOM 2848 C CA . SER A 1 363 ? 9.514 10.402 4.385 1.00 95.38 363 SER A CA 1
ATOM 2849 C C . SER A 1 363 ? 10.784 11.263 4.509 1.00 95.38 363 SER A C 1
ATOM 2851 O O . SER A 1 363 ? 11.903 10.768 4.367 1.00 95.38 363 SER A O 1
ATOM 2853 N N . ASN A 1 364 ? 10.633 12.560 4.779 1.00 94.69 364 ASN A N 1
ATOM 2854 C CA . ASN A 1 364 ? 11.725 13.467 5.131 1.00 94.69 364 ASN A CA 1
ATOM 2855 C C . ASN A 1 364 ? 12.144 13.368 6.617 1.00 94.69 364 ASN A C 1
ATOM 2857 O O . ASN A 1 364 ? 13.006 14.134 7.055 1.00 94.69 364 ASN A O 1
ATOM 2861 N N . TYR A 1 365 ? 11.561 12.432 7.375 1.00 94.38 365 TYR A N 1
ATOM 2862 C CA . TYR A 1 365 ? 11.869 12.087 8.768 1.00 94.38 365 TYR A CA 1
ATOM 2863 C C . TYR A 1 365 ? 11.791 10.559 8.984 1.00 94.38 365 TYR A C 1
ATOM 2865 O O . TYR A 1 365 ? 11.160 9.874 8.171 1.00 94.38 365 TYR A O 1
ATOM 2873 N N . PRO A 1 366 ? 12.430 10.001 10.036 1.00 94.00 366 PRO A N 1
ATOM 2874 C CA . PRO A 1 366 ? 12.306 8.581 10.363 1.00 94.00 366 PRO A CA 1
ATOM 2875 C C . PRO A 1 366 ? 10.858 8.234 10.702 1.00 94.00 366 PRO A C 1
ATOM 2877 O O . PRO A 1 366 ? 10.299 8.748 11.672 1.00 94.00 366 PRO A O 1
ATOM 2880 N N . VAL A 1 367 ? 10.247 7.368 9.899 1.00 94.25 367 VAL A N 1
ATOM 2881 C CA . VAL A 1 367 ? 8.900 6.872 10.179 1.00 94.25 367 VAL A CA 1
ATOM 2882 C C . VAL A 1 367 ? 8.960 5.793 11.260 1.00 94.25 367 VAL A C 1
ATOM 2884 O O . VAL A 1 367 ? 9.956 5.092 11.411 1.00 94.25 367 VAL A O 1
ATOM 2887 N N . THR A 1 368 ? 7.876 5.640 12.014 1.00 91.00 368 THR A N 1
ATOM 2888 C CA . THR A 1 368 ? 7.758 4.657 13.109 1.00 91.00 368 THR A CA 1
ATOM 2889 C C . THR A 1 368 ? 6.767 3.539 12.791 1.00 91.00 368 THR A C 1
ATOM 2891 O O . THR A 1 368 ? 6.403 2.751 13.658 1.00 91.00 368 THR A O 1
ATOM 2894 N N . ARG A 1 369 ? 6.313 3.470 11.538 1.00 92.19 369 ARG A N 1
ATOM 2895 C CA . ARG A 1 369 ? 5.238 2.586 11.071 1.00 92.19 369 ARG A CA 1
ATOM 2896 C C . ARG A 1 369 ? 5.607 1.909 9.753 1.00 92.19 369 ARG A C 1
ATOM 2898 O O . ARG A 1 369 ? 6.339 2.472 8.944 1.00 92.19 369 ARG A O 1
ATOM 2905 N N . LYS A 1 370 ? 5.085 0.705 9.540 1.00 94.81 370 LYS A N 1
ATOM 2906 C CA . LYS A 1 370 ? 5.206 -0.069 8.295 1.00 94.81 370 LYS A CA 1
ATOM 2907 C C . LYS A 1 370 ? 3.951 -0.912 8.099 1.00 94.81 370 LYS A C 1
ATOM 2909 O O . LYS A 1 370 ? 3.165 -1.029 9.031 1.00 94.81 370 LYS A O 1
ATOM 2914 N N . ASN A 1 371 ? 3.764 -1.496 6.914 1.00 96.88 371 ASN A N 1
ATOM 2915 C CA . ASN A 1 371 ? 2.508 -2.171 6.547 1.00 96.88 371 ASN A CA 1
ATOM 2916 C C . ASN A 1 371 ? 1.278 -1.270 6.751 1.00 96.88 371 ASN A C 1
ATOM 2918 O O . ASN A 1 371 ? 0.268 -1.669 7.336 1.00 96.88 371 ASN A O 1
ATOM 2922 N N . ILE A 1 372 ? 1.376 -0.040 6.256 1.00 97.56 372 ILE A N 1
ATOM 2923 C CA . ILE A 1 372 ? 0.263 0.900 6.239 1.00 97.56 372 ILE A CA 1
ATOM 2924 C C . ILE A 1 372 ? -0.794 0.348 5.287 1.00 97.56 372 ILE A C 1
ATOM 2926 O O . ILE A 1 372 ? -0.484 0.036 4.135 1.00 97.56 372 ILE A O 1
ATOM 2930 N N . VAL A 1 373 ? -2.029 0.209 5.760 1.00 96.81 373 VAL A N 1
ATOM 2931 C CA . VAL A 1 373 ? -3.136 -0.290 4.943 1.00 96.81 373 VAL A CA 1
ATOM 2932 C C . VAL A 1 373 ? -3.583 0.807 3.984 1.00 96.81 373 VAL A C 1
ATOM 2934 O O . VAL A 1 373 ? -3.877 1.930 4.391 1.00 96.81 373 VAL A O 1
ATOM 2937 N N . TYR A 1 374 ? -3.638 0.491 2.693 1.00 93.31 374 TYR A N 1
ATOM 2938 C CA . TYR A 1 374 ? -4.175 1.400 1.693 1.00 93.31 374 TYR A CA 1
ATOM 2939 C C . TYR A 1 374 ? -5.704 1.404 1.749 1.00 93.31 374 TYR A C 1
ATOM 2941 O O . TYR A 1 374 ? -6.346 0.389 1.493 1.00 93.31 374 TYR A O 1
ATOM 2949 N N . THR A 1 375 ? -6.288 2.564 2.041 1.00 86.00 375 THR A N 1
ATOM 2950 C CA . THR A 1 375 ? -7.734 2.724 2.250 1.00 86.00 375 THR A CA 1
ATOM 2951 C C . THR A 1 375 ? -8.457 3.500 1.142 1.00 86.00 375 THR A C 1
ATOM 2953 O O . THR A 1 375 ? -9.628 3.828 1.300 1.00 86.00 375 THR A O 1
ATOM 2956 N N . GLY A 1 376 ? -7.814 3.734 -0.014 1.00 71.75 376 GLY A N 1
ATOM 2957 C CA . GLY A 1 376 ? -8.468 4.346 -1.189 1.00 71.75 376 GLY A CA 1
ATOM 2958 C C . GLY A 1 376 ? -8.099 5.806 -1.484 1.00 71.75 376 GLY A C 1
ATOM 2959 O O . GLY A 1 376 ? -8.723 6.447 -2.326 1.00 71.75 376 GLY A O 1
ATOM 2960 N N . SER A 1 377 ? -7.066 6.347 -0.835 1.00 69.88 377 SER A N 1
ATOM 2961 C CA . SER A 1 377 ? -6.512 7.675 -1.168 1.00 69.88 377 SER A CA 1
ATOM 2962 C C . SER A 1 377 ? -5.999 7.759 -2.624 1.00 69.88 377 SER A C 1
ATOM 2964 O O . SER A 1 377 ? -5.638 6.741 -3.212 1.00 69.88 377 SER A O 1
ATOM 2966 N N . ARG A 1 378 ? -5.945 8.959 -3.228 1.00 82.19 378 ARG A N 1
ATOM 2967 C CA . ARG A 1 378 ? -5.561 9.176 -4.644 1.00 82.19 378 ARG A CA 1
ATOM 2968 C C . ARG A 1 378 ? -4.139 8.682 -4.955 1.00 82.19 378 ARG A C 1
ATOM 2970 O O . ARG A 1 378 ? -3.156 9.410 -4.834 1.00 82.19 378 ARG A O 1
ATOM 2977 N N . ALA A 1 379 ? -4.033 7.431 -5.386 1.00 89.94 379 ALA A N 1
ATOM 2978 C CA . ALA A 1 379 ? -2.779 6.794 -5.744 1.00 89.94 379 ALA A CA 1
ATOM 2979 C C . ALA A 1 379 ? -2.957 5.894 -6.966 1.00 89.94 379 ALA A C 1
ATOM 2981 O O . ALA A 1 379 ? -4.017 5.316 -7.201 1.00 89.94 379 ALA A O 1
ATOM 2982 N N . ASN A 1 380 ? -1.881 5.768 -7.729 1.00 94.44 380 ASN A N 1
ATOM 2983 C CA . ASN A 1 380 ? -1.727 4.784 -8.780 1.00 94.44 380 ASN A CA 1
ATOM 2984 C C . ASN A 1 380 ? -0.823 3.658 -8.298 1.00 94.44 380 ASN A C 1
ATOM 2986 O O . ASN A 1 380 ? 0.119 3.886 -7.539 1.00 94.44 380 ASN A O 1
ATOM 2990 N N . PHE A 1 381 ? -1.057 2.465 -8.830 1.00 96.56 381 PHE A N 1
ATOM 2991 C CA . PHE A 1 381 ? -0.186 1.322 -8.615 1.00 96.56 381 PHE A CA 1
ATOM 2992 C C . PHE A 1 381 ? 0.562 0.975 -9.892 1.00 96.56 381 PHE A C 1
ATOM 2994 O O . PHE A 1 381 ? 0.041 1.133 -11.000 1.00 96.56 381 PHE A O 1
ATOM 3001 N N . TYR A 1 382 ? 1.784 0.487 -9.730 1.00 96.69 382 TYR A N 1
ATOM 3002 C CA . TYR A 1 382 ? 2.614 0.002 -10.821 1.00 96.69 382 TYR A CA 1
ATOM 3003 C C . TYR A 1 382 ? 3.167 -1.362 -10.443 1.00 96.69 382 TYR A C 1
ATOM 3005 O O . TYR A 1 382 ? 3.823 -1.492 -9.411 1.00 96.69 382 TYR A O 1
ATOM 3013 N N . THR A 1 383 ? 2.904 -2.364 -11.275 1.00 93.12 383 THR A N 1
ATOM 3014 C CA . THR A 1 383 ? 3.357 -3.744 -11.066 1.00 93.12 383 THR A CA 1
ATOM 3015 C C . THR A 1 383 ? 4.407 -4.120 -12.103 1.00 93.12 383 THR A C 1
ATOM 3017 O O . THR A 1 383 ? 4.333 -3.596 -13.220 1.00 93.12 383 THR A O 1
ATOM 3020 N N . PRO A 1 384 ? 5.354 -5.008 -11.765 1.00 88.94 384 PRO A N 1
ATOM 3021 C CA . PRO A 1 384 ? 6.315 -5.540 -12.725 1.00 88.94 384 PRO A CA 1
ATOM 3022 C C . PRO A 1 384 ? 5.662 -6.354 -13.853 1.00 88.94 384 PRO A C 1
ATOM 3024 O O . PRO A 1 384 ? 4.520 -6.834 -13.647 1.00 88.94 384 PRO A O 1
#

Solvent-accessible surface area (backbone atoms only — not comparable to full-atom values): 21478 Å² total; per-residue (Å²): 132,93,80,84,90,81,89,81,90,86,88,84,84,88,81,93,80,90,83,81,90,82,89,78,92,80,77,95,77,95,71,90,75,80,75,81,83,67,81,71,78,58,51,77,45,81,43,86,54,91,74,48,72,64,36,48,51,45,54,49,50,53,52,49,54,44,49,53,59,26,40,56,87,42,46,49,78,45,76,41,31,39,42,38,25,77,56,45,81,54,95,51,33,38,35,35,34,36,40,38,37,29,29,49,18,35,67,45,58,58,76,73,34,51,32,46,48,16,28,54,51,42,36,70,71,50,86,49,70,69,49,30,53,51,32,47,51,55,51,51,58,51,45,64,58,32,52,71,39,44,77,34,78,34,72,30,28,42,46,35,33,42,36,36,66,31,94,48,94,66,49,72,70,50,46,66,66,73,80,61,93,72,60,66,46,54,21,38,45,44,80,59,39,98,88,42,69,51,74,42,83,49,78,71,61,57,76,83,57,86,60,30,25,61,50,18,28,48,52,36,55,51,52,42,51,53,70,72,42,92,66,87,65,77,95,67,72,68,41,34,63,49,12,23,52,44,40,67,73,50,30,62,49,75,44,73,23,12,58,92,77,72,59,46,50,15,13,23,39,51,38,43,51,15,47,38,64,11,49,49,74,77,32,73,92,72,27,29,32,77,41,92,45,89,82,51,76,44,21,55,23,21,54,26,48,30,73,84,76,73,51,2,42,55,55,48,35,43,76,70,66,56,30,46,82,44,95,47,70,53,75,40,38,45,44,16,39,40,35,37,77,88,49,80,42,33,27,32,20,58,36,33,69,45,80,56,42,21,28,31,46,47,20,25,50,62,41,95,59,49,36,35,52,65,86,77,70,75,57,46,38,32,33,106

Secondary structure (DSSP, 8-state):
--------------------------------PPPP------EEEE-S----HHHHHHHHHHHHHHHHHHTTTTEEEEEEEEEEEEEEE-SSEEEEEEEEEEEEEE-S-GGGSHHHHHHHHHHHH---HHHHHHHHHHHHHHHHHHGGGBT---EEEEEEEEEEE-SSTTHHHHTTT--S---EEEEEEEE-SSS-EEEEEPP-SPP--TTHHHHHHHHHHHHHHHHHS-----S----HHHHHHHHHHSTTSPPSS-TTTTS---HHHHHHHHHHHTTPPPBTTTTB---SSTTS---HHHH--STTSS--HHHHHHHTTS-EEE--GGG--TTPEEEETTTTEEEEEEEE-SS-EEEE---SS-----SEEP-S-SEEEEE-

Nearest PDB structures (foldseek):
  8rjw-assembly1_E  TM=5.278E-01  e=4.312E-01  Homo sapiens
  5xs0-assembly2_M  TM=5.218E-01  e=7.171E-01  Homo sapiens
  8rjw-assembly1_G  TM=5.188E-01  e=1.007E+00  Homo sapiens
  8rj3-assembly1_H  TM=4.693E-01  e=1.335E+00  Homo sapiens

pLDDT: mean 84.02, std 20.11, range [24.08, 98.69]

Radius of gyration: 27.71 Å; Cα contacts (8 Å, |Δi|>4): 700; chains: 1; bounding box: 65×102×93 Å

Mean predicted aligned error: 9.84 Å

InterPro domains:
  IPR024301 Putative amidase domain [PF12671] (237-363)

Sequence (384 aa):
MKKRIVSFVLAAMLFMIFILPVSAYQSLDNSTQPLPHSEFASQIQLSNTSLTDKQAAVLANYVQKQLFSKYAGLYAFDHFSFEFGNEKIETDKFSIDVNVNVDMTLIRNPIDSPYVKGMQTAVSELRNEHEKMIGQNEIDAFLQETESYYNTPSPSTFLYRMEIGISSPILLESIQSLNYDIQLTLFDRADITTEETIVTPATSERLDESMAADYGKKAINEAVTKRNGIANHLAISYDRLAARDYALAHAFDVPEFSAANGMGSDCANFVSKALNAGGIPVNRAGKWYPSPSRGNYAGENWMRTGYYNNGGVVPYMLNKGYFSRQNNISKVYSGSILYRTDTSHVALVTYGDGTTVKFTEHSNYPVTRKNIVYTGSRANFYTP